Protein AF-0000000084672543 (afdb_homodimer)

Sequence (480 aa):
MSAPKLIVHHLQVGQGERIPWLLEELNIPYELKLYQRSPLTSPPELQAVYPIGASPIFEDLTDPSNPVKFAESAAISEYIIHKYGNGRLALAPQHKNYADYLYWFNFVNCTLQPAMLTKSMVRGMTGSDEDPTSKAYSARVSNGLNHMNSRLLSNTWLAGDEFTAADTMSAWAMTTMRKFVPIDLSDYQGILAWLDRIGKREAYRRAMGKSDPGLSIDEGLSAKGPPLHEAFAKAMGIKQMSAPKLIVHHLQVGQGERIPWLLEELNIPYELKLYQRSPLTSPPELQAVYPIGASPIFEDLTDPSNPVKFAESAAISEYIIHKYGNGRLALAPQHKNYADYLYWFNFVNCTLQPAMLTKSMVRGMTGSDEDPTSKAYSARVSNGLNHMNSRLLSNTWLAGDEFTAADTMSAWAMTTMRKFVPIDLSDYQGILAWLDRIGKREAYRRAMGKSDPGLSIDEGLSAKGPPLHEAFAKAMGIKQ

Structure (mmCIF, N/CA/C/O backbone):
data_AF-0000000084672543-model_v1
#
loop_
_entity.id
_entity.type
_entity.pdbx_description
1 polymer 'Glutathione S-transferase'
#
loop_
_atom_site.group_PDB
_atom_site.id
_atom_site.type_symbol
_atom_site.label_atom_id
_atom_site.label_alt_id
_atom_site.label_comp_id
_atom_site.label_asym_id
_atom_site.label_entity_id
_atom_site.label_seq_id
_atom_site.pdbx_PDB_ins_code
_atom_site.Cartn_x
_atom_site.Cartn_y
_atom_site.Cartn_z
_atom_site.occupancy
_atom_site.B_iso_or_equiv
_atom_site.auth_seq_id
_atom_site.auth_comp_id
_atom_site.auth_asym_id
_atom_site.auth_atom_id
_atom_site.pdbx_PDB_model_num
ATOM 1 N N . MET A 1 1 ? -30.016 -5.734 -15.914 1 51.5 1 MET A N 1
ATOM 2 C CA . MET A 1 1 ? -29.141 -4.574 -16.047 1 51.5 1 MET A CA 1
ATOM 3 C C . MET A 1 1 ? -27.984 -4.879 -17 1 51.5 1 MET A C 1
ATOM 5 O O . MET A 1 1 ? -27.594 -6.035 -17.141 1 51.5 1 MET A O 1
ATOM 9 N N . SER A 1 2 ? -27.734 -4.055 -18.094 1 68.19 2 SER A N 1
ATOM 10 C CA . SER A 1 2 ? -26.703 -4.305 -19.094 1 68.19 2 SER A CA 1
ATOM 11 C C . SER A 1 2 ? -25.375 -4.695 -18.438 1 68.19 2 SER A C 1
ATOM 13 O O . SER A 1 2 ? -25.094 -4.277 -17.312 1 68.19 2 SER A O 1
ATOM 15 N N . ALA A 1 3 ? -24.688 -5.715 -18.844 1 87.56 3 ALA A N 1
ATOM 16 C CA . ALA A 1 3 ? -23.406 -6.215 -18.375 1 87.56 3 ALA A CA 1
ATOM 17 C C . ALA A 1 3 ? -22.391 -5.082 -18.203 1 87.56 3 ALA A C 1
ATOM 19 O O . ALA A 1 3 ? -22.359 -4.148 -19.016 1 87.56 3 ALA A O 1
ATOM 20 N N . PRO A 1 4 ? -21.641 -5.141 -17.078 1 95.12 4 PRO A N 1
ATOM 21 C CA . PRO A 1 4 ? -20.625 -4.094 -16.906 1 95.12 4 PRO A CA 1
ATOM 22 C C . PRO A 1 4 ? -19.625 -4.039 -18.062 1 95.12 4 PRO A C 1
ATOM 24 O O . PRO A 1 4 ? -19.281 -5.078 -18.641 1 95.12 4 PRO A O 1
ATOM 27 N N . LYS A 1 5 ? -19.297 -2.863 -18.469 1 98.06 5 LYS A N 1
ATOM 28 C CA . LYS A 1 5 ? -18.234 -2.635 -19.453 1 98.06 5 LYS A CA 1
ATOM 29 C C . LYS A 1 5 ? -16.938 -2.244 -18.766 1 98.06 5 LYS A C 1
ATOM 31 O O . LYS A 1 5 ? -16.656 -1.059 -18.594 1 98.06 5 LYS A O 1
ATOM 36 N N . LEU A 1 6 ? -16.172 -3.285 -18.516 1 98.75 6 LEU A N 1
ATOM 37 C CA . LEU A 1 6 ? -14.93 -3.123 -17.75 1 98.75 6 LEU A CA 1
ATOM 38 C C . LEU A 1 6 ? -13.719 -3.486 -18.609 1 98.75 6 LEU A C 1
ATOM 40 O O . LEU A 1 6 ? -13.758 -4.465 -19.359 1 98.75 6 LEU A O 1
ATOM 44 N N . ILE A 1 7 ? -12.641 -2.674 -18.531 1 98.88 7 ILE A N 1
ATOM 45 C CA . ILE A 1 7 ? -11.391 -2.93 -19.234 1 98.88 7 ILE A CA 1
ATOM 46 C C . ILE A 1 7 ? -10.234 -2.965 -18.25 1 98.88 7 ILE A C 1
ATOM 48 O O . ILE A 1 7 ? -10.125 -2.09 -17.375 1 98.88 7 ILE A O 1
ATOM 52 N N . VAL A 1 8 ? -9.445 -3.977 -18.344 1 98.88 8 VAL A N 1
ATOM 53 C CA . VAL A 1 8 ? -8.234 -4.113 -17.531 1 98.88 8 VAL A CA 1
ATOM 54 C C . VAL A 1 8 ? -7.004 -4.039 -18.438 1 98.88 8 VAL A C 1
ATOM 56 O O . VAL A 1 8 ? -6.867 -4.828 -19.375 1 98.88 8 VAL A O 1
ATOM 59 N N . HIS A 1 9 ? -6.145 -3.059 -18.219 1 98.88 9 HIS A N 1
ATOM 60 C CA . HIS A 1 9 ? -4.832 -3.002 -18.844 1 98.88 9 HIS A CA 1
ATOM 61 C C . HIS A 1 9 ? -3.781 -3.705 -17.984 1 98.88 9 HIS A C 1
ATOM 63 O O . HIS A 1 9 ? -3.504 -3.281 -16.859 1 98.88 9 HIS A O 1
ATOM 69 N N . HIS A 1 10 ? -3.182 -4.762 -18.531 1 98.62 10 HIS A N 1
ATOM 70 C CA . HIS A 1 10 ? -2.252 -5.605 -17.781 1 98.62 10 HIS A CA 1
ATOM 71 C C . HIS A 1 10 ? -0.9 -5.688 -18.484 1 98.62 10 HIS A C 1
ATOM 73 O O . HIS A 1 10 ? -0.829 -6.039 -19.672 1 98.62 10 HIS A O 1
ATOM 79 N N . LEU A 1 11 ? 0.148 -5.242 -17.797 1 98.25 11 LEU A N 1
ATOM 80 C CA . LEU A 1 11 ? 1.516 -5.527 -18.219 1 98.25 11 LEU A CA 1
ATOM 81 C C . LEU A 1 11 ? 1.898 -6.965 -17.891 1 98.25 11 LEU A C 1
ATOM 83 O O . LEU A 1 11 ? 1.971 -7.34 -16.719 1 98.25 11 LEU A O 1
ATOM 87 N N . GLN A 1 12 ? 2.162 -7.758 -18.906 1 97.38 12 GLN A N 1
ATOM 88 C CA . GLN A 1 12 ? 2.482 -9.164 -18.672 1 97.38 12 GLN A CA 1
ATOM 89 C C . GLN A 1 12 ? 3.68 -9.305 -17.734 1 97.38 12 GLN A C 1
ATOM 91 O O . GLN A 1 12 ? 4.582 -8.469 -17.734 1 97.38 12 GLN A O 1
ATOM 96 N N . VAL A 1 13 ? 3.652 -10.406 -16.938 1 96.75 13 VAL A N 1
ATOM 97 C CA . VAL A 1 13 ? 4.605 -10.656 -15.867 1 96.75 13 VAL A CA 1
ATOM 98 C C . VAL A 1 13 ? 4.637 -9.461 -14.914 1 96.75 13 VAL A C 1
ATOM 100 O O . VAL A 1 13 ? 5.703 -8.898 -14.648 1 96.75 13 VAL A O 1
ATOM 103 N N . GLY A 1 14 ? 3.447 -9.078 -14.523 1 96.69 14 GLY A N 1
ATOM 104 C CA . GLY A 1 14 ? 3.291 -7.914 -13.664 1 96.69 14 GLY A CA 1
ATOM 105 C C . GLY A 1 14 ? 2.182 -8.07 -12.641 1 96.69 14 GLY A C 1
ATOM 106 O O . GLY A 1 14 ? 1.38 -9.008 -12.727 1 96.69 14 GLY A O 1
ATOM 107 N N . GLN A 1 15 ? 2.166 -7.168 -11.703 1 96.62 15 GLN A N 1
ATOM 108 C CA . GLN A 1 15 ? 1.272 -7.207 -10.547 1 96.62 15 GLN A CA 1
ATOM 109 C C . GLN A 1 15 ? -0.186 -7.09 -10.977 1 96.62 15 GLN A C 1
ATOM 111 O O . GLN A 1 15 ? -1.093 -7.445 -10.227 1 96.62 15 GLN A O 1
ATOM 116 N N . GLY A 1 16 ? -0.414 -6.625 -12.148 1 98 16 GLY A N 1
ATOM 117 C CA . GLY A 1 16 ? -1.764 -6.395 -12.641 1 98 16 GLY A CA 1
ATOM 118 C C . GLY A 1 16 ? -2.58 -7.664 -12.758 1 98 16 GLY A C 1
ATOM 119 O O . GLY A 1 16 ? -3.805 -7.613 -12.891 1 98 16 GLY A O 1
ATOM 120 N N . GLU A 1 17 ? -1.968 -8.82 -12.695 1 98.44 17 GLU A N 1
ATOM 121 C CA . GLU A 1 17 ? -2.68 -10.094 -12.797 1 98.44 17 GLU A CA 1
ATOM 122 C C . GLU A 1 17 ? -3.686 -10.25 -11.656 1 98.44 17 GLU A C 1
ATOM 124 O O . GLU A 1 17 ? -4.629 -11.039 -11.766 1 98.44 17 GLU A O 1
ATOM 129 N N . ARG A 1 18 ? -3.562 -9.438 -10.562 1 98.75 18 ARG A N 1
ATOM 130 C CA . ARG A 1 18 ? -4.477 -9.43 -9.43 1 98.75 18 ARG A CA 1
ATOM 131 C C . ARG A 1 18 ? -5.91 -9.18 -9.883 1 98.75 18 ARG A C 1
ATOM 133 O O . ARG A 1 18 ? -6.848 -9.773 -9.344 1 98.75 18 ARG A O 1
ATOM 140 N N . ILE A 1 19 ? -6.035 -8.297 -10.922 1 98.94 19 ILE A N 1
ATOM 141 C CA . ILE A 1 19 ? -7.352 -7.758 -11.242 1 98.94 19 ILE A CA 1
ATOM 142 C C . ILE A 1 19 ? -8.141 -8.773 -12.07 1 98.94 19 ILE A C 1
ATOM 144 O O . ILE A 1 19 ? -9.266 -9.125 -11.727 1 98.94 19 ILE A O 1
ATOM 148 N N . PRO A 1 20 ? -7.527 -9.367 -13.141 1 98.88 20 PRO A N 1
ATOM 149 C CA . PRO A 1 20 ? -8.25 -10.445 -13.82 1 98.88 20 PRO A CA 1
ATOM 150 C C . PRO A 1 20 ? -8.609 -11.594 -12.875 1 98.88 20 PRO A C 1
ATOM 152 O O . PRO A 1 20 ? -9.695 -12.164 -12.977 1 98.88 20 PRO A O 1
ATOM 155 N N . TRP A 1 21 ? -7.668 -11.945 -11.969 1 98.94 21 TRP A N 1
ATOM 156 C CA . TRP A 1 21 ? -7.957 -13.031 -11.031 1 98.94 21 TRP A CA 1
ATOM 157 C C . TRP A 1 21 ? -9.172 -12.695 -10.172 1 98.94 21 TRP A C 1
ATOM 159 O O . TRP A 1 21 ? -10.094 -13.508 -10.055 1 98.94 21 TRP A O 1
ATOM 169 N N . LEU A 1 22 ? -9.211 -11.492 -9.594 1 98.94 22 LEU A N 1
ATOM 170 C CA . LEU A 1 22 ? -10.344 -11.062 -8.781 1 98.94 22 LEU A CA 1
ATOM 171 C C . LEU A 1 22 ? -11.641 -11.109 -9.586 1 98.94 22 LEU A C 1
ATOM 173 O O . LEU A 1 22 ? -12.656 -11.594 -9.094 1 98.94 22 LEU A O 1
ATOM 177 N N . LEU A 1 23 ? -11.602 -10.609 -10.805 1 98.94 23 LEU A N 1
ATOM 178 C CA . LEU A 1 23 ? -12.781 -10.578 -11.656 1 98.94 23 LEU A CA 1
ATOM 179 C C . LEU A 1 23 ? -13.258 -11.984 -11.984 1 98.94 23 LEU A C 1
ATOM 181 O O . LEU A 1 23 ? -14.469 -12.25 -12.008 1 98.94 23 LEU A O 1
ATOM 185 N N . GLU A 1 24 ? -12.336 -12.898 -12.242 1 98.94 24 GLU A N 1
ATOM 186 C CA . GLU A 1 24 ? -12.695 -14.289 -12.5 1 98.94 24 GLU A CA 1
ATOM 187 C C . GLU A 1 24 ? -13.344 -14.93 -11.273 1 98.94 24 GLU A C 1
ATOM 189 O O . GLU A 1 24 ? -14.312 -15.68 -11.398 1 98.94 24 GLU A O 1
ATOM 194 N N . GLU A 1 25 ? -12.781 -14.664 -10.086 1 98.94 25 GLU A N 1
ATOM 195 C CA . GLU A 1 25 ? -13.359 -15.188 -8.852 1 98.94 25 GLU A CA 1
ATOM 196 C C . GLU A 1 25 ? -14.797 -14.695 -8.672 1 98.94 25 GLU A C 1
ATOM 198 O O . GLU A 1 25 ? -15.633 -15.414 -8.117 1 98.94 25 GLU A O 1
ATOM 203 N N . LEU A 1 26 ? -15.07 -13.484 -9.109 1 98.75 26 LEU A N 1
ATOM 204 C CA . LEU A 1 26 ? -16.375 -12.859 -8.906 1 98.75 26 LEU A CA 1
ATOM 205 C C . LEU A 1 26 ? -17.297 -13.133 -10.086 1 98.75 26 LEU A C 1
ATOM 207 O O . LEU A 1 26 ? -18.469 -12.758 -10.062 1 98.75 26 LEU A O 1
ATOM 211 N N . ASN A 1 27 ? -16.828 -13.773 -11.062 1 98.25 27 ASN A N 1
ATOM 212 C CA . ASN A 1 27 ? -17.594 -14.055 -12.281 1 98.25 27 ASN A CA 1
ATOM 213 C C . ASN A 1 27 ? -18.141 -12.773 -12.906 1 98.25 27 ASN A C 1
ATOM 215 O O . ASN A 1 27 ? -19.328 -12.695 -13.227 1 98.25 27 ASN A O 1
ATOM 219 N N . ILE A 1 28 ? -17.312 -11.805 -13.008 1 98.5 28 ILE A N 1
ATOM 220 C CA . ILE A 1 28 ? -17.641 -10.531 -13.633 1 98.5 28 ILE A CA 1
ATOM 221 C C . ILE A 1 28 ? -16.906 -10.406 -14.969 1 98.5 28 ILE A C 1
ATOM 223 O O . ILE A 1 28 ? -15.688 -10.523 -15.023 1 98.5 28 ILE A O 1
ATOM 227 N N . PRO A 1 29 ? -17.641 -10.164 -16.016 1 98.19 29 PRO A N 1
ATOM 228 C CA . PRO A 1 29 ? -17 -10.062 -17.328 1 98.19 29 PRO A CA 1
ATOM 229 C C . PRO A 1 29 ? -16.109 -8.828 -17.453 1 98.19 29 PRO A C 1
ATOM 231 O O . PRO A 1 29 ? -16.391 -7.793 -16.844 1 98.19 29 PRO A O 1
ATOM 234 N N . TYR A 1 30 ? -15.094 -8.969 -18.281 1 98.62 30 TYR A N 1
ATOM 235 C CA . TYR A 1 30 ? -14.156 -7.879 -18.5 1 98.62 30 TYR A CA 1
ATOM 236 C C . TYR A 1 30 ? -13.422 -8.047 -19.828 1 98.62 30 TYR A C 1
ATOM 238 O O . TYR A 1 30 ? -13.328 -9.164 -20.344 1 98.62 30 TYR A O 1
ATOM 246 N N . GLU A 1 31 ? -12.977 -6.969 -20.359 1 98.75 31 GLU A N 1
ATOM 247 C CA . GLU A 1 31 ? -12.023 -6.957 -21.469 1 98.75 31 GLU A CA 1
ATOM 248 C C . GLU A 1 31 ? -10.594 -6.82 -20.953 1 98.75 31 GLU A C 1
ATOM 250 O O . GLU A 1 31 ? -10.328 -6.039 -20.031 1 98.75 31 GLU A O 1
ATOM 255 N N . LEU A 1 32 ? -9.727 -7.645 -21.516 1 98.75 32 LEU A N 1
ATOM 256 C CA . LEU A 1 32 ? -8.328 -7.648 -21.094 1 98.75 32 LEU A CA 1
ATOM 257 C C . LEU A 1 32 ? -7.422 -7.152 -22.203 1 98.75 32 LEU A C 1
ATOM 259 O O . LEU A 1 32 ? -7.453 -7.684 -23.328 1 98.75 32 LEU A O 1
ATOM 263 N N . LYS A 1 33 ? -6.699 -6.078 -21.969 1 98.69 33 LYS A N 1
ATOM 264 C CA . LYS A 1 33 ? -5.656 -5.578 -22.859 1 98.69 33 LYS A CA 1
ATOM 265 C C . LYS A 1 33 ? -4.27 -5.918 -22.312 1 98.69 33 LYS A C 1
ATOM 267 O O . LYS A 1 33 ? -3.889 -5.469 -21.234 1 98.69 33 LYS A O 1
ATOM 272 N N . LEU A 1 34 ? -3.537 -6.652 -23.125 1 98.25 34 LEU A N 1
ATOM 273 C CA . LEU A 1 34 ? -2.232 -7.145 -22.688 1 98.25 34 LEU A CA 1
ATOM 274 C C . LEU A 1 34 ? -1.112 -6.281 -23.266 1 98.25 34 LEU A C 1
ATOM 276 O O . LEU A 1 34 ? -1.181 -5.855 -24.422 1 98.25 34 LEU A O 1
ATOM 280 N N . TYR A 1 35 ? -0.105 -6.008 -22.438 1 98.06 35 TYR A N 1
ATOM 281 C CA . TYR A 1 35 ? 1.104 -5.297 -22.828 1 98.06 35 TYR A CA 1
ATOM 282 C C . TYR A 1 35 ? 2.35 -6.098 -22.484 1 98.06 35 TYR A C 1
ATOM 284 O O . TYR A 1 35 ? 2.41 -6.727 -21.422 1 98.06 35 TYR A O 1
ATOM 292 N N . GLN A 1 36 ? 3.363 -6.035 -23.312 1 96.31 36 GLN A N 1
ATOM 293 C CA . GLN A 1 36 ? 4.648 -6.672 -23.047 1 96.31 36 GLN A CA 1
ATOM 294 C C . GLN A 1 36 ? 5.637 -5.684 -22.438 1 96.31 36 GLN A C 1
ATOM 296 O O . GLN A 1 36 ? 5.629 -4.5 -22.781 1 96.31 36 GLN A O 1
ATOM 301 N N . ARG A 1 37 ? 6.402 -6.207 -21.531 1 94.81 37 ARG A N 1
ATOM 302 C CA . ARG A 1 37 ? 7.469 -5.383 -20.984 1 94.81 37 ARG A CA 1
ATOM 303 C C . ARG A 1 37 ? 8.445 -4.949 -22.062 1 94.81 37 ARG A C 1
ATOM 305 O O . ARG A 1 37 ? 8.664 -5.672 -23.031 1 94.81 37 ARG A O 1
ATOM 312 N N . SER A 1 38 ? 9.266 -3.736 -21.781 1 92.31 38 SER A N 1
ATOM 313 C CA . SER A 1 38 ? 10.203 -3.184 -22.75 1 92.31 38 SER A CA 1
ATOM 314 C C . SER A 1 38 ? 11.531 -2.824 -22.094 1 92.31 38 SER A C 1
ATOM 316 O O . SER A 1 38 ? 11.82 -1.646 -21.891 1 92.31 38 SER A O 1
ATOM 318 N N . PRO A 1 39 ? 12.625 -3.518 -21.922 1 90.94 39 PRO A N 1
ATOM 319 C CA . PRO A 1 39 ? 12.312 -4.922 -21.641 1 90.94 39 PRO A CA 1
ATOM 320 C C . PRO A 1 39 ? 11.898 -5.156 -20.188 1 90.94 39 PRO A C 1
ATOM 322 O O . PRO A 1 39 ? 11.328 -6.203 -19.859 1 90.94 39 PRO A O 1
ATOM 325 N N . LEU A 1 40 ? 12.188 -4.219 -19.281 1 87.94 40 LEU A N 1
ATOM 326 C CA . LEU A 1 40 ? 11.898 -4.438 -17.875 1 87.94 40 LEU A CA 1
ATOM 327 C C . LEU A 1 40 ? 10.695 -3.602 -17.422 1 87.94 40 LEU A C 1
ATOM 329 O O . LEU A 1 40 ? 9.945 -4.004 -16.531 1 87.94 40 LEU A O 1
ATOM 333 N N . THR A 1 41 ? 10.5 -2.537 -18.109 1 90.38 41 THR A N 1
ATOM 334 C CA . THR A 1 41 ? 9.492 -1.565 -17.688 1 90.38 41 THR A CA 1
ATOM 335 C C . THR A 1 41 ? 8.32 -1.541 -18.656 1 90.38 41 THR A C 1
ATOM 337 O O . THR A 1 41 ? 8.281 -2.318 -19.609 1 90.38 41 THR A O 1
ATOM 340 N N . SER A 1 42 ? 7.293 -0.74 -18.344 1 95.38 42 SER A N 1
ATOM 341 C CA . SER A 1 42 ? 6.133 -0.555 -19.219 1 95.38 42 SER A CA 1
ATOM 342 C C . SER A 1 42 ? 6.543 -0.021 -20.578 1 95.38 42 SER A C 1
ATOM 344 O O . SER A 1 42 ? 7.41 0.848 -20.688 1 95.38 42 SER A O 1
ATOM 346 N N . PRO A 1 43 ? 5.883 -0.542 -21.672 1 97 43 PRO A N 1
ATOM 347 C CA . PRO A 1 43 ? 6.094 0.03 -23 1 97 43 PRO A CA 1
ATOM 348 C C . PRO A 1 43 ? 5.406 1.381 -23.172 1 97 43 PRO A C 1
ATOM 350 O O . PRO A 1 43 ? 4.516 1.731 -22.391 1 97 43 PRO A O 1
ATOM 353 N N . PRO A 1 44 ? 5.848 2.143 -24.172 1 96.62 44 PRO A N 1
ATOM 354 C CA . PRO A 1 44 ? 5.273 3.473 -24.375 1 96.62 44 PRO A CA 1
ATOM 355 C C . PRO A 1 44 ? 3.75 3.445 -24.516 1 96.62 44 PRO A C 1
ATOM 357 O O . PRO A 1 44 ? 3.07 4.359 -24.031 1 96.62 44 PRO A O 1
ATOM 360 N N . GLU A 1 45 ? 3.182 2.434 -25.141 1 97.44 45 GLU A N 1
ATOM 361 C CA . GLU A 1 45 ? 1.74 2.355 -25.359 1 97.44 45 GLU A CA 1
ATOM 362 C C . GLU A 1 45 ? 0.99 2.26 -24.031 1 97.44 45 GLU A C 1
ATOM 364 O O . GLU A 1 45 ? -0.12 2.781 -23.906 1 97.44 45 GLU A O 1
ATOM 369 N N . LEU A 1 46 ? 1.594 1.499 -23.109 1 97.56 46 LEU A N 1
ATOM 370 C CA . LEU A 1 46 ? 0.975 1.418 -21.797 1 97.56 46 LEU A CA 1
ATOM 371 C C . LEU A 1 46 ? 1.197 2.705 -21.016 1 97.56 46 LEU A C 1
ATOM 373 O O . LEU A 1 46 ? 0.3 3.17 -20.297 1 97.56 46 LEU A O 1
ATOM 377 N N . GLN A 1 47 ? 2.4 3.273 -21.094 1 96.19 47 GLN A N 1
ATOM 378 C CA . GLN A 1 47 ? 2.721 4.516 -20.391 1 96.19 47 GLN A CA 1
ATOM 379 C C . GLN A 1 47 ? 1.756 5.629 -20.797 1 96.19 47 GLN A C 1
ATOM 381 O O . GLN A 1 47 ? 1.485 6.531 -20 1 96.19 47 GLN A O 1
ATOM 386 N N . ALA A 1 48 ? 1.146 5.555 -21.922 1 96.75 48 ALA A N 1
ATOM 387 C CA . ALA A 1 48 ? 0.268 6.59 -22.453 1 96.75 48 ALA A CA 1
ATOM 388 C C . ALA A 1 48 ? -1.158 6.422 -21.938 1 96.75 48 ALA A C 1
ATOM 390 O O . ALA A 1 48 ? -1.985 7.328 -22.078 1 96.75 48 ALA A O 1
ATOM 391 N N . VAL A 1 49 ? -1.468 5.301 -21.359 1 97.75 49 VAL A N 1
ATOM 392 C CA . VAL A 1 49 ? -2.842 4.98 -20.984 1 97.75 49 VAL A CA 1
ATOM 393 C C . VAL A 1 49 ? -3.244 5.789 -19.75 1 97.75 49 VAL A C 1
ATOM 395 O O . VAL A 1 49 ? -4.383 6.258 -19.656 1 97.75 49 VAL A O 1
ATOM 398 N N . TYR A 1 50 ? -2.424 5.953 -18.812 1 96.81 50 TYR A N 1
ATOM 399 C CA . TYR A 1 50 ? -2.717 6.629 -17.547 1 96.81 50 TYR A CA 1
ATOM 400 C C . TYR A 1 50 ? -1.455 7.242 -16.953 1 96.81 50 TYR A C 1
ATOM 402 O O . TYR A 1 50 ? -0.356 6.711 -17.125 1 96.81 50 TYR A O 1
ATOM 410 N N . PRO A 1 51 ? -1.71 8.312 -16.172 1 92.19 51 PRO A N 1
ATOM 411 C CA . PRO A 1 51 ? -0.531 8.898 -15.531 1 92.19 51 PRO A CA 1
ATOM 412 C C . PRO A 1 51 ? 0.247 7.891 -14.688 1 92.19 51 PRO A C 1
ATOM 414 O O . PRO A 1 51 ? -0.341 6.953 -14.141 1 92.19 51 PRO A O 1
ATOM 417 N N . ILE A 1 52 ? 1.648 8.078 -14.594 1 93.75 52 ILE A N 1
ATOM 418 C CA . ILE A 1 52 ? 2.613 7.281 -13.852 1 93.75 52 ILE A CA 1
ATOM 419 C C . ILE A 1 52 ? 3.117 6.133 -14.727 1 93.75 52 ILE A C 1
ATOM 421 O O . ILE A 1 52 ? 4.219 5.621 -14.516 1 93.75 52 ILE A O 1
ATOM 425 N N . GLY A 1 53 ? 2.225 5.598 -15.664 1 93.44 53 GLY A N 1
ATOM 426 C CA . GLY A 1 53 ? 2.699 4.719 -16.719 1 93.44 53 GLY A CA 1
ATOM 427 C C . GLY A 1 53 ? 2.859 3.279 -16.281 1 93.44 53 GLY A C 1
ATOM 428 O O . GLY A 1 53 ? 3.576 2.502 -16.906 1 93.44 53 GLY A O 1
ATOM 429 N N . ALA A 1 54 ? 2.268 2.934 -15.156 1 91 54 ALA A N 1
ATOM 430 C CA . ALA A 1 54 ? 2.35 1.564 -14.648 1 91 54 ALA A CA 1
ATOM 431 C C . ALA A 1 54 ? 0.987 0.88 -14.695 1 91 54 ALA A C 1
ATOM 433 O O . ALA A 1 54 ? -0.037 1.534 -14.906 1 91 54 ALA A O 1
ATOM 434 N N . SER A 1 55 ? 0.958 -0.42 -14.727 1 95.25 55 SER A N 1
ATOM 435 C CA . SER A 1 55 ? -0.25 -1.236 -14.648 1 95.25 55 SER A CA 1
ATOM 436 C C . SER A 1 55 ? -0.422 -1.841 -13.258 1 95.25 55 SER A C 1
ATOM 438 O O . SER A 1 55 ? 0.539 -1.933 -12.492 1 95.25 55 SER A O 1
ATOM 440 N N . PRO A 1 56 ? -1.685 -2.223 -12.852 1 97.62 56 PRO A N 1
ATOM 441 C CA . PRO A 1 56 ? -2.902 -2.283 -13.664 1 97.62 56 PRO A CA 1
ATOM 442 C C . PRO A 1 56 ? -3.586 -0.925 -13.805 1 97.62 56 PRO A C 1
ATOM 444 O O . PRO A 1 56 ? -3.463 -0.074 -12.914 1 97.62 56 PRO A O 1
ATOM 447 N N . ILE A 1 57 ? -4.113 -0.746 -14.938 1 98.75 57 ILE A N 1
ATOM 448 C CA . ILE A 1 57 ? -5.074 0.329 -15.148 1 98.75 57 ILE A CA 1
ATOM 449 C C . ILE A 1 57 ? -6.461 -0.262 -15.398 1 98.75 57 ILE A C 1
ATOM 451 O O . ILE A 1 57 ? -6.594 -1.261 -16.109 1 98.75 57 ILE A O 1
ATOM 455 N N . PHE A 1 58 ? -7.492 0.329 -14.797 1 98.88 58 PHE A N 1
ATOM 456 C CA . PHE A 1 58 ? -8.867 -0.155 -14.867 1 98.88 58 PHE A CA 1
ATOM 457 C C . PHE A 1 58 ? -9.789 0.926 -15.414 1 98.88 58 PHE A C 1
ATOM 459 O O . PHE A 1 58 ? -9.695 2.092 -15.023 1 98.88 58 PHE A O 1
ATOM 466 N N . GLU A 1 59 ? -10.578 0.565 -16.375 1 98.75 59 GLU A N 1
ATOM 467 C CA . GLU A 1 59 ? -11.625 1.444 -16.891 1 98.75 59 GLU A CA 1
ATOM 468 C C . GLU A 1 59 ? -13.016 0.852 -16.641 1 98.75 59 GLU A C 1
ATOM 470 O O . GLU A 1 59 ? -13.227 -0.343 -16.859 1 98.75 59 GLU A O 1
ATOM 475 N N . ASP A 1 60 ? -13.883 1.623 -16.125 1 98.69 60 ASP A N 1
ATOM 476 C CA . ASP A 1 60 ? -15.312 1.315 -16.047 1 98.69 60 ASP A CA 1
ATOM 477 C C . ASP A 1 60 ? -16.125 2.248 -16.953 1 98.69 60 ASP A C 1
ATOM 479 O O . ASP A 1 60 ? -16.328 3.416 -16.609 1 98.69 60 ASP A O 1
ATOM 483 N N . LEU A 1 61 ? -16.594 1.712 -18.047 1 98.06 61 LEU A N 1
ATOM 484 C CA . LEU A 1 61 ? -17.312 2.48 -19.047 1 98.06 61 LEU A CA 1
ATOM 485 C C . LEU A 1 61 ? -18.812 2.17 -18.984 1 98.06 61 LEU A C 1
ATOM 487 O O . LEU A 1 61 ? -19.547 2.479 -19.922 1 98.06 61 LEU A O 1
ATOM 491 N N . THR A 1 62 ? -19.219 1.517 -17.906 1 97.38 62 THR A N 1
ATOM 492 C CA . THR A 1 62 ? -20.594 1.063 -17.766 1 97.38 62 THR A CA 1
ATOM 493 C C . THR A 1 62 ? -21.562 2.248 -17.781 1 97.38 62 THR A C 1
ATOM 495 O O . THR A 1 62 ? -22.594 2.203 -18.453 1 97.38 62 THR A O 1
ATOM 498 N N . ASP A 1 63 ? -21.312 3.26 -16.953 1 94.62 63 ASP A N 1
ATOM 499 C CA . ASP A 1 63 ? -22.078 4.508 -16.984 1 94.62 63 ASP A CA 1
ATOM 500 C C . ASP A 1 63 ? -21.422 5.523 -17.922 1 94.62 63 ASP A C 1
ATOM 502 O O . ASP A 1 63 ? -20.453 6.18 -17.547 1 94.62 63 ASP A O 1
ATOM 506 N N . PRO A 1 64 ? -21.969 5.719 -19.109 1 94 64 PRO A N 1
ATOM 507 C CA . PRO A 1 64 ? -21.344 6.613 -20.078 1 94 64 PRO A CA 1
ATOM 508 C C . PRO A 1 64 ? -21.281 8.062 -19.609 1 94 64 PRO A C 1
ATOM 510 O O . PRO A 1 64 ? -20.484 8.852 -20.125 1 94 64 PRO A O 1
ATOM 513 N N . SER A 1 65 ? -22.125 8.344 -18.656 1 95 65 SER A N 1
ATOM 514 C CA . SER A 1 65 ? -22.156 9.711 -18.156 1 95 65 SER A CA 1
ATOM 515 C C . SER A 1 65 ? -21.062 9.953 -17.109 1 95 65 SER A C 1
ATOM 517 O O . SER A 1 65 ? -20.75 11.094 -16.797 1 95 65 SER A O 1
ATOM 519 N N . ASN A 1 66 ? -20.469 8.859 -16.609 1 95 66 ASN A N 1
ATOM 520 C CA . ASN A 1 66 ? -19.406 8.977 -15.617 1 95 66 ASN A CA 1
ATOM 521 C C . ASN A 1 66 ? -18.359 7.867 -15.773 1 95 66 ASN A C 1
ATOM 523 O O . ASN A 1 66 ? -18.172 7.059 -14.867 1 95 66 ASN A O 1
ATOM 527 N N . PRO A 1 67 ? -17.734 7.809 -16.938 1 97.75 67 PRO A N 1
ATOM 528 C CA . PRO A 1 67 ? -16.672 6.82 -17.078 1 97.75 67 PRO A CA 1
ATOM 529 C C . PRO A 1 67 ? -15.508 7.062 -16.109 1 97.75 67 PRO A C 1
ATOM 531 O O . PRO A 1 67 ? -15.188 8.211 -15.797 1 97.75 67 PRO A O 1
ATOM 534 N N . VAL A 1 68 ? -14.938 5.984 -15.648 1 97.44 68 VAL A N 1
ATOM 535 C CA . VAL A 1 68 ? -13.781 6.16 -14.773 1 97.44 68 VAL A CA 1
ATOM 536 C C . VAL A 1 68 ? -12.594 5.371 -15.312 1 97.44 68 VAL A C 1
ATOM 538 O O . VAL A 1 68 ? -12.766 4.344 -15.977 1 97.44 68 VAL A O 1
ATOM 541 N N . LYS A 1 69 ? -11.422 5.883 -15.133 1 98.38 69 LYS A N 1
ATOM 542 C CA . LYS A 1 69 ? -10.117 5.305 -15.438 1 98.38 69 LYS A CA 1
ATOM 543 C C . LYS A 1 69 ? -9.109 5.59 -14.328 1 98.38 69 LYS A C 1
ATOM 545 O O . LYS A 1 69 ? -8.844 6.754 -14.016 1 98.38 69 LYS A O 1
ATOM 550 N N . PHE A 1 70 ? -8.633 4.504 -13.719 1 98.44 70 PHE A N 1
ATOM 551 C CA . PHE A 1 70 ? -7.703 4.742 -12.617 1 98.44 70 PHE A CA 1
ATOM 552 C C . PHE A 1 70 ? -6.82 3.523 -12.383 1 98.44 70 PHE A C 1
ATOM 554 O O . PHE A 1 70 ? -6.98 2.494 -13.039 1 98.44 70 PHE A O 1
ATOM 561 N N . ALA A 1 71 ? -5.824 3.674 -11.516 1 98.19 71 ALA A N 1
ATOM 562 C CA . ALA A 1 71 ? -4.824 2.646 -11.242 1 98.19 71 ALA A CA 1
ATOM 563 C C . ALA A 1 71 ? -4.863 2.213 -9.781 1 98.19 71 ALA A C 1
ATOM 565 O O . ALA A 1 71 ? -5.859 2.434 -9.086 1 98.19 71 ALA A O 1
ATOM 566 N N . GLU A 1 72 ? -3.775 1.519 -9.383 1 97.94 72 GLU A N 1
ATOM 567 C CA . GLU A 1 72 ? -3.604 0.965 -8.047 1 97.94 72 GLU A CA 1
ATOM 568 C C . GLU A 1 72 ? -4.453 -0.287 -7.852 1 97.94 72 GLU A C 1
ATOM 570 O O . GLU A 1 72 ? -5.676 -0.201 -7.734 1 97.94 72 GLU A O 1
ATOM 575 N N . SER A 1 73 ? -3.785 -1.426 -7.742 1 98.31 73 SER A N 1
ATOM 576 C CA . SER A 1 73 ? -4.492 -2.701 -7.695 1 98.31 73 SER A CA 1
ATOM 577 C C . SER A 1 73 ? -5.41 -2.779 -6.48 1 98.31 73 SER A C 1
ATOM 579 O O . SER A 1 73 ? -6.512 -3.328 -6.562 1 98.31 73 SER A O 1
ATOM 581 N N . ALA A 1 74 ? -4.984 -2.238 -5.309 1 98.5 74 ALA A N 1
ATOM 582 C CA . ALA A 1 74 ? -5.84 -2.256 -4.125 1 98.5 74 ALA A CA 1
ATOM 583 C C . ALA A 1 74 ? -7.098 -1.423 -4.344 1 98.5 74 ALA A C 1
ATOM 585 O O . ALA A 1 74 ? -8.203 -1.847 -3.988 1 98.5 74 ALA A O 1
ATOM 586 N N . ALA A 1 75 ? -6.953 -0.244 -4.926 1 98.75 75 ALA A N 1
ATOM 587 C CA . ALA A 1 75 ? -8.086 0.624 -5.234 1 98.75 75 ALA A CA 1
ATOM 588 C C . ALA A 1 75 ? -9.055 -0.059 -6.195 1 98.75 75 ALA A C 1
ATOM 590 O O . ALA A 1 75 ? -10.266 -0.057 -5.969 1 98.75 75 ALA A O 1
ATOM 591 N N . ILE A 1 76 ? -8.531 -0.647 -7.254 1 98.88 76 ILE A N 1
ATOM 592 C CA . ILE A 1 76 ? -9.336 -1.307 -8.281 1 98.88 76 ILE A CA 1
ATOM 593 C C . ILE A 1 76 ? -10.094 -2.482 -7.664 1 98.88 76 ILE A C 1
ATOM 595 O O . ILE A 1 76 ? -11.281 -2.676 -7.934 1 98.88 76 ILE A O 1
ATOM 599 N N . SER A 1 77 ? -9.391 -3.25 -6.82 1 98.88 77 SER A N 1
ATOM 600 C CA . SER A 1 77 ? -10.023 -4.391 -6.164 1 98.88 77 SER A CA 1
ATOM 601 C C . SER A 1 77 ? -11.211 -3.955 -5.316 1 98.88 77 SER A C 1
ATOM 603 O O . SER A 1 77 ? -12.297 -4.531 -5.414 1 98.88 77 SER A O 1
ATOM 605 N N . GLU A 1 78 ? -10.984 -2.926 -4.48 1 98.75 78 GLU A N 1
ATOM 606 C CA . GLU A 1 78 ? -12.062 -2.424 -3.639 1 98.75 78 GLU A CA 1
ATOM 607 C C . GLU A 1 78 ? -13.227 -1.908 -4.484 1 98.75 78 GLU A C 1
ATOM 609 O O . GLU A 1 78 ? -14.391 -2.15 -4.16 1 98.75 78 GLU A O 1
ATOM 614 N N . TYR A 1 79 ? -12.898 -1.229 -5.562 1 98.81 79 TYR A N 1
ATOM 615 C CA . TYR A 1 79 ? -13.914 -0.707 -6.469 1 98.81 79 TYR A CA 1
ATOM 616 C C . TYR A 1 79 ? -14.781 -1.831 -7.023 1 98.81 79 TYR A C 1
ATOM 618 O O . TYR A 1 79 ? -16.016 -1.777 -6.941 1 98.81 79 TYR A O 1
ATOM 626 N N . ILE A 1 80 ? -14.211 -2.859 -7.531 1 98.81 80 ILE A N 1
ATOM 627 C CA . ILE A 1 80 ? -14.906 -3.975 -8.164 1 98.81 80 ILE A CA 1
ATOM 628 C C . ILE A 1 80 ? -15.75 -4.715 -7.129 1 98.81 80 ILE A C 1
ATOM 630 O O . ILE A 1 80 ? -16.922 -5.023 -7.375 1 98.81 80 ILE A O 1
ATOM 634 N N . ILE A 1 81 ? -15.18 -4.957 -5.969 1 98.75 81 ILE A N 1
ATOM 635 C CA . ILE A 1 81 ? -15.82 -5.723 -4.906 1 98.75 81 ILE A CA 1
ATOM 636 C C . ILE A 1 81 ? -17.109 -5.027 -4.469 1 98.75 81 ILE A C 1
ATOM 638 O O . ILE A 1 81 ? -18.141 -5.672 -4.312 1 98.75 81 ILE A O 1
ATOM 642 N N . HIS A 1 82 ? -17.062 -3.693 -4.332 1 98.12 82 HIS A N 1
ATOM 643 C CA . HIS A 1 82 ? -18.172 -3.014 -3.689 1 98.12 82 HIS A CA 1
ATOM 644 C C . HIS A 1 82 ? -19.141 -2.439 -4.723 1 98.12 82 HIS A C 1
ATOM 646 O O . HIS A 1 82 ? -20.328 -2.289 -4.445 1 98.12 82 HIS A O 1
ATOM 652 N N . LYS A 1 83 ? -18.656 -2.215 -5.906 1 97.25 83 LYS A N 1
ATOM 653 C CA . LYS A 1 83 ? -19.547 -1.697 -6.938 1 97.25 83 LYS A CA 1
ATOM 654 C C . LYS A 1 83 ? -20.25 -2.834 -7.688 1 97.25 83 LYS A C 1
ATOM 656 O O . LYS A 1 83 ? -21.406 -2.711 -8.078 1 97.25 83 LYS A O 1
ATOM 661 N N . TYR A 1 84 ? -19.562 -3.914 -7.895 1 97.69 84 TYR A N 1
ATOM 662 C CA . TYR A 1 84 ? -20.094 -4.941 -8.781 1 97.69 84 TYR A CA 1
ATOM 663 C C . TYR A 1 84 ? -20.156 -6.293 -8.07 1 97.69 84 TYR A C 1
ATOM 665 O O . TYR A 1 84 ? -20.906 -7.18 -8.477 1 97.69 84 TYR A O 1
ATOM 673 N N . GLY A 1 85 ? -19.375 -6.492 -7.027 1 97.88 85 GLY A N 1
ATOM 674 C CA . GLY A 1 85 ? -19.25 -7.793 -6.391 1 97.88 85 GLY A CA 1
ATOM 675 C C . GLY A 1 85 ? -20.188 -7.965 -5.203 1 97.88 85 GLY A C 1
ATOM 676 O O . GLY A 1 85 ? -20.219 -9.031 -4.586 1 97.88 85 GLY A O 1
ATOM 677 N N . ASN A 1 86 ? -20.906 -6.902 -4.824 1 97.06 86 ASN A N 1
ATOM 678 C CA . ASN A 1 86 ? -21.812 -6.91 -3.688 1 97.06 86 ASN A CA 1
ATOM 679 C C . ASN A 1 86 ? -21.109 -7.32 -2.398 1 97.06 86 ASN A C 1
ATOM 681 O O . ASN A 1 86 ? -21.672 -8.047 -1.579 1 97.06 86 ASN A O 1
ATOM 685 N N . GLY A 1 87 ? -19.891 -7.008 -2.312 1 97.44 87 GLY A N 1
ATOM 686 C CA . GLY A 1 87 ? -19.125 -7.242 -1.099 1 97.44 87 GLY A CA 1
ATOM 687 C C . GLY A 1 87 ? -18.547 -8.641 -1.026 1 97.44 87 GLY A C 1
ATOM 688 O O . GLY A 1 87 ? -17.875 -8.984 -0.056 1 97.44 87 GLY A O 1
ATOM 689 N N . ARG A 1 88 ? -18.875 -9.508 -2.051 1 98.06 88 ARG A N 1
ATOM 690 C CA . ARG A 1 88 ? -18.234 -10.812 -2.08 1 98.06 88 ARG A CA 1
ATOM 691 C C . ARG A 1 88 ? -16.719 -10.664 -2.109 1 98.06 88 ARG A C 1
ATOM 693 O O . ARG A 1 88 ? -16.188 -9.703 -2.662 1 98.06 88 ARG A O 1
ATOM 700 N N . LEU A 1 89 ? -15.984 -11.617 -1.437 1 98.75 89 LEU A N 1
ATOM 701 C CA . LEU A 1 89 ? -14.539 -11.695 -1.306 1 98.75 89 LEU A CA 1
ATOM 702 C C . LEU A 1 89 ? -14.023 -10.656 -0.314 1 98.75 89 LEU A C 1
ATOM 704 O O . LEU A 1 89 ? -12.812 -10.484 -0.164 1 98.75 89 LEU A O 1
ATOM 708 N N . ALA A 1 90 ? -14.82 -9.836 0.29 1 98.62 90 ALA A N 1
ATOM 709 C CA . ALA A 1 90 ? -14.461 -8.984 1.422 1 98.62 90 ALA A CA 1
ATOM 710 C C . ALA A 1 90 ? -15.203 -9.406 2.684 1 98.62 90 ALA A C 1
ATOM 712 O O . ALA A 1 90 ? -16.172 -10.164 2.613 1 98.62 90 ALA A O 1
ATOM 713 N N . LEU A 1 91 ? -14.664 -9.039 3.799 1 98.44 91 LEU A N 1
ATOM 714 C CA . LEU A 1 91 ? -15.391 -9.195 5.055 1 98.44 91 LEU A CA 1
ATOM 715 C C . LEU A 1 91 ? -15.945 -7.859 5.531 1 98.44 91 LEU A C 1
ATOM 717 O O . LEU A 1 91 ? -15.273 -6.832 5.43 1 98.44 91 LEU A O 1
ATOM 721 N N . ALA A 1 92 ? -17.172 -7.875 6.012 1 97.38 92 ALA A N 1
ATOM 722 C CA . ALA A 1 92 ? -17.844 -6.672 6.5 1 97.38 92 ALA A CA 1
ATOM 723 C C . ALA A 1 92 ? -17.422 -6.348 7.93 1 97.38 92 ALA A C 1
ATOM 725 O O . ALA A 1 92 ? -16.875 -7.203 8.633 1 97.38 92 ALA A O 1
ATOM 726 N N . PRO A 1 93 ? -17.656 -5.105 8.406 1 96.69 93 PRO A N 1
ATOM 727 C CA . PRO A 1 93 ? -17.172 -4.645 9.703 1 96.69 93 PRO A CA 1
ATOM 728 C C . PRO A 1 93 ? -17.703 -5.484 10.867 1 96.69 93 PRO A C 1
ATOM 730 O O . PRO A 1 93 ? -17.078 -5.531 11.93 1 96.69 93 PRO A O 1
ATOM 733 N N . GLN A 1 94 ? -18.766 -6.16 10.711 1 96 94 GLN A N 1
ATOM 734 C CA . GLN A 1 94 ? -19.344 -6.941 11.797 1 96 94 GLN A CA 1
ATOM 735 C C . GLN A 1 94 ? -18.719 -8.328 11.875 1 96 94 GLN A C 1
ATOM 737 O O . GLN A 1 94 ? -18.891 -9.047 12.859 1 96 94 GLN A O 1
ATOM 742 N N . HIS A 1 95 ? -18.031 -8.703 10.852 1 97.31 95 HIS A N 1
ATOM 743 C CA . HIS A 1 95 ? -17.406 -10.016 10.852 1 97.31 95 HIS A CA 1
ATOM 744 C C . HIS A 1 95 ? -16.266 -10.086 11.867 1 97.31 95 HIS A C 1
ATOM 746 O O . HIS A 1 95 ? -15.5 -9.133 12.008 1 97.31 95 HIS A O 1
ATOM 752 N N . LYS A 1 96 ? -16.047 -11.18 12.555 1 96.81 96 LYS A N 1
ATOM 753 C CA . LYS A 1 96 ? -15.062 -11.328 13.625 1 96.81 96 LYS A CA 1
ATOM 754 C C . LYS A 1 96 ? -13.648 -11.188 13.078 1 96.81 96 LYS A C 1
ATOM 756 O O . LYS A 1 96 ? -12.742 -10.75 13.789 1 96.81 96 LYS A O 1
ATOM 761 N N . ASN A 1 97 ? -13.406 -11.539 11.75 1 98.19 97 ASN A N 1
ATOM 762 C CA . ASN A 1 97 ? -12.086 -11.5 11.133 1 98.19 97 ASN A CA 1
ATOM 763 C C . ASN A 1 97 ? -11.898 -10.242 10.289 1 98.19 97 ASN A C 1
ATOM 765 O O . ASN A 1 97 ? -11.039 -10.203 9.414 1 98.19 97 ASN A O 1
ATOM 769 N N . TYR A 1 98 ? -12.711 -9.227 10.578 1 98.44 98 TYR A N 1
ATOM 770 C CA . TYR A 1 98 ? -12.656 -8.008 9.773 1 98.44 98 TYR A CA 1
ATOM 771 C C . TYR A 1 98 ? -11.273 -7.367 9.844 1 98.44 98 TYR A C 1
ATOM 773 O O . TYR A 1 98 ? -10.688 -7.027 8.812 1 98.44 98 TYR A O 1
ATOM 781 N N . ALA A 1 99 ? -10.711 -7.238 11.031 1 98.5 99 ALA A N 1
ATOM 782 C CA . ALA A 1 99 ? -9.391 -6.652 11.211 1 98.5 99 ALA A CA 1
ATOM 783 C C . ALA A 1 99 ? -8.32 -7.477 10.492 1 98.5 99 ALA A C 1
ATOM 785 O O . ALA A 1 99 ? -7.434 -6.926 9.844 1 98.5 99 ALA A O 1
ATOM 786 N N . ASP A 1 100 ? -8.406 -8.805 10.602 1 98.44 100 ASP A N 1
ATOM 787 C CA . ASP A 1 100 ? -7.469 -9.68 9.906 1 98.44 100 ASP A CA 1
ATOM 788 C C . ASP A 1 100 ? -7.551 -9.484 8.391 1 98.44 100 ASP A C 1
ATOM 790 O O . ASP A 1 100 ? -6.523 -9.383 7.719 1 98.44 100 ASP A O 1
ATOM 794 N N . TYR A 1 101 ? -8.75 -9.445 7.906 1 98.81 101 TYR A N 1
ATOM 795 C CA . TYR A 1 101 ? -8.945 -9.227 6.477 1 98.81 101 TYR A CA 1
ATOM 796 C C . TYR A 1 101 ? -8.25 -7.949 6.016 1 98.81 101 TYR A C 1
ATOM 798 O O . TYR A 1 101 ? -7.457 -7.973 5.074 1 98.81 101 TYR A O 1
ATOM 806 N N . LEU A 1 102 ? -8.531 -6.879 6.734 1 98.81 102 LEU A N 1
ATOM 807 C CA . LEU A 1 102 ? -7.957 -5.59 6.352 1 98.81 102 LEU A CA 1
ATOM 808 C C . LEU A 1 102 ? -6.438 -5.617 6.461 1 98.81 102 LEU A C 1
ATOM 810 O O . LEU A 1 102 ? -5.738 -5.137 5.566 1 98.81 102 LEU A O 1
ATOM 814 N N . TYR A 1 103 ? -5.918 -6.191 7.535 1 98.62 103 TYR A N 1
ATOM 815 C CA . TYR A 1 103 ? -4.477 -6.25 7.746 1 98.62 103 TYR A CA 1
ATOM 816 C C . TYR A 1 103 ? -3.789 -7.004 6.617 1 98.62 103 TYR A C 1
ATOM 818 O O . TYR A 1 103 ? -2.855 -6.488 5.996 1 98.62 103 TYR A O 1
ATOM 826 N N . TRP A 1 104 ? -4.281 -8.148 6.273 1 98.75 104 TRP A N 1
ATOM 827 C CA . TRP A 1 104 ? -3.582 -9.016 5.328 1 98.75 104 TRP A CA 1
ATOM 828 C C . TRP A 1 104 ? -3.822 -8.555 3.893 1 98.75 104 TRP A C 1
ATOM 830 O O . TRP A 1 104 ? -2.996 -8.797 3.012 1 98.75 104 TRP A O 1
ATOM 840 N N . PHE A 1 105 ? -4.953 -7.871 3.643 1 98.69 105 PHE A N 1
ATOM 841 C CA . PHE A 1 105 ? -5.172 -7.215 2.357 1 98.69 105 PHE A CA 1
ATOM 842 C C . PHE A 1 105 ? -4.09 -6.176 2.086 1 98.69 105 PHE A C 1
ATOM 844 O O . PHE A 1 105 ? -3.729 -5.938 0.933 1 98.69 105 PHE A O 1
ATOM 851 N N . ASN A 1 106 ? -3.486 -5.652 3.131 1 98.38 106 ASN A N 1
ATOM 852 C CA . ASN A 1 106 ? -2.555 -4.543 2.988 1 98.38 106 ASN A CA 1
ATOM 853 C C . ASN A 1 106 ? -1.113 -4.984 3.227 1 98.38 106 ASN A C 1
ATOM 855 O O . ASN A 1 106 ? -0.191 -4.488 2.576 1 98.38 106 ASN A O 1
ATOM 859 N N . PHE A 1 107 ? -0.847 -5.953 4.098 1 98.25 107 PHE A N 1
ATOM 860 C CA . PHE A 1 107 ? 0.476 -6.238 4.641 1 98.25 107 PHE A CA 1
ATOM 861 C C . PHE A 1 107 ? 1.44 -6.641 3.531 1 98.25 107 PHE A C 1
ATOM 863 O O . PHE A 1 107 ? 2.514 -6.051 3.391 1 98.25 107 PHE A O 1
ATOM 870 N N . VAL A 1 108 ? 1.034 -7.637 2.771 1 97.38 108 VAL A N 1
ATOM 871 C CA . VAL A 1 108 ? 1.961 -8.117 1.752 1 97.38 108 VAL A CA 1
ATOM 872 C C . VAL A 1 108 ? 2.191 -7.023 0.709 1 97.38 108 VAL A C 1
ATOM 874 O O . VAL A 1 108 ? 3.334 -6.719 0.365 1 97.38 108 VAL A O 1
ATOM 877 N N . ASN A 1 109 ? 1.121 -6.379 0.335 1 95.5 109 ASN A N 1
ATOM 878 C CA . ASN A 1 109 ? 1.184 -5.363 -0.71 1 95.5 109 ASN A CA 1
ATOM 879 C C . ASN A 1 109 ? 2.008 -4.156 -0.271 1 95.5 109 ASN A C 1
ATOM 881 O O . ASN A 1 109 ? 2.789 -3.615 -1.055 1 95.5 109 ASN A O 1
ATOM 885 N N . CYS A 1 110 ? 1.863 -3.766 0.991 1 95.12 110 CYS A N 1
ATOM 886 C CA . CYS A 1 110 ? 2.398 -2.471 1.396 1 95.12 110 CYS A CA 1
ATOM 887 C C . CYS A 1 110 ? 3.684 -2.637 2.195 1 95.12 110 CYS A C 1
ATOM 889 O O . CYS A 1 110 ? 4.457 -1.688 2.342 1 95.12 110 CYS A O 1
ATOM 891 N N . THR A 1 111 ? 3.961 -3.805 2.744 1 95.94 111 THR A N 1
ATOM 892 C CA . THR A 1 111 ? 5.109 -3.973 3.627 1 95.94 111 THR A CA 1
ATOM 893 C C . THR A 1 111 ? 6.066 -5.027 3.074 1 95.94 111 THR A C 1
ATOM 895 O O . THR A 1 111 ? 7.195 -4.711 2.697 1 95.94 111 THR A O 1
ATOM 898 N N . LEU A 1 112 ? 5.613 -6.223 2.885 1 97.25 112 LEU A N 1
ATOM 899 C CA . LEU A 1 112 ? 6.5 -7.328 2.545 1 97.25 112 LEU A CA 1
ATOM 900 C C . LEU A 1 112 ? 7.008 -7.195 1.112 1 97.25 112 LEU A C 1
ATOM 902 O O . LEU A 1 112 ? 8.211 -7.289 0.864 1 97.25 112 LEU A O 1
ATOM 906 N N . GLN A 1 113 ? 6.07 -6.938 0.172 1 96.75 113 GLN A N 1
ATOM 907 C CA . GLN A 1 113 ? 6.43 -6.844 -1.239 1 96.75 113 GLN A CA 1
ATOM 908 C C . GLN A 1 113 ? 7.418 -5.707 -1.484 1 96.75 113 GLN A C 1
ATOM 910 O O . GLN A 1 113 ? 8.453 -5.902 -2.125 1 96.75 113 GLN A O 1
ATOM 915 N N . PRO A 1 114 ? 7.211 -4.504 -0.959 1 93.81 114 PRO A N 1
ATOM 916 C CA . PRO A 1 114 ? 8.227 -3.455 -1.109 1 93.81 114 PRO A CA 1
ATOM 917 C C . PRO A 1 114 ? 9.57 -3.846 -0.509 1 93.81 114 PRO A C 1
ATOM 919 O O . PRO A 1 114 ? 10.617 -3.533 -1.08 1 93.81 114 PRO A O 1
ATOM 922 N N . ALA A 1 115 ? 9.578 -4.52 0.645 1 94.06 115 ALA A N 1
ATOM 923 C CA . ALA A 1 115 ? 10.836 -4.98 1.23 1 94.06 115 ALA A CA 1
ATOM 924 C C . ALA A 1 115 ? 11.555 -5.949 0.294 1 94.06 115 ALA A C 1
ATOM 926 O O . ALA A 1 115 ? 12.773 -5.895 0.155 1 94.06 115 ALA A O 1
ATOM 927 N N . MET A 1 116 ? 10.828 -6.816 -0.336 1 95.19 116 MET A N 1
ATOM 928 C CA . MET A 1 116 ? 11.383 -7.781 -1.281 1 95.19 116 MET A CA 1
ATOM 929 C C . MET A 1 116 ? 12.016 -7.074 -2.475 1 95.19 116 MET A C 1
ATOM 931 O O . MET A 1 116 ? 13.141 -7.383 -2.859 1 95.19 116 MET A O 1
ATOM 935 N N . LEU A 1 117 ? 11.312 -6.121 -3.02 1 91.38 117 LEU A N 1
ATOM 936 C CA . LEU A 1 117 ? 11.828 -5.379 -4.168 1 91.38 117 LEU A CA 1
ATOM 937 C C . LEU A 1 117 ? 13.07 -4.586 -3.791 1 91.38 117 LEU A C 1
ATOM 939 O O . LEU A 1 117 ? 14.039 -4.547 -4.551 1 91.38 117 LEU A O 1
ATOM 943 N N . THR A 1 118 ? 13.047 -3.955 -2.615 1 90.44 118 THR A N 1
ATOM 944 C CA . THR A 1 118 ? 14.188 -3.172 -2.154 1 90.44 118 THR A CA 1
ATOM 945 C C . THR A 1 118 ? 15.398 -4.066 -1.938 1 90.44 118 THR A C 1
ATOM 947 O O . THR A 1 118 ? 16.531 -3.684 -2.273 1 90.44 118 THR A O 1
ATOM 950 N N . LYS A 1 119 ? 15.172 -5.191 -1.369 1 90.62 119 LYS A N 1
ATOM 951 C CA . LYS A 1 119 ? 16.266 -6.141 -1.187 1 90.62 119 LYS A CA 1
ATOM 952 C C . LYS A 1 119 ? 16.953 -6.445 -2.514 1 90.62 119 LYS A C 1
ATOM 954 O O . LYS A 1 119 ? 18.188 -6.461 -2.59 1 90.62 119 LYS A O 1
ATOM 959 N N . SER A 1 120 ? 16.156 -6.711 -3.488 1 89.62 120 SER A N 1
ATOM 960 C CA . SER A 1 120 ? 16.703 -7.02 -4.805 1 89.62 120 SER A CA 1
ATOM 961 C C . SER A 1 120 ? 17.484 -5.84 -5.375 1 89.62 120 SER A C 1
ATOM 963 O O . SER A 1 120 ? 18.578 -6.012 -5.922 1 89.62 120 SER A O 1
ATOM 965 N N . MET A 1 121 ? 16.938 -4.684 -5.242 1 87 121 MET A N 1
ATOM 966 C CA . MET A 1 121 ? 17.594 -3.477 -5.738 1 87 121 MET A CA 1
ATOM 967 C C . MET A 1 121 ? 18.922 -3.244 -5.02 1 87 121 MET A C 1
ATOM 969 O O . MET A 1 121 ? 19.938 -2.967 -5.66 1 87 121 MET A O 1
ATOM 973 N N . VAL A 1 122 ? 18.906 -3.381 -3.703 1 88.5 122 VAL A N 1
ATOM 974 C CA . VAL A 1 122 ? 20.109 -3.176 -2.895 1 88.5 122 VAL A CA 1
ATOM 975 C C . VAL A 1 122 ? 21.172 -4.199 -3.279 1 88.5 122 VAL A C 1
ATOM 977 O O . VAL A 1 122 ? 22.344 -3.854 -3.455 1 88.5 122 VAL A O 1
ATOM 980 N N . ARG A 1 123 ? 20.766 -5.371 -3.447 1 87.44 123 ARG A N 1
ATOM 981 C CA . ARG A 1 123 ? 21.703 -6.418 -3.844 1 87.44 123 ARG A CA 1
ATOM 982 C C . ARG A 1 123 ? 22.312 -6.121 -5.207 1 87.44 123 ARG A C 1
ATOM 984 O O . ARG A 1 123 ? 23.5 -6.363 -5.426 1 87.44 123 ARG A O 1
ATOM 991 N N . GLY A 1 124 ? 21.5 -5.688 -6.094 1 85.44 124 GLY A N 1
ATOM 992 C CA . GLY A 1 124 ? 22 -5.312 -7.41 1 85.44 124 GLY A CA 1
ATOM 993 C C . GLY A 1 124 ? 22.984 -4.172 -7.367 1 85.44 124 GLY A C 1
ATOM 994 O O . GLY A 1 124 ? 23.953 -4.156 -8.133 1 85.44 124 GLY A O 1
ATOM 995 N N . MET A 1 125 ? 22.797 -3.297 -6.473 1 85.12 125 MET A N 1
ATOM 996 C CA . MET A 1 125 ? 23.656 -2.113 -6.375 1 85.12 125 MET A CA 1
ATOM 997 C C . MET A 1 125 ? 24.938 -2.43 -5.629 1 85.12 125 MET A C 1
ATOM 999 O O . MET A 1 125 ? 26 -1.92 -5.977 1 85.12 125 MET A O 1
ATOM 1003 N N . THR A 1 126 ? 24.812 -3.301 -4.617 1 85.75 126 THR A N 1
ATOM 1004 C CA . THR A 1 126 ? 25.969 -3.578 -3.785 1 85.75 126 THR A CA 1
ATOM 1005 C C . THR A 1 126 ? 26.781 -4.746 -4.352 1 85.75 126 THR A C 1
ATOM 1007 O O . THR A 1 126 ? 27.984 -4.863 -4.094 1 85.75 126 THR A O 1
ATOM 1010 N N . GLY A 1 127 ? 26.125 -5.621 -5.035 1 84.5 127 GLY A N 1
ATOM 1011 C CA . GLY A 1 127 ? 26.766 -6.773 -5.645 1 84.5 127 GLY A CA 1
ATOM 1012 C C . GLY A 1 127 ? 27.109 -7.863 -4.645 1 84.5 127 GLY A C 1
ATOM 1013 O O . GLY A 1 127 ? 27.812 -8.82 -4.977 1 84.5 127 GLY A O 1
ATOM 1014 N N . SER A 1 128 ? 26.719 -7.66 -3.414 1 87.25 128 SER A N 1
ATOM 1015 C CA . SER A 1 128 ? 27.109 -8.609 -2.377 1 87.25 128 SER A CA 1
ATOM 1016 C C . SER A 1 128 ? 25.984 -8.805 -1.355 1 87.25 128 SER A C 1
ATOM 1018 O O . SER A 1 128 ? 25.391 -7.828 -0.887 1 87.25 128 SER A O 1
ATOM 1020 N N . ASP A 1 129 ? 25.734 -10.008 -1.006 1 86.69 129 ASP A N 1
ATOM 1021 C CA . ASP A 1 129 ? 24.797 -10.328 0.064 1 86.69 129 ASP A CA 1
ATOM 1022 C C . ASP A 1 129 ? 25.406 -10.023 1.434 1 86.69 129 ASP A C 1
ATOM 1024 O O . ASP A 1 129 ? 24.688 -9.992 2.439 1 86.69 129 ASP A O 1
ATOM 1028 N N . GLU A 1 130 ? 26.719 -9.734 1.406 1 90.56 130 GLU A N 1
ATOM 1029 C CA . GLU A 1 130 ? 27.422 -9.508 2.666 1 90.56 130 GLU A CA 1
ATOM 1030 C C . GLU A 1 130 ? 27.422 -8.023 3.039 1 90.56 130 GLU A C 1
ATOM 1032 O O . GLU A 1 130 ? 27.781 -7.66 4.164 1 90.56 130 GLU A O 1
ATOM 1037 N N . ASP A 1 131 ? 26.969 -7.262 2.057 1 90.56 131 ASP A N 1
ATOM 1038 C CA . ASP A 1 131 ? 26.828 -5.844 2.369 1 90.56 131 ASP A CA 1
ATOM 1039 C C . ASP A 1 131 ? 25.844 -5.633 3.518 1 90.56 131 ASP A C 1
ATOM 1041 O O . ASP A 1 131 ? 24.797 -6.285 3.574 1 90.56 131 ASP A O 1
ATOM 1045 N N . PRO A 1 132 ? 26.188 -4.73 4.477 1 89 132 PRO A N 1
ATOM 1046 C CA . PRO A 1 132 ? 25.328 -4.547 5.656 1 89 132 PRO A CA 1
ATOM 1047 C C . PRO A 1 132 ? 23.906 -4.168 5.297 1 89 132 PRO A C 1
ATOM 1049 O O . PRO A 1 132 ? 22.953 -4.625 5.945 1 89 132 PRO A O 1
ATOM 1052 N N . THR A 1 133 ? 23.766 -3.361 4.297 1 88 133 THR A N 1
ATOM 1053 C CA . THR A 1 133 ? 22.422 -2.969 3.881 1 88 133 THR A CA 1
ATOM 1054 C C . THR A 1 133 ? 21.672 -4.156 3.279 1 88 133 THR A C 1
ATOM 1056 O O . THR A 1 133 ? 20.484 -4.34 3.539 1 88 133 THR A O 1
ATOM 1059 N N . SER A 1 134 ? 22.375 -4.945 2.498 1 90.56 134 SER A N 1
ATOM 1060 C CA . SER A 1 134 ? 21.781 -6.156 1.94 1 90.56 134 SER A CA 1
ATOM 1061 C C . SER A 1 134 ? 21.328 -7.105 3.043 1 90.56 134 SER A C 1
ATOM 1063 O O . SER A 1 134 ? 20.234 -7.66 2.975 1 90.56 134 SER A O 1
ATOM 1065 N N . LYS A 1 135 ? 22.094 -7.195 4.039 1 93.56 135 LYS A N 1
ATOM 1066 C CA . LYS A 1 135 ? 21.75 -8.07 5.156 1 93.56 135 LYS A CA 1
ATOM 1067 C C . LYS A 1 135 ? 20.531 -7.559 5.898 1 93.56 135 LYS A C 1
ATOM 1069 O O . LYS A 1 135 ? 19.672 -8.344 6.312 1 93.56 135 LYS A O 1
ATOM 1074 N N . ALA A 1 136 ? 20.516 -6.293 6.066 1 91.38 136 ALA A N 1
ATOM 1075 C CA . ALA A 1 136 ? 19.391 -5.691 6.785 1 91.38 136 ALA A CA 1
ATOM 1076 C C . ALA A 1 136 ? 18.078 -5.949 6.059 1 91.38 136 ALA A C 1
ATOM 1078 O O . ALA A 1 136 ? 17.078 -6.312 6.684 1 91.38 136 ALA A O 1
ATOM 1079 N N . TYR A 1 137 ? 18.094 -5.785 4.777 1 92.62 137 TYR A N 1
ATOM 1080 C CA . TYR A 1 137 ? 16.859 -5.984 4.031 1 92.62 137 TYR A CA 1
ATOM 1081 C C . TYR A 1 137 ? 16.547 -7.469 3.889 1 92.62 137 TYR A C 1
ATOM 1083 O O . TYR A 1 137 ? 15.383 -7.859 3.83 1 92.62 137 TYR A O 1
ATOM 1091 N N . SER A 1 138 ? 17.578 -8.32 3.805 1 94.69 138 SER A N 1
ATOM 1092 C CA . SER A 1 138 ? 17.328 -9.758 3.85 1 94.69 138 SER A CA 1
ATOM 1093 C C . SER A 1 138 ? 1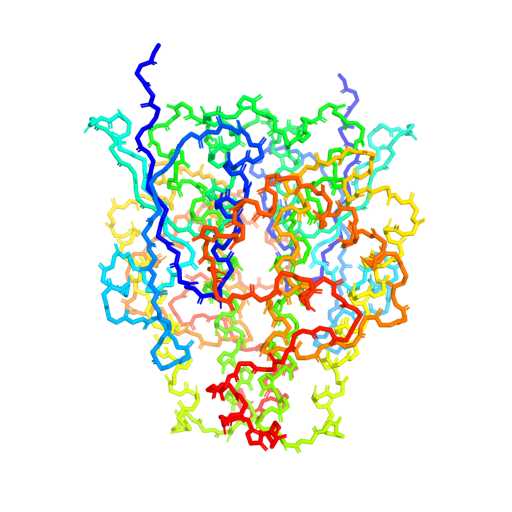6.625 -10.156 5.141 1 94.69 138 SER A C 1
ATOM 1095 O O . SER A 1 138 ? 15.695 -10.961 5.121 1 94.69 138 SER A O 1
ATOM 1097 N N . ALA A 1 139 ? 17.047 -9.57 6.203 1 95.06 139 ALA A N 1
ATOM 1098 C CA . ALA A 1 139 ? 16.422 -9.852 7.496 1 95.06 139 ALA A CA 1
ATOM 1099 C C . ALA A 1 139 ? 14.969 -9.367 7.523 1 95.06 139 ALA A C 1
ATOM 1101 O O . ALA A 1 139 ? 14.094 -10.039 8.078 1 95.06 139 ALA A O 1
ATOM 1102 N N . ARG A 1 140 ? 14.742 -8.219 6.969 1 94.56 140 ARG A N 1
ATOM 1103 C CA . ARG A 1 140 ? 13.391 -7.676 6.906 1 94.56 140 ARG A CA 1
ATOM 1104 C C . ARG A 1 140 ? 12.469 -8.594 6.113 1 94.56 140 ARG A C 1
ATOM 1106 O O . ARG A 1 140 ? 11.336 -8.852 6.527 1 94.56 140 ARG A O 1
ATOM 1113 N N . VAL A 1 141 ? 12.938 -9.055 4.977 1 96.88 141 VAL A N 1
ATOM 1114 C CA . VAL A 1 141 ? 12.156 -9.945 4.129 1 96.88 141 VAL A CA 1
ATOM 1115 C C . VAL A 1 141 ? 11.891 -11.258 4.859 1 96.88 141 VAL A C 1
ATOM 1117 O O . VAL A 1 141 ? 10.766 -11.75 4.883 1 96.88 141 VAL A O 1
ATOM 1120 N N . SER A 1 142 ? 12.93 -11.789 5.5 1 97.44 142 SER A N 1
ATOM 1121 C CA . SER A 1 142 ? 12.773 -13.031 6.25 1 97.44 142 SER A CA 1
ATOM 1122 C C . SER A 1 142 ? 11.758 -12.875 7.375 1 97.44 142 SER A C 1
ATOM 1124 O O . SER A 1 142 ? 10.938 -13.766 7.609 1 97.44 142 SER A O 1
ATOM 1126 N N . ASN A 1 143 ? 11.82 -11.789 8.062 1 97.38 143 ASN A N 1
ATOM 1127 C CA . ASN A 1 143 ? 10.859 -11.516 9.125 1 97.38 143 ASN A CA 1
ATOM 1128 C C . ASN A 1 143 ? 9.43 -11.484 8.594 1 97.38 143 ASN A C 1
ATOM 1130 O O . ASN A 1 143 ? 8.523 -12.062 9.203 1 97.38 143 ASN A O 1
ATOM 1134 N N . GLY A 1 144 ? 9.234 -10.805 7.5 1 98.19 144 GLY A N 1
ATOM 1135 C CA . GLY A 1 144 ? 7.922 -10.75 6.875 1 98.19 144 GLY A CA 1
ATOM 1136 C C . GLY A 1 144 ? 7.422 -12.102 6.414 1 98.19 144 GLY A C 1
ATOM 1137 O O . GLY A 1 144 ? 6.25 -12.438 6.609 1 98.19 144 GLY A O 1
ATOM 1138 N N . LEU A 1 145 ? 8.273 -12.898 5.785 1 98.62 145 LEU A N 1
ATOM 1139 C CA . LEU A 1 145 ? 7.914 -14.234 5.336 1 98.62 145 LEU A CA 1
ATOM 1140 C C . LEU A 1 145 ? 7.551 -15.133 6.516 1 98.62 145 LEU A C 1
ATOM 1142 O O . LEU A 1 145 ? 6.586 -15.891 6.445 1 98.62 145 LEU A O 1
ATOM 1146 N N . ASN A 1 146 ? 8.297 -15.008 7.566 1 98.62 146 ASN A N 1
ATOM 1147 C CA . ASN A 1 146 ? 7.992 -15.781 8.766 1 98.62 146 ASN A CA 1
ATOM 1148 C C . ASN A 1 146 ? 6.633 -15.406 9.352 1 98.62 146 ASN A C 1
ATOM 1150 O O . ASN A 1 146 ? 5.875 -16.281 9.781 1 98.62 146 ASN A O 1
ATOM 1154 N N . HIS A 1 147 ? 6.406 -14.148 9.391 1 98.56 147 HIS A N 1
ATOM 1155 C CA . HIS A 1 147 ? 5.121 -13.648 9.883 1 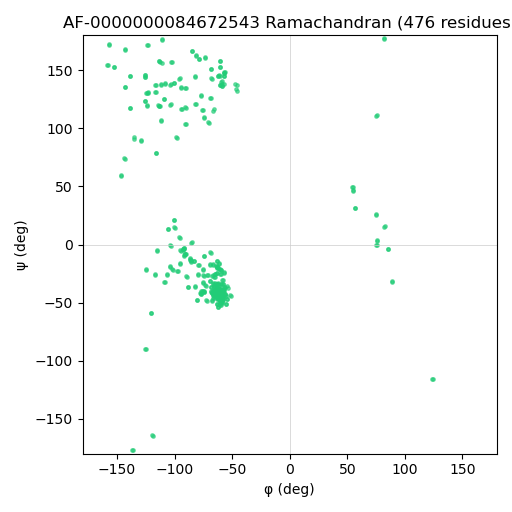98.56 147 HIS A CA 1
ATOM 1156 C C . HIS A 1 147 ? 3.967 -14.203 9.055 1 98.56 147 HIS A C 1
ATOM 1158 O O . HIS A 1 147 ? 2.992 -14.719 9.609 1 98.56 147 HIS A O 1
ATOM 1164 N N . MET A 1 148 ? 4.078 -14.133 7.742 1 98.75 148 MET A N 1
ATOM 1165 C CA . MET A 1 148 ? 3.053 -14.648 6.84 1 98.75 148 MET A CA 1
ATOM 1166 C C . MET A 1 148 ? 2.928 -16.156 6.965 1 98.75 148 MET A C 1
ATOM 1168 O O . MET A 1 148 ? 1.817 -16.703 6.988 1 98.75 148 MET A O 1
ATOM 1172 N N . ASN A 1 149 ? 4.035 -16.812 7.004 1 98.88 149 ASN A N 1
ATOM 1173 C CA . ASN A 1 149 ? 4.043 -18.266 7.148 1 98.88 149 ASN A CA 1
ATOM 1174 C C . ASN A 1 149 ? 3.326 -18.703 8.422 1 98.88 149 ASN A C 1
ATOM 1176 O O . ASN A 1 149 ? 2.514 -19.625 8.398 1 98.88 149 ASN A O 1
ATOM 1180 N N . SER A 1 150 ? 3.623 -18.062 9.531 1 98.69 150 SER A N 1
ATOM 1181 C CA . SER A 1 150 ? 2.977 -18.375 10.805 1 98.69 150 SER A CA 1
ATOM 1182 C C . SER A 1 150 ? 1.463 -18.203 10.703 1 98.69 150 SER A C 1
ATOM 1184 O O . SER A 1 150 ? 0.711 -19.047 11.203 1 98.69 150 SER A O 1
ATOM 1186 N N . ARG A 1 151 ? 0.991 -17.141 10.078 1 98.69 151 ARG A N 1
ATOM 1187 C CA . ARG A 1 151 ? -0.433 -16.906 9.859 1 98.69 151 ARG A CA 1
ATOM 1188 C C . ARG A 1 151 ? -1.064 -18.078 9.117 1 98.69 151 ARG A C 1
ATOM 1190 O O . ARG A 1 151 ? -2.143 -18.547 9.492 1 98.69 151 ARG A O 1
ATOM 1197 N N . LEU A 1 152 ? -0.404 -18.594 8.125 1 98.81 152 LEU A N 1
ATOM 1198 C CA . LEU A 1 152 ? -0.976 -19.578 7.219 1 98.81 152 LEU A CA 1
ATOM 1199 C C . LEU A 1 152 ? -0.796 -21 7.766 1 98.81 152 LEU A C 1
ATOM 1201 O O . LEU A 1 152 ? -1.374 -21.953 7.238 1 98.81 152 LEU A O 1
ATOM 1205 N N . LEU A 1 153 ? 0.04 -21.109 8.805 1 98.56 153 LEU A N 1
ATOM 1206 C CA . LEU A 1 153 ? 0.099 -22.391 9.516 1 98.56 153 LEU A CA 1
ATOM 1207 C C . LEU A 1 153 ? -1.125 -22.578 10.406 1 98.56 153 LEU A C 1
ATOM 1209 O O . LEU A 1 153 ? -1.53 -23.703 10.688 1 98.56 153 LEU A O 1
ATOM 1213 N N . SER A 1 154 ? -1.77 -21.469 10.758 1 97.88 154 SER A N 1
ATOM 1214 C CA . SER A 1 154 ? -2.854 -21.547 11.734 1 97.88 154 SER A CA 1
ATOM 1215 C C . SER A 1 154 ? -4.191 -21.172 11.102 1 97.88 154 SER A C 1
ATOM 1217 O O . SER A 1 154 ? -5.23 -21.234 11.758 1 97.88 154 SER A O 1
ATOM 1219 N N . ASN A 1 155 ? -4.203 -20.75 9.875 1 98.62 155 ASN A N 1
ATOM 1220 C CA . ASN A 1 155 ? -5.406 -20.344 9.148 1 98.62 155 ASN A CA 1
ATOM 1221 C C . ASN A 1 155 ? -5.387 -20.859 7.715 1 98.62 155 ASN A C 1
ATOM 1223 O O . ASN A 1 155 ? -4.34 -20.875 7.066 1 98.62 155 ASN A O 1
ATOM 1227 N N . THR A 1 156 ? -6.566 -21.219 7.203 1 98.69 156 THR A N 1
ATOM 1228 C CA . THR A 1 156 ? -6.68 -21.734 5.84 1 98.69 156 THR A CA 1
ATOM 1229 C C . THR A 1 156 ? -6.332 -20.641 4.828 1 98.69 156 THR A C 1
ATOM 1231 O O . THR A 1 156 ? -5.672 -20.922 3.822 1 98.69 156 THR A O 1
ATOM 1234 N N . TRP A 1 157 ? -6.855 -19.5 5.035 1 98.88 157 TRP A N 1
ATOM 1235 C CA . TRP A 1 157 ? -6.613 -18.344 4.191 1 98.88 157 TRP A CA 1
ATOM 1236 C C . TRP A 1 157 ? -6.07 -17.172 5.02 1 98.88 157 TRP A C 1
ATOM 1238 O O . TRP A 1 157 ? -6 -17.266 6.246 1 98.88 157 TRP A O 1
ATOM 1248 N N . LEU A 1 158 ? -5.648 -16.141 4.406 1 98.88 158 LEU A N 1
ATOM 1249 C CA . LEU A 1 158 ? -5.012 -15.031 5.102 1 98.88 158 LEU A CA 1
ATOM 1250 C C . LEU A 1 158 ? -5.988 -14.359 6.062 1 98.88 158 LEU A C 1
ATOM 1252 O O . LEU A 1 158 ? -5.621 -14.008 7.188 1 98.88 158 LEU A O 1
ATOM 1256 N N . ALA A 1 159 ? -7.223 -14.227 5.676 1 98.69 159 ALA A N 1
ATOM 1257 C CA . ALA A 1 159 ? -8.211 -13.57 6.527 1 98.69 159 ALA A CA 1
ATOM 1258 C C . ALA A 1 159 ? -8.82 -14.555 7.523 1 98.69 159 ALA A C 1
ATOM 1260 O O . ALA A 1 159 ? -9.703 -14.195 8.305 1 98.69 159 ALA A O 1
ATOM 1261 N N . GLY A 1 160 ? -8.398 -15.781 7.543 1 98.12 160 GLY A N 1
ATOM 1262 C CA . GLY A 1 160 ? -8.953 -16.797 8.414 1 98.12 160 GLY A CA 1
ATOM 1263 C C . GLY A 1 160 ? -9.461 -18.016 7.6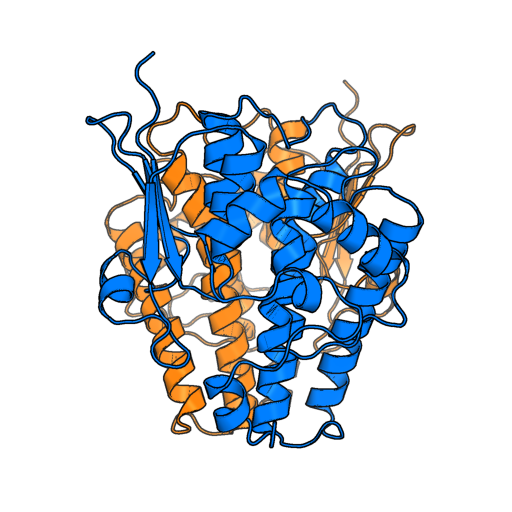64 1 98.12 160 GLY A C 1
ATOM 1264 O O . GLY A 1 160 ? -8.695 -18.688 6.961 1 98.12 160 GLY A O 1
ATOM 1265 N N . ASP A 1 161 ? -10.727 -18.234 7.738 1 96.5 161 ASP A N 1
ATOM 1266 C CA . ASP A 1 161 ? -11.281 -19.469 7.18 1 96.5 161 ASP A CA 1
ATOM 1267 C C . ASP A 1 161 ? -11.797 -19.234 5.762 1 96.5 161 ASP A C 1
ATOM 1269 O O . ASP A 1 161 ? -11.984 -20.188 5.004 1 96.5 161 ASP A O 1
ATOM 1273 N N . GLU A 1 162 ? -11.961 -18.047 5.434 1 97.38 162 GLU A N 1
ATOM 1274 C CA . GLU A 1 162 ? -12.562 -17.719 4.148 1 97.38 162 GLU A CA 1
ATOM 1275 C C . GLU A 1 162 ? -11.539 -17.141 3.178 1 97.38 162 GLU A C 1
ATOM 1277 O O . GLU A 1 162 ? -10.672 -16.359 3.576 1 97.38 162 GLU A O 1
ATOM 1282 N N . PHE A 1 163 ? -11.688 -17.609 1.901 1 98.81 163 PHE A N 1
ATOM 1283 C CA . PHE A 1 163 ? -10.938 -16.984 0.818 1 98.81 163 PHE A CA 1
ATOM 1284 C C . PHE A 1 163 ? -11.461 -15.578 0.553 1 98.81 163 PHE A C 1
ATOM 1286 O O . PHE A 1 163 ? -12.664 -15.367 0.406 1 98.81 163 PHE A O 1
ATOM 1293 N N . THR A 1 164 ? -10.641 -14.602 0.569 1 98.94 164 THR A N 1
ATOM 1294 C CA . THR A 1 164 ? -11.023 -13.211 0.362 1 98.94 164 THR A CA 1
ATOM 1295 C C . THR A 1 164 ? -10.039 -12.508 -0.564 1 98.94 164 THR A C 1
ATOM 1297 O O . THR A 1 164 ? -9.086 -13.125 -1.042 1 98.94 164 THR A O 1
ATOM 1300 N N . ALA A 1 165 ? -10.227 -11.219 -0.792 1 98.88 165 ALA A N 1
ATOM 1301 C CA . ALA A 1 165 ? -9.344 -10.391 -1.603 1 98.88 165 ALA A CA 1
ATOM 1302 C C . ALA A 1 165 ? -7.98 -10.227 -0.936 1 98.88 165 ALA A C 1
ATOM 1304 O O . ALA A 1 165 ? -7.012 -9.82 -1.58 1 98.88 165 ALA A O 1
ATOM 1305 N N . ALA A 1 166 ? -7.844 -10.516 0.39 1 98.94 166 ALA A N 1
ATOM 1306 C CA . ALA A 1 166 ? -6.52 -10.562 1.009 1 98.94 166 ALA A CA 1
ATOM 1307 C C . ALA A 1 166 ? -5.625 -11.578 0.311 1 98.94 166 ALA A C 1
ATOM 1309 O O . ALA A 1 166 ? -4.418 -11.359 0.172 1 98.94 166 ALA A O 1
ATOM 1310 N N . ASP A 1 167 ? -6.199 -12.648 -0.155 1 98.94 167 ASP A N 1
ATOM 1311 C CA . ASP A 1 167 ? -5.438 -13.695 -0.83 1 98.94 167 ASP A CA 1
ATOM 1312 C C . ASP A 1 167 ? -5.094 -13.289 -2.262 1 98.94 167 ASP A C 1
ATOM 1314 O O . ASP A 1 167 ? -3.953 -13.445 -2.701 1 98.94 167 ASP A O 1
ATOM 1318 N N . THR A 1 168 ? -6.035 -12.688 -3.004 1 98.81 168 THR A N 1
ATOM 1319 C CA . THR A 1 168 ? -5.773 -12.305 -4.387 1 98.81 168 THR A CA 1
ATOM 1320 C C . THR A 1 168 ? -4.727 -11.195 -4.449 1 98.81 168 THR A C 1
ATOM 1322 O O . THR A 1 168 ? -3.916 -11.148 -5.379 1 98.81 168 THR A O 1
ATOM 1325 N N . MET A 1 169 ? -4.73 -10.336 -3.455 1 98.62 169 MET A N 1
ATOM 1326 C CA . MET A 1 169 ? -3.795 -9.219 -3.398 1 98.62 169 MET A CA 1
ATOM 1327 C C . MET A 1 169 ? -2.381 -9.711 -3.098 1 98.62 169 MET A C 1
ATOM 1329 O O . MET A 1 169 ? -1.404 -9.117 -3.564 1 98.62 169 MET A O 1
ATOM 1333 N N . SER A 1 170 ? -2.268 -10.844 -2.445 1 98.75 170 SER A N 1
ATOM 1334 C CA . SER A 1 170 ? -0.992 -11.211 -1.837 1 98.75 170 SER A CA 1
ATOM 1335 C C . SER A 1 170 ? -0.254 -12.242 -2.68 1 98.75 170 SER A C 1
ATOM 1337 O O . SER A 1 170 ? 0.967 -12.375 -2.58 1 98.75 170 SER A O 1
ATOM 1339 N N . ALA A 1 171 ? -0.922 -12.961 -3.512 1 98.62 171 ALA A N 1
ATOM 1340 C CA . ALA A 1 171 ? -0.365 -14.141 -4.172 1 98.62 171 ALA A CA 1
ATOM 1341 C C . ALA A 1 171 ? 0.771 -13.758 -5.113 1 98.62 171 ALA A C 1
ATOM 1343 O O . ALA A 1 171 ? 1.753 -14.492 -5.242 1 98.62 171 ALA A O 1
ATOM 1344 N N . TRP A 1 172 ? 0.619 -12.609 -5.758 1 97.81 172 TRP A N 1
ATOM 1345 C CA . TRP A 1 172 ? 1.612 -12.148 -6.719 1 97.81 172 TRP A CA 1
ATOM 1346 C C . TRP A 1 172 ? 3.012 -12.172 -6.113 1 97.81 172 TRP A C 1
ATOM 1348 O O . TRP A 1 172 ? 3.959 -12.641 -6.75 1 97.81 172 TRP A O 1
ATOM 1358 N N . ALA A 1 173 ? 3.152 -11.727 -4.883 1 98.25 173 ALA A N 1
ATOM 1359 C CA . ALA A 1 173 ? 4.449 -11.578 -4.223 1 98.25 173 ALA A CA 1
ATOM 1360 C C . ALA A 1 173 ? 5.117 -12.93 -4.02 1 98.25 173 ALA A C 1
ATOM 1362 O O . ALA A 1 173 ? 6.348 -13.023 -3.965 1 98.25 173 ALA A O 1
ATOM 1363 N N . MET A 1 174 ? 4.32 -13.992 -3.953 1 98.69 174 MET A N 1
ATOM 1364 C CA . MET A 1 174 ? 4.852 -15.32 -3.664 1 98.69 174 MET A CA 1
ATOM 1365 C C . MET A 1 174 ? 4.918 -16.172 -4.934 1 98.69 174 MET A C 1
ATOM 1367 O O . MET A 1 174 ? 5.32 -17.328 -4.887 1 98.69 174 MET A O 1
ATOM 1371 N N . THR A 1 175 ? 4.504 -15.625 -6.078 1 98.38 175 THR A N 1
ATOM 1372 C CA . THR A 1 175 ? 4.484 -16.375 -7.324 1 98.38 175 THR A CA 1
ATOM 1373 C C . THR A 1 175 ? 5.266 -15.641 -8.414 1 98.38 175 THR A C 1
ATOM 1375 O O . THR A 1 175 ? 6.496 -15.688 -8.438 1 98.38 175 THR A O 1
ATOM 1378 N N . THR A 1 176 ? 4.582 -14.766 -9.195 1 97.81 176 THR A N 1
ATOM 1379 C CA . THR A 1 176 ? 5.156 -14.172 -10.398 1 97.81 176 THR A CA 1
ATOM 1380 C C . THR A 1 176 ? 6.266 -13.188 -10.039 1 97.81 176 THR A C 1
ATOM 1382 O O . THR A 1 176 ? 7.25 -13.062 -10.766 1 97.81 176 THR A O 1
ATOM 1385 N N . MET A 1 177 ? 6.145 -12.531 -8.891 1 97.31 177 MET A N 1
ATOM 1386 C CA . MET A 1 177 ? 7.152 -11.547 -8.508 1 97.31 177 MET A CA 1
ATOM 1387 C C . MET A 1 177 ? 8.516 -12.203 -8.32 1 97.31 177 MET A C 1
ATOM 1389 O O . MET A 1 177 ? 9.547 -11.539 -8.406 1 97.31 177 MET A O 1
ATOM 1393 N N . ARG A 1 178 ? 8.562 -13.469 -8.031 1 97.06 178 ARG A N 1
ATOM 1394 C CA . ARG A 1 178 ? 9.805 -14.188 -7.785 1 97.06 178 ARG A CA 1
ATOM 1395 C C . ARG A 1 178 ? 10.625 -14.32 -9.062 1 97.06 178 ARG A C 1
ATOM 1397 O O . ARG A 1 178 ? 11.789 -14.734 -9.023 1 97.06 178 ARG A O 1
ATOM 1404 N N . LYS A 1 179 ? 10.07 -13.914 -10.195 1 95.94 179 LYS A N 1
ATOM 1405 C CA . LYS A 1 179 ? 10.859 -13.773 -11.422 1 95.94 179 LYS A CA 1
ATOM 1406 C C . LYS A 1 179 ? 11.836 -12.602 -11.312 1 95.94 179 LYS A C 1
ATOM 1408 O O . LYS A 1 179 ? 12.781 -12.508 -12.102 1 95.94 179 LYS A O 1
ATOM 1413 N N . PHE A 1 180 ? 11.602 -11.711 -10.359 1 93.75 180 PHE A N 1
ATOM 1414 C CA . PHE A 1 180 ? 12.43 -10.523 -10.195 1 93.75 180 PHE A CA 1
ATOM 1415 C C . PHE A 1 180 ? 13.133 -10.539 -8.836 1 93.75 180 PHE A C 1
ATOM 1417 O O . PHE A 1 180 ? 14.117 -9.828 -8.641 1 93.75 180 PHE A O 1
ATOM 1424 N N . VAL A 1 181 ? 12.594 -11.203 -7.875 1 93.56 181 VAL A N 1
ATOM 1425 C CA . VAL A 1 181 ? 13.133 -11.375 -6.531 1 93.56 181 VAL A CA 1
ATOM 1426 C C . VAL A 1 181 ? 13.148 -12.852 -6.16 1 93.56 181 VAL A C 1
ATOM 1428 O O . VAL A 1 181 ? 12.219 -13.344 -5.516 1 93.56 181 VAL A O 1
ATOM 1431 N N . PRO A 1 182 ? 14.219 -13.492 -6.477 1 92 182 PRO A N 1
ATOM 1432 C CA . PRO A 1 182 ? 14.242 -14.93 -6.207 1 92 182 PRO A CA 1
ATOM 1433 C C . PRO A 1 182 ? 14.211 -15.25 -4.711 1 92 182 PRO A C 1
ATOM 1435 O O . PRO A 1 182 ? 15.117 -14.867 -3.975 1 92 182 PRO A O 1
ATOM 1438 N N . ILE A 1 183 ? 13.203 -15.852 -4.289 1 95.25 183 ILE A N 1
ATOM 1439 C CA . ILE A 1 183 ? 13.008 -16.312 -2.916 1 95.25 183 ILE A CA 1
ATOM 1440 C C . ILE A 1 183 ? 12.695 -17.797 -2.904 1 95.25 183 ILE A C 1
ATOM 1442 O O . ILE A 1 183 ? 11.781 -18.25 -3.598 1 95.25 183 ILE A O 1
ATOM 1446 N N . ASP A 1 184 ? 13.477 -18.562 -2.184 1 97 184 ASP A N 1
ATOM 1447 C CA . ASP A 1 184 ? 13.211 -19.969 -1.947 1 97 184 ASP A CA 1
ATOM 1448 C C . ASP A 1 184 ? 12.211 -20.156 -0.81 1 97 184 ASP A C 1
ATOM 1450 O O . ASP A 1 184 ? 12.461 -19.75 0.322 1 97 184 ASP A O 1
ATOM 1454 N N . LEU A 1 185 ? 11.039 -20.828 -1.085 1 98.56 185 LEU A N 1
ATOM 1455 C CA . LEU A 1 185 ? 9.969 -20.953 -0.097 1 98.56 185 LEU A CA 1
ATOM 1456 C C . LEU A 1 185 ? 10.008 -22.328 0.57 1 98.56 185 LEU A C 1
ATOM 1458 O O . LEU A 1 185 ? 9.078 -22.688 1.288 1 98.56 185 LEU A O 1
ATOM 1462 N N . SER A 1 186 ? 11.07 -23.078 0.446 1 98.62 186 SER A N 1
ATOM 1463 C CA . SER A 1 186 ? 11.156 -24.453 0.928 1 98.62 186 SER A CA 1
ATOM 1464 C C . SER A 1 186 ? 10.906 -24.531 2.43 1 98.62 186 SER A C 1
ATOM 1466 O O . SER A 1 186 ? 10.352 -25.516 2.922 1 98.62 186 SER A O 1
ATOM 1468 N N . ASP A 1 187 ? 11.258 -23.516 3.145 1 98.31 187 ASP A N 1
ATOM 1469 C CA . ASP A 1 187 ? 11.164 -23.547 4.602 1 98.31 187 ASP A CA 1
ATOM 1470 C C . ASP A 1 187 ? 9.852 -22.922 5.078 1 98.31 187 ASP A C 1
ATOM 1472 O O . ASP A 1 187 ? 9.641 -22.75 6.277 1 98.31 187 ASP A O 1
ATOM 1476 N N . TYR A 1 188 ? 8.992 -22.578 4.215 1 98.81 188 TYR A N 1
ATOM 1477 C CA . TYR A 1 188 ? 7.754 -21.891 4.559 1 98.81 188 TYR A CA 1
ATOM 1478 C C . TYR A 1 188 ? 6.539 -22.75 4.223 1 98.81 188 TYR A C 1
ATOM 1480 O O . TYR A 1 188 ? 5.762 -22.406 3.326 1 98.81 188 TYR A O 1
ATOM 1488 N N . GLN A 1 189 ? 6.242 -23.703 5.062 1 98.81 189 GLN A N 1
ATOM 1489 C CA . GLN A 1 189 ? 5.242 -24.734 4.789 1 98.81 189 GLN A CA 1
ATOM 1490 C C . GLN A 1 189 ? 3.838 -24.141 4.758 1 98.81 189 GLN A C 1
ATOM 1492 O O . GLN A 1 189 ? 2.982 -24.594 3.996 1 98.81 189 GLN A O 1
ATOM 1497 N N . GLY A 1 190 ? 3.592 -23.172 5.613 1 98.88 190 GLY A N 1
ATOM 1498 C CA . GLY A 1 190 ? 2.303 -22.5 5.578 1 98.88 190 GLY A CA 1
ATOM 1499 C C . GLY A 1 190 ? 2.033 -21.797 4.258 1 98.88 190 GLY A C 1
ATOM 1500 O O . GLY A 1 190 ? 0.942 -21.906 3.699 1 98.88 190 GLY A O 1
ATOM 1501 N N . ILE A 1 191 ? 3.01 -21.125 3.775 1 98.94 191 ILE A N 1
ATOM 1502 C CA . ILE A 1 191 ? 2.877 -20.422 2.506 1 98.94 191 ILE A CA 1
ATOM 1503 C C . ILE A 1 191 ? 2.719 -21.422 1.368 1 98.94 191 ILE A C 1
ATOM 1505 O O . ILE A 1 191 ? 1.893 -21.234 0.473 1 98.94 191 ILE A O 1
ATOM 1509 N N . LEU A 1 192 ? 3.527 -22.484 1.413 1 98.88 192 LEU A N 1
ATOM 1510 C CA . LEU A 1 192 ? 3.467 -23.484 0.345 1 98.88 192 LEU A CA 1
ATOM 1511 C C . LEU A 1 192 ? 2.1 -24.156 0.308 1 98.88 192 LEU A C 1
ATOM 1513 O O . LEU A 1 192 ? 1.549 -24.391 -0.77 1 98.88 192 LEU A O 1
ATOM 1517 N N . ALA A 1 193 ? 1.537 -24.469 1.438 1 98.88 193 ALA A N 1
ATOM 1518 C CA . ALA A 1 193 ? 0.199 -25.062 1.484 1 98.88 193 ALA A CA 1
ATOM 1519 C C . ALA A 1 193 ? -0.842 -24.078 0.939 1 98.88 193 ALA A C 1
ATOM 1521 O O . ALA A 1 193 ? -1.769 -24.484 0.232 1 98.88 193 ALA A O 1
ATOM 1522 N N . TRP A 1 194 ? -0.728 -22.859 1.316 1 98.94 194 TRP A N 1
ATOM 1523 C CA . TRP A 1 194 ? -1.594 -21.797 0.829 1 98.94 194 TRP A CA 1
ATOM 1524 C C . TRP A 1 194 ? -1.494 -21.656 -0.687 1 98.94 194 TRP A C 1
ATOM 1526 O O . TRP A 1 194 ? -2.512 -21.562 -1.375 1 98.94 194 TRP A O 1
ATOM 1536 N N . LEU A 1 195 ? -0.288 -21.703 -1.273 1 98.88 195 LEU A N 1
ATOM 1537 C CA . LEU A 1 195 ? -0.087 -21.641 -2.717 1 98.88 195 LEU A CA 1
ATOM 1538 C C . LEU A 1 195 ? -0.699 -22.859 -3.406 1 98.88 195 LEU A C 1
ATOM 1540 O O . LEU A 1 195 ? -1.236 -22.734 -4.512 1 98.88 195 LEU A O 1
ATOM 1544 N N . ASP A 1 196 ? -0.553 -23.953 -2.771 1 98.81 196 ASP A N 1
ATOM 1545 C CA . ASP A 1 196 ? -1.183 -25.141 -3.316 1 98.81 196 ASP A CA 1
ATOM 1546 C C . ASP A 1 196 ? -2.693 -24.969 -3.436 1 98.81 196 ASP A C 1
ATOM 1548 O O . ASP A 1 196 ? -3.287 -25.312 -4.457 1 98.81 196 ASP A O 1
ATOM 1552 N N . ARG A 1 197 ? -3.359 -24.484 -2.418 1 98.88 197 ARG A N 1
ATOM 1553 C CA . ARG A 1 197 ? -4.797 -24.219 -2.441 1 98.88 197 ARG A CA 1
ATOM 1554 C C . ARG A 1 197 ? -5.152 -23.203 -3.523 1 98.88 197 ARG A C 1
ATOM 1556 O O . ARG A 1 197 ? -6.156 -23.359 -4.223 1 98.88 197 ARG A O 1
ATOM 1563 N N . ILE A 1 198 ? -4.34 -22.172 -3.66 1 98.81 198 ILE A N 1
ATOM 1564 C CA . ILE A 1 198 ? -4.559 -21.172 -4.688 1 98.81 198 ILE A CA 1
ATOM 1565 C C . ILE A 1 198 ? -4.473 -21.812 -6.07 1 98.81 198 ILE A C 1
ATOM 1567 O O . ILE A 1 198 ? -5.324 -21.562 -6.93 1 98.81 198 ILE A O 1
ATOM 1571 N N . GLY A 1 199 ? -3.438 -22.656 -6.27 1 98.62 199 GLY A N 1
ATOM 1572 C CA . GLY A 1 199 ? -3.229 -23.297 -7.559 1 98.62 199 GLY A CA 1
ATOM 1573 C C . GLY A 1 199 ? -4.383 -24.188 -7.977 1 98.62 199 GLY A C 1
ATOM 1574 O O . GLY A 1 199 ? -4.562 -24.453 -9.164 1 98.62 199 GLY A O 1
ATOM 1575 N N . LYS A 1 200 ? -5.156 -24.594 -7.055 1 98.56 200 LYS A N 1
ATOM 1576 C CA . LYS A 1 200 ? -6.27 -25.5 -7.328 1 98.56 200 LYS A CA 1
ATOM 1577 C C . LYS A 1 200 ? -7.547 -24.719 -7.641 1 98.56 200 LYS A C 1
ATOM 1579 O O . LYS A 1 200 ? -8.562 -25.312 -8.016 1 98.56 200 LYS A O 1
ATOM 1584 N N . ARG A 1 201 ? -7.562 -23.469 -7.477 1 98.75 201 ARG A N 1
ATOM 1585 C CA . ARG A 1 201 ? -8.727 -22.656 -7.812 1 98.75 201 ARG A CA 1
ATOM 1586 C C . ARG A 1 201 ? -8.828 -22.438 -9.32 1 98.75 201 ARG A C 1
ATOM 1588 O O . ARG A 1 201 ? -7.914 -21.875 -9.93 1 98.75 201 ARG A O 1
ATOM 1595 N N . GLU A 1 202 ? -9.938 -22.719 -9.891 1 98.69 202 GLU A N 1
ATOM 1596 C CA . GLU A 1 202 ? -10.141 -22.609 -11.328 1 98.69 202 GLU A CA 1
ATOM 1597 C C . GLU A 1 202 ? -10.047 -21.172 -11.805 1 98.69 202 GLU A C 1
ATOM 1599 O O . GLU A 1 202 ? -9.508 -20.891 -12.875 1 98.69 202 GLU A O 1
ATOM 1604 N N . ALA A 1 203 ? -10.609 -20.297 -11.039 1 98.88 203 ALA A N 1
ATOM 1605 C CA . ALA A 1 203 ? -10.586 -18.875 -11.391 1 98.88 203 ALA A CA 1
ATOM 1606 C C . ALA A 1 203 ? -9.156 -18.359 -11.5 1 98.88 203 ALA A C 1
ATOM 1608 O O . ALA A 1 203 ? -8.836 -17.562 -12.383 1 98.88 203 ALA A O 1
ATOM 1609 N N . TYR A 1 204 ? -8.273 -18.844 -10.594 1 98.81 204 TYR A N 1
ATOM 1610 C CA . TYR A 1 204 ? -6.867 -18.469 -10.641 1 98.81 204 TYR A CA 1
ATOM 1611 C C . TYR A 1 204 ? -6.215 -18.938 -11.93 1 98.81 204 TYR A C 1
ATOM 1613 O O . TYR A 1 204 ? -5.566 -18.172 -12.633 1 98.81 204 TYR A O 1
ATOM 1621 N N . ARG A 1 205 ? -6.379 -20.141 -12.211 1 98.56 205 ARG A N 1
ATOM 1622 C CA . ARG A 1 205 ? -5.758 -20.719 -13.398 1 98.56 205 ARG A CA 1
ATOM 1623 C C . ARG A 1 205 ? -6.281 -20.047 -14.664 1 98.56 205 ARG A C 1
ATOM 1625 O O . ARG A 1 205 ? -5.516 -19.766 -15.586 1 98.56 205 ARG A O 1
ATOM 1632 N N . ARG A 1 206 ? -7.609 -19.812 -14.727 1 98.62 206 ARG A N 1
ATOM 1633 C CA . ARG A 1 206 ? -8.188 -19.125 -15.875 1 98.62 206 ARG A CA 1
ATOM 1634 C C . ARG A 1 206 ? -7.59 -17.734 -16.031 1 98.62 206 ARG A C 1
ATOM 1636 O O . ARG A 1 206 ? -7.215 -17.328 -17.141 1 98.62 206 ARG A O 1
ATOM 1643 N N . ALA A 1 207 ? -7.516 -17 -14.953 1 98.81 207 ALA A N 1
ATOM 1644 C CA . ALA A 1 207 ? -6.992 -15.633 -14.977 1 98.81 207 ALA A CA 1
ATOM 1645 C C . ALA A 1 207 ? -5.539 -15.609 -15.438 1 98.81 207 ALA A C 1
ATOM 1647 O O . ALA A 1 207 ? -5.156 -14.781 -16.266 1 98.81 207 ALA A O 1
ATOM 1648 N N . MET A 1 208 ? -4.719 -16.516 -14.852 1 98.38 208 MET A N 1
ATOM 1649 C CA . MET A 1 208 ? -3.309 -16.562 -15.227 1 98.38 208 MET A CA 1
ATOM 1650 C C . MET A 1 208 ? -3.145 -16.953 -16.688 1 98.38 208 MET A C 1
ATOM 1652 O O . MET A 1 208 ? -2.273 -16.422 -17.391 1 98.38 208 MET A O 1
ATOM 1656 N N . GLY A 1 209 ? -3.973 -17.828 -17.141 1 98.19 209 GLY A N 1
ATOM 1657 C CA . GLY A 1 209 ? -3.949 -18.219 -18.547 1 98.19 209 GLY A CA 1
ATOM 1658 C C . GLY A 1 209 ? -4.254 -17.062 -19.484 1 98.19 209 GLY A C 1
ATOM 1659 O O . GLY A 1 209 ? -3.691 -16.969 -20.578 1 98.19 209 GLY A O 1
ATOM 1660 N N . LYS A 1 210 ? -5.141 -16.219 -19.062 1 98.44 210 LYS A N 1
ATOM 1661 C CA . LYS A 1 210 ? -5.508 -15.062 -19.859 1 98.44 210 LYS A CA 1
ATOM 1662 C C . LYS A 1 210 ? -4.449 -13.969 -19.766 1 98.44 210 LYS A C 1
ATOM 1664 O O . LYS A 1 210 ? -4.094 -13.344 -20.766 1 98.44 210 LYS A O 1
ATOM 1669 N N . SER A 1 211 ? -3.924 -13.719 -18.594 1 98.44 211 SER A N 1
ATOM 1670 C CA . SER A 1 211 ? -3.039 -12.594 -18.297 1 98.44 211 SER A CA 1
ATOM 1671 C C . SER A 1 211 ? -1.63 -12.852 -18.828 1 98.44 211 SER A C 1
ATOM 1673 O O . SER A 1 211 ? -0.96 -11.93 -19.297 1 98.44 211 SER A O 1
ATOM 1675 N N . ASP A 1 212 ? -1.21 -14.078 -18.672 1 97.69 212 ASP A N 1
ATOM 1676 C CA . ASP A 1 212 ? 0.157 -14.461 -19.016 1 97.69 212 ASP A CA 1
ATOM 1677 C C . ASP A 1 212 ? 0.203 -15.867 -19.594 1 97.69 212 ASP A C 1
ATOM 1679 O O . ASP A 1 212 ? 0.749 -16.781 -18.984 1 97.69 212 ASP A O 1
ATOM 1683 N N . PRO A 1 213 ? -0.236 -16.016 -20.828 1 95.44 213 PRO A N 1
ATOM 1684 C CA . PRO A 1 213 ? -0.329 -17.344 -21.422 1 95.44 213 PRO A CA 1
ATOM 1685 C C . PRO A 1 213 ? 1.03 -18.031 -21.547 1 95.44 213 PRO A C 1
ATOM 1687 O O . PRO A 1 213 ? 1.104 -19.25 -21.609 1 95.44 213 PRO A O 1
ATOM 1690 N N . GLY A 1 214 ? 2.121 -17.375 -21.516 1 92.06 214 GLY A N 1
ATOM 1691 C CA . GLY A 1 214 ? 3.443 -17.953 -21.672 1 92.06 214 GLY A CA 1
ATOM 1692 C C . GLY A 1 214 ? 4.09 -18.328 -20.359 1 92.06 214 GLY A C 1
ATOM 1693 O O . GLY A 1 214 ? 5.152 -18.953 -20.328 1 92.06 214 GLY A O 1
ATOM 1694 N N . LEU A 1 215 ? 3.439 -18.016 -19.266 1 94.12 215 LEU A N 1
ATOM 1695 C CA . LEU A 1 215 ? 4.004 -18.266 -17.953 1 94.12 215 LEU A CA 1
ATOM 1696 C C . LEU A 1 215 ? 3.607 -19.641 -17.438 1 94.12 215 LEU A C 1
ATOM 1698 O O . LEU A 1 215 ? 2.463 -20.062 -17.609 1 94.12 215 LEU A O 1
ATOM 1702 N N . SER A 1 216 ? 4.566 -20.359 -16.906 1 95.69 216 SER A N 1
ATOM 1703 C CA . SER A 1 216 ? 4.254 -21.594 -16.203 1 95.69 216 SER A CA 1
ATOM 1704 C C . SER A 1 216 ? 3.637 -21.328 -14.836 1 95.69 216 SER A C 1
ATOM 1706 O O . SER A 1 216 ? 4.34 -20.953 -13.898 1 95.69 216 SER A O 1
ATOM 1708 N N . ILE A 1 217 ? 2.379 -21.609 -14.711 1 96.75 217 ILE A N 1
ATOM 1709 C CA . ILE A 1 217 ? 1.654 -21.375 -13.469 1 96.75 217 ILE A CA 1
ATOM 1710 C C . ILE A 1 217 ? 2.258 -22.219 -12.352 1 96.75 217 ILE A C 1
ATOM 1712 O O . ILE A 1 217 ? 2.525 -21.719 -11.258 1 96.75 217 ILE A O 1
ATOM 1716 N N . ASP A 1 218 ? 2.625 -23.438 -12.656 1 97.81 218 ASP A N 1
ATOM 1717 C CA . ASP A 1 218 ? 3.066 -24.391 -11.633 1 97.81 218 ASP A CA 1
ATOM 1718 C C . ASP A 1 218 ? 4.461 -24.031 -11.125 1 97.81 218 ASP A C 1
ATOM 1720 O O . ASP A 1 218 ? 4.773 -24.234 -9.953 1 97.81 218 ASP A O 1
ATOM 1724 N N . GLU A 1 219 ? 5.316 -23.516 -11.977 1 97.44 219 GLU A N 1
ATOM 1725 C CA . GLU A 1 219 ? 6.621 -23.062 -11.516 1 97.44 219 GLU A CA 1
ATOM 1726 C C . GLU A 1 219 ? 6.48 -21.906 -10.523 1 97.44 219 GLU A C 1
ATOM 1728 O O . GLU A 1 219 ? 7.223 -21.828 -9.547 1 97.44 219 GLU A O 1
ATOM 1733 N N . GLY A 1 220 ? 5.535 -21.062 -10.773 1 97.44 220 GLY A N 1
ATOM 1734 C CA . GLY A 1 220 ? 5.285 -19.953 -9.867 1 97.44 220 GLY A CA 1
ATOM 1735 C C . GLY A 1 220 ? 4.762 -20.391 -8.516 1 97.44 220 GLY A C 1
ATOM 1736 O O . GLY A 1 220 ? 4.996 -19.719 -7.504 1 97.44 220 GLY A O 1
ATOM 1737 N N . LEU A 1 221 ? 4.109 -21.516 -8.477 1 98.38 221 LEU A N 1
ATOM 1738 C CA . LEU A 1 221 ? 3.475 -22.016 -7.266 1 98.38 221 LEU A CA 1
ATOM 1739 C C . LEU A 1 221 ? 4.418 -22.938 -6.496 1 98.38 221 LEU A C 1
ATOM 1741 O O . LEU A 1 221 ? 4.113 -23.344 -5.375 1 98.38 221 LEU A O 1
ATOM 1745 N N . SER A 1 222 ? 5.594 -23.219 -7.043 1 98.31 222 SER A N 1
ATOM 1746 C CA . SER A 1 222 ? 6.512 -24.188 -6.465 1 98.31 222 SER A CA 1
ATOM 1747 C C . SER A 1 222 ? 7.387 -23.547 -5.391 1 98.31 222 SER A C 1
ATOM 1749 O O . SER A 1 222 ? 7.473 -22.312 -5.301 1 98.31 222 SER A O 1
ATOM 1751 N N . ALA A 1 223 ? 8.062 -24.328 -4.598 1 98.5 223 ALA A N 1
ATOM 1752 C CA . ALA A 1 223 ? 8.984 -23.875 -3.562 1 98.5 223 ALA A CA 1
ATOM 1753 C C . ALA A 1 223 ? 10.164 -23.125 -4.172 1 98.5 223 ALA A C 1
ATOM 1755 O O . ALA A 1 223 ? 10.555 -22.062 -3.678 1 98.5 223 ALA A O 1
ATOM 1756 N N . LYS A 1 224 ? 10.734 -23.562 -5.242 1 97 224 LYS A N 1
ATOM 1757 C CA . LYS A 1 224 ? 11.906 -22.969 -5.883 1 97 224 LYS A CA 1
ATOM 1758 C C . LYS A 1 224 ? 11.531 -21.688 -6.633 1 97 224 LYS A C 1
ATOM 1760 O O . LYS A 1 224 ? 12.359 -20.781 -6.781 1 97 224 LYS A O 1
ATOM 1765 N N . GLY A 1 225 ? 10.32 -21.562 -7.055 1 96.38 225 GLY A N 1
ATOM 1766 C CA . GLY A 1 225 ? 9.867 -20.422 -7.828 1 96.38 225 GLY A CA 1
ATOM 1767 C C . GLY A 1 225 ? 10.211 -20.531 -9.305 1 96.38 225 GLY A C 1
ATOM 1768 O O . GLY A 1 225 ? 10.812 -21.516 -9.734 1 96.38 225 GLY A O 1
ATOM 1769 N N . PRO A 1 226 ? 9.797 -19.578 -10.078 1 96.38 226 PRO A N 1
ATOM 1770 C CA . PRO A 1 226 ? 10.078 -19.531 -11.516 1 96.38 226 PRO A CA 1
ATOM 1771 C C . PRO A 1 226 ? 11.492 -19.047 -11.828 1 96.38 226 PRO A C 1
ATOM 1773 O O . PRO A 1 226 ? 12.148 -18.453 -10.969 1 96.38 226 PRO A O 1
ATOM 1776 N N . PRO A 1 227 ? 11.969 -19.406 -13.102 1 94.56 227 PRO A N 1
ATOM 1777 C CA . PRO A 1 227 ? 13.234 -18.797 -13.508 1 94.56 227 PRO A CA 1
ATOM 1778 C C . PRO A 1 227 ? 13.148 -17.266 -13.562 1 94.56 227 PRO A C 1
ATOM 1780 O O . PRO A 1 227 ? 12.078 -16.719 -13.828 1 94.56 227 PRO A O 1
ATOM 1783 N N . LEU A 1 228 ? 14.266 -16.656 -13.359 1 94.06 228 LEU A N 1
ATOM 1784 C CA . LEU A 1 228 ? 14.328 -15.203 -13.406 1 94.06 228 LEU A CA 1
ATOM 1785 C C . LEU A 1 228 ? 13.914 -14.688 -14.781 1 94.06 228 LEU A C 1
ATOM 1787 O O . LEU A 1 228 ? 14.18 -15.328 -15.797 1 94.06 228 LEU A O 1
ATOM 1791 N N . HIS A 1 229 ? 13.258 -13.539 -14.688 1 93.62 229 HIS A N 1
ATOM 1792 C CA . HIS A 1 229 ? 13 -12.859 -15.953 1 93.62 229 HIS A CA 1
ATOM 1793 C C . HIS A 1 229 ? 14.305 -12.555 -16.688 1 93.62 229 HIS A C 1
ATOM 1795 O O . HIS A 1 229 ? 15.25 -12.031 -16.094 1 93.62 229 HIS A O 1
ATOM 1801 N N . GLU A 1 230 ? 14.297 -12.797 -17.938 1 91.38 230 GLU A N 1
ATOM 1802 C CA . GLU A 1 230 ? 15.539 -12.758 -18.703 1 91.38 230 GLU A CA 1
ATOM 1803 C C . GLU A 1 230 ? 16.188 -11.375 -18.641 1 91.38 230 GLU A C 1
ATOM 1805 O O . GLU A 1 230 ? 17.375 -11.266 -18.359 1 91.38 230 GLU A O 1
ATOM 1810 N N . ALA A 1 231 ? 15.414 -10.391 -18.922 1 90.12 231 ALA A N 1
ATOM 1811 C CA . ALA A 1 231 ? 15.961 -9.031 -18.922 1 90.12 231 ALA A CA 1
ATOM 1812 C C . ALA A 1 231 ? 16.438 -8.648 -17.516 1 90.12 231 ALA A C 1
ATOM 1814 O O . ALA A 1 231 ? 17.422 -7.922 -17.375 1 90.12 231 ALA A O 1
ATOM 1815 N N . PHE A 1 232 ? 15.766 -9.117 -16.547 1 89.38 232 PHE A N 1
ATOM 1816 C CA . PHE A 1 232 ? 16.156 -8.852 -15.164 1 89.38 232 PHE A CA 1
ATOM 1817 C C . PHE A 1 232 ? 17.484 -9.555 -14.836 1 89.38 232 PHE A C 1
ATOM 1819 O O . PHE A 1 232 ? 18.391 -8.945 -14.273 1 89.38 232 PHE A O 1
ATOM 1826 N N . ALA A 1 233 ? 17.578 -10.805 -15.172 1 88.56 233 ALA A N 1
ATOM 1827 C CA . ALA A 1 233 ? 18.797 -11.562 -14.945 1 88.56 233 ALA A CA 1
ATOM 1828 C C . ALA A 1 233 ? 20 -10.875 -15.586 1 88.56 233 ALA A C 1
ATOM 1830 O O . ALA A 1 233 ? 21.062 -10.773 -14.977 1 88.56 233 ALA A O 1
ATOM 1831 N N . LYS A 1 234 ? 19.797 -10.438 -16.766 1 86 234 LYS A N 1
ATOM 1832 C CA . LYS A 1 234 ? 20.859 -9.734 -17.484 1 86 234 LYS A CA 1
ATOM 1833 C C . LYS A 1 234 ? 21.266 -8.453 -16.766 1 86 234 LYS A C 1
ATOM 1835 O O . LYS A 1 234 ? 22.453 -8.18 -16.594 1 86 234 LYS A O 1
ATOM 1840 N N . ALA A 1 235 ? 20.281 -7.746 -16.328 1 81.19 235 ALA A N 1
ATOM 1841 C CA . ALA A 1 235 ? 20.531 -6.48 -15.648 1 81.19 235 ALA A CA 1
ATOM 1842 C C . ALA A 1 235 ? 21.281 -6.699 -14.336 1 81.19 235 ALA A C 1
ATOM 1844 O O . ALA A 1 235 ? 22.109 -5.879 -13.945 1 81.19 235 ALA A O 1
ATOM 1845 N N . MET A 1 236 ? 21.016 -7.816 -13.664 1 80.12 236 MET A N 1
ATOM 1846 C CA . MET A 1 236 ? 21.609 -8.109 -12.367 1 80.12 236 MET A CA 1
ATOM 1847 C C . MET A 1 236 ? 22.922 -8.859 -12.523 1 80.12 236 MET A C 1
ATOM 1849 O O . MET A 1 236 ? 23.625 -9.094 -11.539 1 80.12 236 MET A O 1
ATOM 1853 N N . GLY A 1 237 ? 23.141 -9.195 -13.656 1 77.5 237 GLY A N 1
ATOM 1854 C CA . GLY A 1 237 ? 24.375 -9.93 -13.914 1 77.5 237 GLY A CA 1
ATOM 1855 C C . GLY A 1 237 ? 24.312 -11.367 -13.438 1 77.5 237 GLY A C 1
ATOM 1856 O O . GLY A 1 237 ? 25.328 -11.922 -13.008 1 77.5 237 GLY A O 1
ATOM 1857 N N . ILE A 1 238 ? 23.172 -11.82 -13.398 1 75.75 238 ILE A N 1
ATOM 1858 C CA . ILE A 1 238 ? 23 -13.203 -12.953 1 75.75 238 ILE A CA 1
ATOM 1859 C C . ILE A 1 238 ? 22.969 -14.133 -14.164 1 75.75 238 ILE A C 1
ATOM 1861 O O . ILE A 1 238 ? 22.234 -13.898 -15.117 1 75.75 238 ILE A O 1
ATOM 1865 N N . LYS A 1 239 ? 24.062 -15.062 -14.195 1 70.31 239 LYS A N 1
ATOM 1866 C CA . LYS A 1 239 ? 24.125 -16.047 -15.266 1 70.31 239 LYS A CA 1
ATOM 1867 C C . LYS A 1 239 ? 23.031 -17.109 -15.102 1 70.31 239 LYS A C 1
ATOM 1869 O O . LYS A 1 239 ? 22.891 -17.703 -14.031 1 70.31 239 LYS A O 1
ATOM 1874 N N . GLN A 1 240 ? 21.812 -17.188 -15.883 1 58.59 240 GLN A N 1
ATOM 1875 C CA . GLN A 1 240 ? 20.719 -18.141 -15.805 1 58.59 240 GLN A CA 1
ATOM 1876 C C . GLN A 1 240 ? 21.125 -19.484 -16.406 1 58.59 240 GLN A C 1
ATOM 1878 O O . GLN A 1 240 ? 22.016 -19.562 -17.266 1 58.59 240 GLN A O 1
ATOM 1883 N N . MET B 1 1 ? -24.094 3.441 24.219 1 51.66 1 MET B N 1
ATOM 1884 C CA . MET B 1 1 ? -23.109 2.377 24.062 1 51.66 1 MET B CA 1
ATOM 1885 C C . MET B 1 1 ? -21.766 2.801 24.625 1 51.66 1 MET B C 1
ATOM 1887 O O . MET B 1 1 ? -21.453 3.992 24.672 1 51.66 1 MET B O 1
ATOM 1891 N N . SER B 1 2 ? -21.109 2.025 25.562 1 68.06 2 SER B N 1
ATOM 1892 C CA . SER B 1 2 ? -19.844 2.379 26.219 1 68.06 2 SER B CA 1
ATOM 1893 C C . SER B 1 2 ? -18.828 2.869 25.188 1 68.06 2 SER B C 1
ATOM 1895 O O . SER B 1 2 ? -18.859 2.463 24.031 1 68.06 2 SER B O 1
ATOM 1897 N N . ALA B 1 3 ? -18.141 3.949 25.422 1 87.75 3 ALA B N 1
ATOM 1898 C CA . ALA B 1 3 ? -17.125 4.551 24.578 1 87.75 3 ALA B CA 1
ATOM 1899 C C . ALA B 1 3 ? -16.125 3.5 24.094 1 87.75 3 ALA B C 1
ATOM 1901 O O . ALA B 1 3 ? -15.766 2.584 24.844 1 87.75 3 ALA B O 1
ATOM 1902 N N . PRO B 1 4 ? -15.734 3.596 22.781 1 95.12 4 PRO B N 1
ATOM 1903 C CA . PRO B 1 4 ? -14.742 2.633 22.297 1 95.12 4 PRO B CA 1
ATOM 1904 C C . PRO B 1 4 ? -13.438 2.688 23.078 1 95.12 4 PRO B C 1
ATOM 1906 O O . PRO B 1 4 ? -13.031 3.758 23.547 1 95.12 4 PRO B O 1
ATOM 1909 N N . LYS B 1 5 ? -12.898 1.537 23.359 1 98.06 5 LYS B N 1
ATOM 1910 C CA . LYS B 1 5 ? -11.578 1.418 23.953 1 98.06 5 LYS B CA 1
ATOM 1911 C C . LYS B 1 5 ? -10.516 1.137 22.906 1 98.06 5 LYS B C 1
ATOM 1913 O O . LYS B 1 5 ? -10.203 -0.022 22.625 1 98.06 5 LYS B O 1
ATOM 1918 N N . LEU B 1 6 ? -9.961 2.236 22.438 1 98.75 6 LEU B N 1
ATOM 1919 C CA . LEU B 1 6 ? -9 2.178 21.328 1 98.75 6 LEU B CA 1
ATOM 1920 C C . LEU B 1 6 ? -7.625 2.658 21.781 1 98.75 6 LEU B C 1
ATOM 1922 O O . LEU B 1 6 ? -7.516 3.637 22.531 1 98.75 6 LEU B O 1
ATOM 1926 N N . ILE B 1 7 ? -6.543 1.955 21.359 1 98.88 7 ILE B N 1
ATOM 1927 C CA . ILE B 1 7 ? -5.164 2.332 21.641 1 98.88 7 ILE B CA 1
ATOM 1928 C C . ILE B 1 7 ? -4.379 2.459 20.344 1 98.88 7 ILE B C 1
ATOM 1930 O O . ILE B 1 7 ? -4.465 1.588 19.469 1 98.88 7 ILE B O 1
ATOM 1934 N N . VAL B 1 8 ? -3.697 3.533 20.203 1 98.88 8 VAL B N 1
ATOM 1935 C CA . VAL B 1 8 ? -2.809 3.768 19.078 1 98.88 8 VAL B CA 1
ATOM 1936 C C . VAL B 1 8 ? -1.359 3.812 19.562 1 98.88 8 VAL B C 1
ATOM 1938 O O . VAL B 1 8 ? -1.009 4.625 20.422 1 98.88 8 VAL B O 1
ATOM 1941 N N . HIS B 1 9 ? -0.533 2.912 19.062 1 98.88 9 HIS B N 1
ATOM 1942 C CA . HIS B 1 9 ? 0.911 2.982 19.25 1 98.88 9 HIS B CA 1
ATOM 1943 C C . HIS B 1 9 ? 1.581 3.764 18.125 1 98.88 9 HIS B C 1
ATOM 1945 O O . HIS B 1 9 ? 1.535 3.352 16.969 1 98.88 9 HIS B O 1
ATOM 1951 N N . HIS B 1 10 ? 2.225 4.863 18.484 1 98.62 10 HIS B N 1
ATOM 1952 C CA . HIS B 1 10 ? 2.801 5.777 17.5 1 98.62 10 HIS B CA 1
ATOM 1953 C C . HIS B 1 10 ? 4.289 5.988 17.75 1 98.62 10 HIS B C 1
ATOM 1955 O O . HIS B 1 10 ? 4.691 6.371 18.859 1 98.62 10 HIS B O 1
ATOM 1961 N N . LEU B 1 11 ? 5.105 5.629 16.766 1 98.25 11 LEU B N 1
ATOM 1962 C CA . LEU B 1 11 ? 6.504 6.039 16.734 1 98.25 11 LEU B CA 1
ATOM 1963 C C . LEU B 1 11 ? 6.637 7.5 16.328 1 98.25 11 LEU B C 1
ATOM 1965 O O . LEU B 1 11 ? 6.309 7.863 15.195 1 98.25 11 LEU B O 1
ATOM 1969 N N . GLN B 1 12 ? 7.133 8.336 17.234 1 97.38 12 GLN B N 1
ATOM 1970 C CA . GLN B 1 12 ? 7.23 9.758 16.938 1 97.38 12 GLN B CA 1
ATOM 1971 C C . GLN B 1 12 ? 8.062 10 15.68 1 97.38 12 GLN B C 1
ATOM 1973 O O . GLN B 1 12 ? 8.992 9.25 15.391 1 97.38 12 GLN B O 1
ATOM 1978 N N . VAL B 1 13 ? 7.691 11.078 14.945 1 96.69 13 VAL B N 1
ATOM 1979 C CA . VAL B 1 13 ? 8.242 11.406 13.633 1 96.69 13 VAL B CA 1
ATOM 1980 C C . VAL B 1 13 ? 8.086 10.203 12.695 1 96.69 13 VAL B C 1
ATOM 1982 O O . VAL B 1 13 ? 9.062 9.742 12.102 1 96.69 13 VAL B O 1
ATOM 1985 N N . GLY B 1 14 ? 6.867 9.711 12.688 1 96.69 14 GLY B N 1
ATOM 1986 C CA . GLY B 1 14 ? 6.559 8.523 11.898 1 96.69 14 GLY B CA 1
ATOM 1987 C C . GLY B 1 14 ? 5.18 8.57 11.273 1 96.69 14 GLY B C 1
ATOM 1988 O O . GLY B 1 14 ? 4.363 9.422 11.617 1 96.69 14 GLY B O 1
ATOM 1989 N N . GLN B 1 15 ? 4.961 7.668 10.367 1 96.69 15 GLN B N 1
ATOM 1990 C CA . GLN B 1 15 ? 3.756 7.609 9.539 1 96.69 15 GLN B CA 1
ATOM 1991 C C . GLN B 1 15 ? 2.516 7.371 10.398 1 96.69 15 GLN B C 1
ATOM 1993 O O . GLN B 1 15 ? 1.393 7.629 9.961 1 96.69 15 GLN B O 1
ATOM 1998 N N . GLY B 1 16 ? 2.703 6.902 11.57 1 98.06 16 GLY B N 1
ATOM 1999 C CA . GLY B 1 16 ? 1.596 6.562 12.453 1 98.06 16 GLY B CA 1
ATOM 2000 C C . GLY B 1 16 ? 0.747 7.762 12.828 1 98.06 16 GLY B C 1
ATOM 2001 O O . GLY B 1 16 ? -0.368 7.602 13.336 1 98.06 16 GLY B O 1
ATOM 2002 N N . GLU B 1 17 ? 1.205 8.969 12.594 1 98.44 17 GLU B N 1
ATOM 2003 C CA . GLU B 1 17 ? 0.449 10.172 12.922 1 98.44 17 GLU B CA 1
ATOM 2004 C C . GLU B 1 17 ? -0.868 10.227 12.156 1 98.44 17 GLU B C 1
ATOM 2006 O O . GLU B 1 17 ? -1.799 10.93 12.555 1 98.44 17 GLU B O 1
ATOM 2011 N N . ARG B 1 18 ? -1.014 9.391 11.07 1 98.75 18 ARG B N 1
ATOM 2012 C CA . ARG B 1 18 ? -2.23 9.289 10.273 1 98.75 18 ARG B CA 1
ATOM 2013 C C . ARG B 1 18 ? -3.426 8.922 11.141 1 98.75 18 ARG B C 1
ATOM 2015 O O . ARG B 1 18 ? -4.531 9.422 10.93 1 98.75 18 ARG B O 1
ATOM 2022 N N . ILE B 1 19 ? -3.15 8.055 12.156 1 98.94 19 ILE B N 1
ATOM 2023 C CA . ILE B 1 19 ? -4.25 7.398 12.859 1 98.94 19 ILE B CA 1
ATOM 2024 C C . ILE B 1 19 ? -4.832 8.352 13.906 1 98.94 19 ILE B C 1
ATOM 2026 O O . ILE B 1 19 ? -6.039 8.594 13.93 1 98.94 19 ILE B O 1
ATOM 2030 N N . PRO B 1 20 ? -3.971 9.008 14.75 1 98.88 20 PRO B N 1
ATOM 2031 C CA . PRO B 1 20 ? -4.547 10.031 15.633 1 98.88 20 PRO B CA 1
ATOM 2032 C C . PRO B 1 20 ? -5.277 11.133 14.859 1 98.88 20 PRO B C 1
ATOM 2034 O O . PRO B 1 20 ? -6.328 11.602 15.305 1 98.88 20 PRO B O 1
ATOM 2037 N N . TRP B 1 21 ? -4.699 11.555 13.711 1 98.94 21 TRP B N 1
ATOM 2038 C CA . TRP B 1 21 ? -5.352 12.594 12.922 1 98.94 21 TRP B CA 1
ATOM 2039 C C . TRP B 1 21 ? -6.738 12.141 12.477 1 98.94 21 TRP B C 1
ATOM 2041 O O . TRP B 1 21 ? -7.723 12.867 12.656 1 98.94 21 TRP B O 1
ATOM 2051 N N . LEU B 1 22 ? -6.848 10.922 11.914 1 98.94 22 LEU B N 1
ATOM 2052 C CA . LEU B 1 22 ? -8.133 10.383 11.484 1 98.94 22 LEU B CA 1
ATOM 2053 C C . LEU B 1 22 ? -9.117 10.328 12.648 1 98.94 22 LEU B C 1
ATOM 2055 O O . LEU B 1 22 ? -10.281 10.711 12.5 1 98.94 22 LEU B O 1
ATOM 2059 N N . LEU B 1 23 ? -8.664 9.859 13.789 1 98.94 23 LEU B N 1
ATOM 2060 C CA . LEU B 1 23 ? -9.516 9.727 14.961 1 98.94 23 LEU B CA 1
ATOM 2061 C C . LEU B 1 23 ? -10 11.094 15.438 1 98.94 23 LEU B C 1
ATOM 2063 O O . LEU B 1 23 ? -11.156 11.242 15.836 1 98.94 23 LEU B O 1
ATOM 2067 N N . GLU B 1 24 ? -9.125 12.086 15.414 1 98.94 24 GLU B N 1
ATOM 2068 C CA . GLU B 1 24 ? -9.508 13.438 15.789 1 98.94 24 GLU B CA 1
ATOM 2069 C C . GLU B 1 24 ? -10.555 14 14.836 1 98.94 24 GLU B C 1
ATOM 2071 O O . GLU B 1 24 ? -11.508 14.664 15.258 1 98.94 24 GLU B O 1
ATOM 2076 N N . GLU B 1 25 ? -10.359 13.766 13.523 1 98.94 25 GLU B N 1
ATOM 2077 C CA . GLU B 1 25 ? -11.336 14.219 12.539 1 98.94 25 GLU B CA 1
ATOM 2078 C C . GLU B 1 25 ? -12.711 13.602 12.797 1 98.94 25 GLU B C 1
ATOM 2080 O O . GLU B 1 25 ? -13.742 14.227 12.531 1 98.94 25 GLU B O 1
ATOM 2085 N N . LEU B 1 26 ? -12.727 12.375 13.289 1 98.75 26 LEU B N 1
ATOM 2086 C CA . LEU B 1 26 ? -13.969 11.633 13.492 1 98.75 26 LEU B CA 1
ATOM 2087 C C . LEU B 1 26 ? -14.5 11.844 14.898 1 98.75 26 LEU B C 1
ATOM 2089 O O . LEU B 1 26 ? -15.586 11.359 15.234 1 98.75 26 LEU B O 1
ATOM 2093 N N . ASN B 1 27 ? -13.82 12.539 15.695 1 98.25 27 ASN B N 1
ATOM 2094 C CA . ASN B 1 27 ? -14.188 12.766 17.094 1 98.25 27 ASN B CA 1
ATOM 2095 C C . ASN B 1 27 ? -14.398 11.453 17.828 1 98.25 27 ASN B C 1
ATOM 2097 O O . ASN B 1 27 ? -15.414 11.266 18.5 1 98.25 27 ASN B O 1
ATOM 2101 N N . ILE B 1 28 ? -13.5 10.562 17.672 1 98.5 28 ILE B N 1
ATOM 2102 C CA . ILE B 1 28 ? -13.508 9.273 18.344 1 98.5 28 ILE B CA 1
ATOM 2103 C C . ILE B 1 28 ? -12.391 9.227 19.391 1 98.5 28 ILE B C 1
ATOM 2105 O O . ILE B 1 28 ? -11.227 9.461 19.062 1 98.5 28 ILE B O 1
ATOM 2109 N N . PRO B 1 29 ? -12.734 8.93 20.609 1 98.25 29 PRO B N 1
ATOM 2110 C CA . PRO B 1 29 ? -11.711 8.906 21.656 1 98.25 29 PRO B CA 1
ATOM 2111 C C . PRO B 1 29 ? -10.719 7.758 21.484 1 98.25 29 PRO B C 1
ATOM 2113 O O . PRO B 1 29 ? -11.086 6.691 20.969 1 98.25 29 PRO B O 1
ATOM 2116 N N . TYR B 1 30 ? -9.516 8 21.953 1 98.69 30 TYR B N 1
ATOM 2117 C CA . TYR B 1 30 ? -8.461 7.004 21.859 1 98.69 30 TYR B CA 1
ATOM 2118 C C . TYR B 1 30 ? -7.375 7.258 22.906 1 98.69 30 TYR B C 1
ATOM 2120 O O . TYR B 1 30 ? -7.219 8.383 23.375 1 98.69 30 TYR B O 1
ATOM 2128 N N . GLU B 1 31 ? -6.695 6.227 23.266 1 98.75 31 GLU B N 1
ATOM 2129 C CA . GLU B 1 31 ? -5.449 6.316 24.016 1 98.75 31 GLU B CA 1
ATOM 2130 C C . GLU B 1 31 ? -4.238 6.301 23.078 1 98.75 31 GLU B C 1
ATOM 2132 O O . GLU B 1 31 ? -4.199 5.527 22.125 1 98.75 31 GLU B O 1
ATOM 2137 N N . LEU B 1 32 ? -3.316 7.199 23.375 1 98.75 32 LEU B N 1
ATOM 2138 C CA . LEU B 1 32 ? -2.125 7.324 22.531 1 98.75 32 LEU B CA 1
ATOM 2139 C C . LEU B 1 32 ? -0.875 6.926 23.312 1 98.75 32 LEU B C 1
ATOM 2141 O O . LEU B 1 32 ? -0.612 7.465 24.391 1 98.75 32 LEU B O 1
ATOM 2145 N N . LYS B 1 33 ? -0.169 5.93 22.844 1 98.69 33 LYS B N 1
ATOM 2146 C CA . LYS B 1 33 ? 1.138 5.539 23.359 1 98.69 33 LYS B CA 1
ATOM 2147 C C . LYS B 1 33 ? 2.26 5.992 22.438 1 98.69 33 LYS B C 1
ATOM 2149 O O . LYS B 1 33 ? 2.33 5.562 21.281 1 98.69 33 LYS B O 1
ATOM 2154 N N . LEU B 1 34 ? 3.133 6.797 22.984 1 98.25 34 LEU B N 1
ATOM 2155 C CA . LEU B 1 34 ? 4.191 7.395 22.188 1 98.25 34 LEU B CA 1
ATOM 2156 C C . LEU B 1 34 ? 5.508 6.645 22.375 1 98.25 34 LEU B C 1
ATOM 2158 O O . LEU B 1 34 ? 5.836 6.227 23.484 1 98.25 34 LEU B O 1
ATOM 2162 N N . TYR B 1 35 ? 6.227 6.449 21.266 1 98.06 35 TYR B N 1
ATOM 2163 C CA . TYR B 1 35 ? 7.559 5.852 21.266 1 98.06 35 TYR B CA 1
ATOM 2164 C C . TYR B 1 35 ? 8.555 6.758 20.547 1 98.06 35 TYR B C 1
ATOM 2166 O O . TYR B 1 35 ? 8.234 7.375 19.531 1 98.06 35 TYR B O 1
ATOM 2174 N N . GLN B 1 36 ? 9.789 6.797 21.047 1 96.31 36 GLN B N 1
ATOM 2175 C CA . GLN B 1 36 ? 10.867 7.539 20.391 1 96.31 36 GLN B CA 1
ATOM 2176 C C . GLN B 1 36 ? 11.695 6.633 19.5 1 96.31 36 GLN B C 1
ATOM 2178 O O . GLN B 1 36 ? 11.906 5.461 19.812 1 96.31 36 GLN B O 1
ATOM 2183 N N . ARG B 1 37 ? 12.094 7.215 18.391 1 94.81 37 ARG B N 1
ATOM 2184 C CA . ARG B 1 37 ? 13 6.48 17.531 1 94.81 37 ARG B CA 1
ATOM 2185 C C . ARG B 1 37 ? 14.305 6.152 18.25 1 94.81 37 ARG B C 1
ATOM 2187 O O . ARG B 1 37 ? 14.75 6.91 19.109 1 94.81 37 ARG B O 1
ATOM 2194 N N . SER B 1 38 ? 15.094 5.016 17.719 1 92.12 38 SER B N 1
ATOM 2195 C CA . SER B 1 38 ? 16.328 4.562 18.344 1 92.12 38 SER B CA 1
ATOM 2196 C C . SER B 1 38 ? 17.406 4.305 17.297 1 92.12 38 SER B C 1
ATOM 2198 O O . SER B 1 38 ? 17.703 3.15 16.969 1 92.12 38 SER B O 1
ATOM 2200 N N . PRO B 1 39 ? 18.344 5.078 16.812 1 90.81 39 PRO B N 1
ATOM 2201 C CA . PRO B 1 39 ? 17.844 6.445 16.656 1 90.81 39 PRO B CA 1
ATOM 2202 C C . PRO B 1 39 ? 16.984 6.617 15.414 1 90.81 39 PRO B C 1
ATOM 2204 O O . PRO B 1 39 ? 16.25 7.605 15.297 1 90.81 39 PRO B O 1
ATOM 2207 N N . LEU B 1 40 ? 17.062 5.691 14.438 1 87.88 40 LEU B N 1
ATOM 2208 C CA . LEU B 1 40 ? 16.328 5.855 13.195 1 87.88 40 LEU B CA 1
ATOM 2209 C C . LEU B 1 40 ? 15.133 4.906 13.133 1 87.88 40 LEU B C 1
ATOM 2211 O O . LEU B 1 40 ? 14.117 5.219 12.508 1 87.88 40 LEU B O 1
ATOM 2215 N N . THR B 1 41 ? 15.242 3.844 13.836 1 90.44 41 THR B N 1
ATOM 2216 C CA . THR B 1 41 ? 14.258 2.775 13.734 1 90.44 41 THR B CA 1
ATOM 2217 C C . THR B 1 41 ? 13.438 2.674 15.023 1 90.44 41 THR B C 1
ATOM 2219 O O . THR B 1 41 ? 13.625 3.465 15.945 1 90.44 41 THR B O 1
ATOM 2222 N N . SER B 1 42 ? 12.445 1.777 15.031 1 95.38 42 SER B N 1
ATOM 2223 C CA . SER B 1 42 ? 11.625 1.51 16.203 1 95.38 42 SER B CA 1
ATOM 2224 C C . SER B 1 42 ? 12.484 1.034 17.375 1 95.38 42 SER B C 1
ATOM 2226 O O . SER B 1 42 ? 13.406 0.244 17.188 1 95.38 42 SER B O 1
ATOM 2228 N N . PRO B 1 43 ? 12.148 1.521 18.609 1 96.94 43 PRO B N 1
ATOM 2229 C CA . PRO B 1 43 ? 12.812 0.991 19.812 1 96.94 43 PRO B CA 1
ATOM 2230 C C . PRO B 1 43 ? 12.328 -0.414 20.172 1 96.94 43 PRO B C 1
ATOM 2232 O O . PRO B 1 43 ? 11.281 -0.852 19.703 1 96.94 43 PRO B O 1
ATOM 2235 N N . PRO B 1 44 ? 13.133 -1.118 20.969 1 96.56 44 PRO B N 1
ATOM 2236 C CA . PRO B 1 44 ? 12.773 -2.492 21.328 1 96.56 44 PRO B CA 1
ATOM 2237 C C . PRO B 1 44 ? 11.367 -2.598 21.922 1 96.56 44 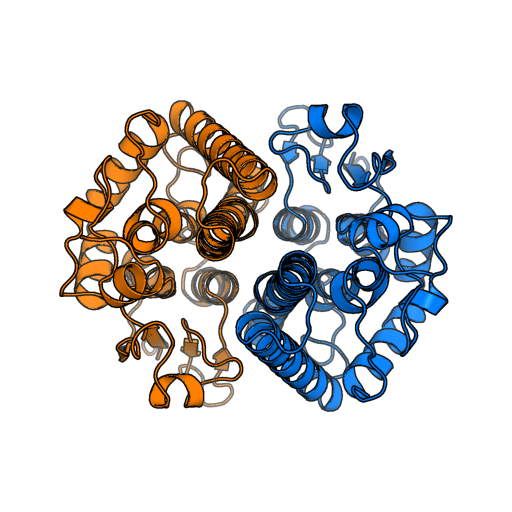PRO B C 1
ATOM 2239 O O . PRO B 1 44 ? 10.656 -3.574 21.672 1 96.56 44 PRO B O 1
ATOM 2242 N N . GLU B 1 45 ? 10.938 -1.635 22.719 1 97.38 45 GLU B N 1
ATOM 2243 C CA . GLU B 1 45 ? 9.633 -1.683 23.359 1 97.38 45 GLU B CA 1
ATOM 2244 C C . GLU B 1 45 ? 8.508 -1.675 22.344 1 97.38 45 GLU B C 1
ATOM 2246 O O . GLU B 1 45 ? 7.457 -2.289 22.562 1 97.38 45 GLU B O 1
ATOM 2251 N N . LEU B 1 46 ? 8.719 -0.88 21.281 1 97.5 46 LEU B N 1
ATOM 2252 C CA . LEU B 1 46 ? 7.719 -0.874 20.234 1 97.5 46 LEU B CA 1
ATOM 2253 C C . LEU B 1 46 ? 7.801 -2.148 19.391 1 97.5 46 LEU B C 1
ATOM 2255 O O . LEU B 1 46 ? 6.773 -2.699 19 1 97.5 46 LEU B O 1
ATOM 2259 N N . GLN B 1 47 ? 9.016 -2.607 19.094 1 96.12 47 GLN B N 1
ATOM 2260 C CA . GLN B 1 47 ? 9.219 -3.826 18.312 1 96.12 47 GLN B CA 1
ATOM 2261 C C . GLN B 1 47 ? 8.523 -5.016 18.969 1 96.12 47 GLN B C 1
ATOM 2263 O O . GLN B 1 47 ? 8.109 -5.953 18.297 1 96.12 47 GLN B O 1
ATOM 2268 N N . ALA B 1 48 ? 8.297 -4.969 20.25 1 96.69 48 ALA B N 1
ATOM 2269 C CA . ALA B 1 48 ? 7.719 -6.066 21.016 1 96.69 48 ALA B CA 1
ATOM 2270 C C . ALA B 1 48 ? 6.195 -6.035 20.969 1 96.69 48 ALA B C 1
ATOM 2272 O O . ALA B 1 48 ? 5.535 -7.004 21.328 1 96.69 48 ALA B O 1
ATOM 2273 N N . VAL B 1 49 ? 5.625 -4.965 20.516 1 97.69 49 VAL B N 1
ATOM 2274 C CA . VAL B 1 49 ? 4.18 -4.77 20.578 1 97.69 49 VAL B CA 1
ATOM 2275 C C . VAL B 1 49 ? 3.494 -5.625 19.516 1 97.69 49 VAL B C 1
ATOM 2277 O O . VAL B 1 49 ? 2.428 -6.191 19.766 1 97.69 49 VAL B O 1
ATOM 2280 N N . TYR B 1 50 ? 4 -5.734 18.375 1 96.75 50 TYR B N 1
ATOM 2281 C CA . TYR B 1 50 ? 3.396 -6.445 17.25 1 96.75 50 TYR B CA 1
ATOM 2282 C C . TYR B 1 50 ? 4.465 -6.957 16.281 1 96.75 50 TYR B C 1
ATOM 2284 O O . TYR B 1 50 ? 5.508 -6.324 16.109 1 96.75 50 TYR B O 1
ATOM 2292 N N . PRO B 1 51 ? 4.07 -8.055 15.602 1 92.12 51 PRO B N 1
ATOM 2293 C CA . PRO B 1 51 ? 5.043 -8.539 14.617 1 92.12 51 PRO B CA 1
ATOM 2294 C C . PRO B 1 51 ? 5.422 -7.484 13.586 1 92.12 51 PRO B C 1
ATOM 2296 O O . PRO B 1 51 ? 4.609 -6.617 13.258 1 92.12 51 PRO B O 1
ATOM 2299 N N . ILE B 1 52 ? 6.746 -7.551 13.07 1 93.81 52 ILE B N 1
ATOM 2300 C CA . ILE B 1 52 ? 7.355 -6.684 12.07 1 93.81 52 ILE B CA 1
ATOM 2301 C C . ILE B 1 52 ? 7.996 -5.477 12.75 1 93.81 52 ILE B C 1
ATOM 2303 O O . ILE B 1 52 ? 8.914 -4.863 12.203 1 93.81 52 ILE B O 1
ATOM 2307 N N . GLY B 1 53 ? 7.414 -5.008 13.922 1 93 53 GLY B N 1
ATOM 2308 C CA . GLY B 1 53 ? 8.109 -4.059 14.773 1 93 53 GLY B CA 1
ATOM 2309 C C . GLY B 1 53 ? 7.977 -2.623 14.305 1 93 53 GLY B C 1
ATOM 2310 O O . GLY B 1 53 ? 8.766 -1.761 14.703 1 93 53 GLY B O 1
ATOM 2311 N N . ALA B 1 54 ? 7.043 -2.373 13.414 1 90.75 54 ALA B N 1
ATOM 2312 C CA . ALA B 1 54 ? 6.828 -1.018 12.922 1 90.75 54 ALA B CA 1
ATOM 2313 C C . ALA B 1 54 ? 5.496 -0.456 13.414 1 90.75 54 ALA B C 1
ATOM 2315 O O . ALA B 1 54 ? 4.664 -1.193 13.945 1 90.75 54 ALA B O 1
ATOM 2316 N N . SER B 1 55 ? 5.359 0.845 13.477 1 94.94 55 SER B N 1
ATOM 2317 C CA . SER B 1 55 ? 4.129 1.553 13.805 1 94.94 55 SER B CA 1
ATOM 2318 C C . SER B 1 55 ? 3.477 2.141 12.555 1 94.94 55 SER B C 1
ATOM 2320 O O . SER B 1 55 ? 4.137 2.318 11.531 1 94.94 55 SER B O 1
ATOM 2322 N N . PRO B 1 56 ? 2.121 2.41 12.57 1 97.62 56 PRO B N 1
ATOM 2323 C CA . PRO B 1 56 ? 1.223 2.371 13.727 1 97.62 56 PRO B CA 1
ATOM 2324 C C . PRO B 1 56 ? 0.733 0.96 14.047 1 97.62 56 PRO B C 1
ATOM 2326 O O . PRO B 1 56 ? 0.649 0.114 13.148 1 97.62 56 PRO B O 1
ATOM 2329 N N . ILE B 1 57 ? 0.596 0.755 15.289 1 98.75 57 ILE B N 1
ATOM 2330 C CA . ILE B 1 57 ? -0.156 -0.399 15.766 1 98.75 57 ILE B CA 1
ATOM 2331 C C . ILE B 1 57 ? -1.441 0.069 16.438 1 98.75 57 ILE B C 1
ATOM 2333 O O . ILE B 1 57 ? -1.441 1.065 17.172 1 98.75 57 ILE B O 1
ATOM 2337 N N . PHE B 1 58 ? -2.547 -0.624 16.172 1 98.88 58 PHE B N 1
ATOM 2338 C CA . PHE B 1 58 ? -3.869 -0.263 16.672 1 98.88 58 PHE B CA 1
ATOM 2339 C C . PHE B 1 58 ? -4.484 -1.414 17.469 1 98.88 58 PHE B C 1
ATOM 2341 O O . PHE B 1 58 ? -4.402 -2.572 17.047 1 98.88 58 PHE B O 1
ATOM 2348 N N . GLU B 1 59 ? -4.969 -1.116 18.609 1 98.75 59 GLU B N 1
ATOM 2349 C CA . GLU B 1 59 ? -5.723 -2.08 19.406 1 98.75 59 GLU B CA 1
ATOM 2350 C C . GLU B 1 59 ? -7.164 -1.618 19.609 1 98.75 59 GLU B C 1
ATOM 2352 O O . GLU B 1 59 ? -7.41 -0.445 19.891 1 98.75 59 GLU B O 1
ATOM 2357 N N . ASP B 1 60 ? -8.078 -2.469 19.375 1 98.69 60 ASP B N 1
ATOM 2358 C CA . ASP B 1 60 ? -9.477 -2.291 19.75 1 98.69 60 ASP B CA 1
ATOM 2359 C C . ASP B 1 60 ? -9.883 -3.281 20.844 1 98.69 60 ASP B C 1
ATOM 2361 O O . ASP B 1 60 ? -10.086 -4.465 20.562 1 98.69 60 ASP B O 1
ATOM 2365 N N . LEU B 1 61 ? -10.047 -2.779 22.031 1 98.06 61 LEU B N 1
ATOM 2366 C CA . LEU B 1 61 ? -10.359 -3.598 23.203 1 98.06 61 LEU B CA 1
ATOM 2367 C C . LEU B 1 61 ? -11.82 -3.426 23.609 1 98.06 61 LEU B C 1
ATOM 2369 O O . LEU B 1 61 ? -12.203 -3.791 24.734 1 98.06 61 LEU B O 1
ATOM 2373 N N . THR B 1 62 ? -12.586 -2.822 22.719 1 97.44 62 THR B N 1
ATOM 2374 C CA . THR B 1 62 ? -13.977 -2.498 23.016 1 97.44 62 THR B CA 1
ATOM 2375 C C . THR B 1 62 ? -14.773 -3.764 23.312 1 97.44 62 THR B C 1
ATOM 2377 O O . THR B 1 62 ? -15.555 -3.803 24.266 1 97.44 62 THR B O 1
ATOM 2380 N N . ASP B 1 63 ? -14.719 -4.762 22.422 1 94.62 63 ASP B N 1
ATOM 2381 C CA . ASP B 1 63 ? -15.312 -6.07 22.672 1 94.62 63 ASP B CA 1
ATOM 2382 C C . ASP B 1 63 ? -14.32 -7.016 23.344 1 94.62 63 ASP B C 1
ATOM 2384 O O . ASP B 1 63 ? -13.453 -7.586 22.672 1 94.62 63 ASP B O 1
ATOM 2388 N N . PRO B 1 64 ? -14.453 -7.246 24.641 1 94 64 PRO B N 1
ATOM 2389 C CA . PRO B 1 64 ? -13.477 -8.07 25.359 1 94 64 PRO B CA 1
ATOM 2390 C C . PRO B 1 64 ? -13.438 -9.516 24.859 1 94 64 PRO B C 1
ATOM 2392 O O . PRO B 1 64 ? -12.453 -10.227 25.078 1 94 64 PRO B O 1
ATOM 2395 N N . SER B 1 65 ? -14.5 -9.883 24.203 1 95.06 65 SER B N 1
ATOM 2396 C CA . SER B 1 65 ? -14.57 -11.258 23.719 1 95.06 65 SER B CA 1
ATOM 2397 C C . SER B 1 65 ? -13.836 -11.406 22.391 1 95.06 65 SER B C 1
ATOM 2399 O O . SER B 1 65 ? -13.539 -12.516 21.953 1 95.06 65 SER B O 1
ATOM 2401 N N . ASN B 1 66 ? -13.531 -10.273 21.75 1 95.06 66 ASN B N 1
ATOM 2402 C CA . ASN B 1 66 ? -12.82 -10.297 20.469 1 95.06 66 ASN B CA 1
ATOM 2403 C C . ASN B 1 66 ? -11.891 -9.102 20.312 1 95.06 66 ASN B C 1
ATOM 2405 O O . ASN B 1 66 ? -12.055 -8.289 19.406 1 95.06 66 ASN B O 1
ATOM 2409 N N . PRO B 1 67 ? -10.938 -8.969 21.234 1 97.75 67 PRO B N 1
ATOM 2410 C CA . PRO B 1 67 ? -9.969 -7.883 21.047 1 97.75 67 PRO B CA 1
ATOM 2411 C C . PRO B 1 67 ? -9.148 -8.031 19.781 1 97.75 67 PRO B C 1
ATOM 2413 O O . PRO B 1 67 ? -8.836 -9.148 19.359 1 97.75 67 PRO B O 1
ATOM 2416 N N . VAL B 1 68 ? -8.836 -6.918 19.172 1 97.44 68 VAL B N 1
ATOM 2417 C CA . VAL B 1 68 ? -7.996 -7 17.984 1 97.44 68 VAL B CA 1
ATOM 2418 C C . VAL B 1 68 ? -6.773 -6.105 18.156 1 97.44 68 VAL B C 1
ATOM 2420 O O . VAL B 1 68 ? -6.828 -5.094 18.859 1 97.44 68 VAL B O 1
ATOM 2423 N N . LYS B 1 69 ? -5.676 -6.512 17.625 1 98.38 69 LYS B N 1
ATOM 2424 C CA . LYS B 1 69 ? -4.395 -5.812 17.531 1 98.38 69 LYS B CA 1
ATOM 2425 C C . LYS B 1 69 ? -3.756 -6.023 16.156 1 98.38 69 LYS B C 1
ATOM 2427 O O . LYS B 1 69 ? -3.488 -7.16 15.758 1 98.38 69 LYS B O 1
ATOM 2432 N N . PHE B 1 70 ? -3.594 -4.898 15.438 1 98.44 70 PHE B N 1
ATOM 2433 C CA . PHE B 1 70 ? -3.033 -5.066 14.102 1 98.44 70 PHE B CA 1
ATOM 2434 C C . PHE B 1 70 ? -2.375 -3.777 13.625 1 98.44 70 PHE B C 1
ATOM 2436 O O . PHE B 1 70 ? -2.412 -2.762 14.32 1 98.44 70 PHE B O 1
ATOM 2443 N N . ALA B 1 71 ? -1.689 -3.85 12.484 1 98.19 71 ALA B N 1
ATOM 2444 C CA . ALA B 1 71 ? -0.915 -2.74 11.938 1 98.19 71 ALA B CA 1
ATOM 2445 C C . ALA B 1 71 ? -1.44 -2.332 10.562 1 98.19 71 ALA B C 1
ATOM 2447 O O . ALA B 1 71 ? -2.58 -2.643 10.211 1 98.19 71 ALA B O 1
ATOM 2448 N N . GLU B 1 72 ? -0.588 -1.562 9.859 1 97.94 72 GLU B N 1
ATOM 2449 C CA . GLU B 1 72 ? -0.888 -1.012 8.539 1 97.94 72 GLU B CA 1
ATOM 2450 C C . GLU B 1 72 ? -1.863 0.158 8.633 1 97.94 72 GLU B C 1
ATOM 2452 O O . GLU B 1 72 ? -3.049 -0.037 8.914 1 97.94 72 GLU B O 1
ATOM 2457 N N . SER B 1 73 ? -1.366 1.348 8.344 1 98.31 73 SER B N 1
ATOM 2458 C CA . SER B 1 73 ? -2.162 2.555 8.539 1 98.31 73 SER B CA 1
ATOM 2459 C C . SER B 1 73 ? -3.414 2.539 7.664 1 98.31 73 SER B C 1
ATOM 2461 O O . SER B 1 73 ? -4.48 2.99 8.094 1 98.31 73 SER B O 1
ATOM 2463 N N . ALA B 1 74 ? -3.322 2.023 6.418 1 98.5 74 ALA B N 1
ATOM 2464 C CA . ALA B 1 74 ? -4.496 1.953 5.551 1 98.5 74 ALA B CA 1
ATOM 2465 C C . ALA B 1 74 ? -5.551 1.014 6.133 1 98.5 74 ALA B C 1
ATOM 2467 O O . ALA B 1 74 ? -6.742 1.334 6.145 1 98.5 74 ALA B O 1
ATOM 2468 N N . ALA B 1 75 ? -5.129 -0.142 6.621 1 98.75 75 ALA B N 1
ATOM 2469 C CA . ALA B 1 75 ? -6.031 -1.104 7.246 1 98.75 75 ALA B CA 1
ATOM 2470 C C . ALA B 1 75 ? -6.711 -0.501 8.469 1 98.75 75 ALA B C 1
ATOM 2472 O O . ALA B 1 75 ? -7.93 -0.614 8.633 1 98.75 75 ALA B O 1
ATOM 2473 N N . ILE B 1 76 ? -5.941 0.146 9.328 1 98.88 76 ILE B N 1
ATOM 2474 C CA . ILE B 1 76 ? -6.445 0.745 10.555 1 98.88 76 ILE B CA 1
ATOM 2475 C C . ILE B 1 76 ? -7.457 1.84 10.219 1 98.88 76 ILE B C 1
ATOM 2477 O O . ILE B 1 76 ? -8.516 1.93 10.852 1 98.88 76 ILE B O 1
ATOM 2481 N N . SER B 1 77 ? -7.121 2.65 9.219 1 98.88 77 SER B N 1
ATOM 2482 C CA . SER B 1 77 ? -8.016 3.725 8.805 1 98.88 77 SER B CA 1
ATOM 2483 C C . SER B 1 77 ? -9.367 3.172 8.359 1 98.88 77 SER B C 1
ATOM 2485 O O . SER B 1 77 ? -10.414 3.652 8.789 1 98.88 77 SER B O 1
ATOM 2487 N N . GLU B 1 78 ? -9.32 2.164 7.48 1 98.75 78 GLU B N 1
ATOM 2488 C CA . GLU B 1 78 ? -10.562 1.558 7.004 1 98.75 78 GLU B CA 1
ATOM 2489 C C . GLU B 1 78 ? -11.359 0.951 8.156 1 98.75 78 GLU B C 1
ATOM 2491 O O . GLU B 1 78 ? -12.586 1.085 8.211 1 98.75 78 GLU B O 1
ATOM 2496 N N . TYR B 1 79 ? -10.656 0.314 9.07 1 98.81 79 TYR B N 1
ATOM 2497 C CA . TYR B 1 79 ? -11.297 -0.285 10.234 1 98.81 79 TYR B CA 1
ATOM 2498 C C . TYR B 1 79 ? -12.039 0.766 11.047 1 98.81 79 TYR B C 1
ATOM 2500 O O . TYR B 1 79 ? -13.227 0.601 11.344 1 98.81 79 TYR B O 1
ATOM 2508 N N . ILE B 1 80 ? -11.438 1.852 11.367 1 98.81 80 ILE B N 1
ATOM 2509 C CA . ILE B 1 80 ? -12 2.908 12.203 1 98.81 80 ILE B CA 1
ATOM 2510 C C . ILE B 1 80 ? -13.188 3.555 11.484 1 98.81 80 ILE B C 1
ATOM 2512 O O . ILE B 1 80 ? -14.242 3.762 12.086 1 98.81 80 ILE B O 1
ATOM 2516 N N . ILE B 1 81 ? -13.023 3.834 10.211 1 98.75 81 ILE B N 1
ATOM 2517 C CA . ILE B 1 81 ? -14.023 4.523 9.414 1 98.75 81 ILE B CA 1
ATOM 2518 C C . ILE B 1 81 ? -15.32 3.709 9.383 1 98.75 81 ILE B C 1
ATOM 2520 O O . ILE B 1 81 ? -16.406 4.254 9.562 1 98.75 81 ILE B O 1
ATOM 2524 N N . HIS B 1 82 ? -15.195 2.383 9.211 1 98.19 82 HIS B N 1
ATOM 2525 C CA . HIS B 1 82 ? -16.391 1.594 8.938 1 98.19 82 HIS B CA 1
ATOM 2526 C C . HIS B 1 82 ? -16.938 0.951 10.203 1 98.19 82 HIS B C 1
ATOM 2528 O O . HIS B 1 82 ? -18.141 0.687 10.305 1 98.19 82 HIS B O 1
ATOM 2534 N N . LYS B 1 83 ? -16.094 0.792 11.188 1 97.25 83 LYS B N 1
ATOM 2535 C CA . LYS B 1 83 ? -16.578 0.21 12.438 1 97.25 83 LYS B CA 1
ATOM 2536 C C . LYS B 1 83 ? -17.109 1.289 13.375 1 97.25 83 LYS B C 1
ATOM 2538 O O . LYS B 1 83 ? -18.078 1.066 14.102 1 97.25 83 LYS B O 1
ATOM 2543 N N . TYR B 1 84 ? -16.484 2.428 13.375 1 97.69 84 TYR B N 1
ATOM 2544 C CA . TYR B 1 84 ? -16.812 3.416 14.398 1 97.69 84 TYR B CA 1
ATOM 2545 C C . TYR B 1 84 ? -17.203 4.746 13.758 1 97.69 84 TYR B C 1
ATOM 2547 O O . TYR B 1 84 ? -17.891 5.566 14.391 1 97.69 84 TYR B O 1
ATOM 2555 N N . GLY B 1 85 ? -16.812 5 12.531 1 97.88 85 GLY B N 1
ATOM 2556 C CA . GLY B 1 85 ? -17.016 6.301 11.906 1 97.88 85 GLY B CA 1
ATOM 2557 C C . GLY B 1 85 ? -18.281 6.367 11.062 1 97.88 85 GLY B C 1
ATOM 2558 O O . GLY B 1 85 ? -18.594 7.414 10.5 1 97.88 85 GLY B O 1
ATOM 2559 N N . ASN B 1 86 ? -18.984 5.246 10.906 1 97.12 86 ASN B N 1
ATOM 2560 C CA . ASN B 1 86 ? -20.203 5.152 10.102 1 97.12 86 ASN B CA 1
ATOM 2561 C C . ASN B 1 86 ? -19.953 5.605 8.664 1 97.12 86 ASN B C 1
ATOM 2563 O O . ASN B 1 86 ? -20.797 6.266 8.062 1 97.12 86 ASN B O 1
ATOM 2567 N N . GLY B 1 87 ? -18.797 5.387 8.203 1 97.5 87 GLY B N 1
ATOM 2568 C CA . GLY B 1 87 ? -18.469 5.676 6.82 1 97.5 87 GLY B CA 1
ATOM 2569 C C . GLY B 1 87 ? -18.062 7.121 6.594 1 97.5 87 GLY B C 1
ATOM 2570 O O . GLY B 1 87 ? -17.766 7.516 5.465 1 97.5 87 GLY B O 1
ATOM 2571 N N . ARG B 1 88 ? -18.141 7.965 7.691 1 98.12 88 ARG B N 1
ATOM 2572 C CA . ARG B 1 88 ? -17.641 9.328 7.539 1 98.12 88 ARG B CA 1
ATOM 2573 C C . ARG B 1 88 ? -16.172 9.32 7.098 1 98.12 88 ARG B C 1
ATOM 2575 O O . ARG B 1 88 ? -15.422 8.414 7.449 1 98.12 88 ARG B O 1
ATOM 2582 N N . LEU B 1 89 ? -15.781 10.32 6.246 1 98.75 89 LEU B N 1
ATOM 2583 C CA . LEU B 1 89 ? -14.453 10.531 5.676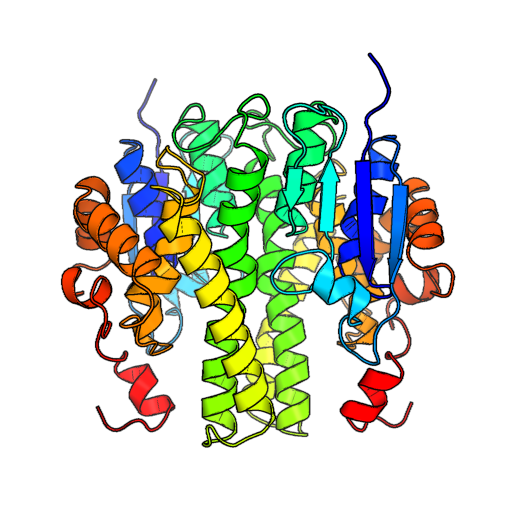 1 98.75 89 LEU B CA 1
ATOM 2584 C C . LEU B 1 89 ? -14.18 9.531 4.559 1 98.75 89 LEU B C 1
ATOM 2586 O O . LEU B 1 89 ? -13.062 9.469 4.035 1 98.75 89 LEU B O 1
ATOM 2590 N N . ALA B 1 90 ? -15.047 8.641 4.211 1 98.62 90 ALA B N 1
ATOM 2591 C CA . ALA B 1 90 ? -14.984 7.809 3.012 1 98.62 90 ALA B CA 1
ATOM 2592 C C . ALA B 1 90 ? -16.109 8.156 2.043 1 98.62 90 ALA B C 1
ATOM 2594 O O . ALA B 1 90 ? -17.078 8.828 2.416 1 98.62 90 ALA B O 1
ATOM 2595 N N . LEU B 1 91 ? -15.898 7.816 0.808 1 98.44 91 LEU B N 1
ATOM 2596 C CA . LEU B 1 91 ? -16.984 7.887 -0.161 1 98.44 91 LEU B CA 1
ATOM 2597 C C . LEU B 1 91 ? -17.531 6.5 -0.464 1 98.44 91 LEU B C 1
ATOM 2599 O O . LEU B 1 91 ? -16.781 5.535 -0.587 1 98.44 91 LEU B O 1
ATOM 2603 N N . ALA B 1 92 ? -18.844 6.395 -0.538 1 97.38 92 ALA B N 1
ATOM 2604 C CA . ALA B 1 92 ? -19.516 5.125 -0.807 1 97.38 92 ALA B CA 1
ATOM 2605 C C . ALA B 1 92 ? -19.531 4.82 -2.303 1 97.38 92 ALA B C 1
ATOM 2607 O O . ALA B 1 92 ? -19.312 5.711 -3.127 1 97.38 92 ALA B O 1
ATOM 2608 N N . PRO B 1 93 ? -19.797 3.557 -2.697 1 96.75 93 PRO B N 1
ATOM 2609 C CA . PRO B 1 93 ? -19.703 3.119 -4.09 1 96.75 93 PRO B CA 1
ATOM 2610 C C . PRO B 1 93 ? -20.641 3.887 -5.02 1 96.75 93 PRO B C 1
ATOM 2612 O O . PRO B 1 93 ? -20.375 3.975 -6.227 1 96.75 93 PRO B O 1
ATOM 2615 N N . GLN B 1 94 ? -21.656 4.465 -4.527 1 96 94 GLN B N 1
ATOM 2616 C CA . GLN B 1 94 ? -22.609 5.18 -5.371 1 96 94 GLN B CA 1
ATOM 2617 C C . GLN B 1 94 ? -22.156 6.613 -5.625 1 96 94 GLN B C 1
ATOM 2619 O O . GLN B 1 94 ? -22.703 7.293 -6.5 1 96 94 GLN B O 1
ATOM 2624 N N . HIS B 1 95 ? -21.234 7.062 -4.859 1 97.25 95 HIS B N 1
ATOM 2625 C CA . HIS B 1 95 ? -20.75 8.422 -5.035 1 97.25 95 HIS B CA 1
ATOM 2626 C C . HIS B 1 95 ? -20 8.578 -6.352 1 97.25 95 HIS B C 1
ATOM 2628 O O . HIS B 1 95 ? -19.234 7.695 -6.738 1 97.25 95 HIS B O 1
ATOM 2634 N N . LYS B 1 96 ? -20.109 9.672 -7.055 1 96.69 96 LYS B N 1
ATOM 2635 C CA . LYS B 1 96 ? -19.516 9.891 -8.367 1 96.69 96 LYS B CA 1
ATOM 2636 C C . LYS B 1 96 ? -17.984 9.891 -8.289 1 96.69 96 LYS B C 1
ATOM 2638 O O . LYS B 1 96 ? -17.312 9.523 -9.25 1 96.69 96 LYS B O 1
ATOM 2643 N N . ASN B 1 97 ? -17.391 10.273 -7.102 1 98.19 97 ASN B N 1
ATOM 2644 C CA . ASN B 1 97 ? -15.945 10.367 -6.922 1 98.19 97 ASN B CA 1
ATOM 2645 C C . ASN B 1 97 ? -15.398 9.141 -6.195 1 98.19 97 ASN B C 1
ATOM 2647 O O . ASN B 1 97 ? -14.305 9.188 -5.633 1 98.19 97 ASN B O 1
ATOM 2651 N N . TYR B 1 98 ? -16.156 8.047 -6.227 1 98.38 98 TYR B N 1
ATOM 2652 C CA . TYR B 1 98 ? -15.75 6.859 -5.488 1 98.38 98 TYR B CA 1
ATOM 2653 C C . TYR B 1 98 ? -14.406 6.34 -5.992 1 98.38 98 TYR B C 1
ATOM 2655 O O . TYR B 1 98 ? -13.5 6.07 -5.199 1 98.38 98 TYR B O 1
ATOM 2663 N N . ALA B 1 99 ? -14.227 6.254 -7.301 1 98.5 99 ALA B N 1
ATOM 2664 C CA . ALA B 1 99 ? -12.969 5.785 -7.883 1 98.5 99 ALA B CA 1
ATOM 2665 C C . ALA B 1 99 ? -11.812 6.715 -7.516 1 98.5 99 ALA B C 1
ATOM 2667 O O . ALA B 1 99 ? -10.727 6.254 -7.18 1 98.5 99 ALA B O 1
ATOM 2668 N N . ASP B 1 100 ? -12.047 8.023 -7.578 1 98.5 100 ASP B N 1
ATOM 2669 C CA . ASP B 1 100 ? -11.023 8.992 -7.191 1 98.5 100 ASP B CA 1
ATOM 2670 C C . ASP B 1 100 ? -10.617 8.812 -5.73 1 98.5 100 ASP B C 1
ATOM 2672 O O . ASP B 1 100 ? -9.43 8.812 -5.406 1 98.5 100 ASP B O 1
ATOM 2676 N N . TYR B 1 101 ? -11.602 8.672 -4.898 1 98.81 101 TYR B N 1
ATOM 2677 C CA . TYR B 1 101 ? -11.328 8.461 -3.482 1 98.81 101 TYR B CA 1
ATOM 2678 C C . TYR B 1 101 ? -10.414 7.262 -3.277 1 98.81 101 TYR B C 1
ATOM 2680 O O . TYR B 1 101 ? -9.375 7.367 -2.625 1 98.81 101 TYR B O 1
ATOM 2688 N N . LEU B 1 102 ? -10.805 6.156 -3.887 1 98.81 102 LEU B N 1
ATOM 2689 C CA . LEU B 1 102 ? -10.031 4.934 -3.719 1 98.81 102 LEU B CA 1
ATOM 2690 C C . LEU B 1 102 ? -8.625 5.094 -4.289 1 98.81 102 LEU B C 1
ATOM 2692 O O . LEU B 1 102 ? -7.648 4.684 -3.662 1 98.81 102 LEU B O 1
ATOM 2696 N N . TYR B 1 103 ? -8.523 5.699 -5.461 1 98.62 103 TYR B N 1
ATOM 2697 C CA . TYR B 1 103 ? -7.227 5.883 -6.105 1 98.62 103 TYR B CA 1
ATOM 2698 C C . TYR B 1 103 ? -6.293 6.711 -5.23 1 98.62 103 TYR B C 1
ATOM 2700 O O . TYR B 1 103 ? -5.176 6.289 -4.934 1 98.62 103 TYR B O 1
ATOM 2708 N N . TRP B 1 104 ? -6.754 7.809 -4.738 1 98.75 104 TRP B N 1
ATOM 2709 C CA . TRP B 1 104 ? -5.879 8.742 -4.039 1 98.75 104 TRP B CA 1
ATOM 2710 C C . TRP B 1 104 ? -5.625 8.289 -2.605 1 98.75 104 TRP B C 1
ATOM 2712 O O . TRP B 1 104 ? -4.598 8.617 -2.016 1 98.75 104 TRP B O 1
ATOM 2722 N N . PHE B 1 105 ? -6.551 7.504 -2.031 1 98.69 105 PHE B N 1
ATOM 2723 C CA . PHE B 1 105 ? -6.309 6.848 -0.752 1 98.69 105 PHE B CA 1
ATOM 2724 C C . PHE B 1 105 ? -5.109 5.914 -0.843 1 98.69 105 PHE B C 1
ATOM 2726 O O . PHE B 1 105 ? -4.391 5.715 0.14 1 98.69 105 PHE B O 1
ATOM 2733 N N . ASN B 1 106 ? -4.805 5.434 -2.031 1 98.38 106 ASN B N 1
ATOM 2734 C CA . ASN B 1 106 ? -3.779 4.414 -2.197 1 98.38 106 ASN B CA 1
ATOM 2735 C C . ASN B 1 106 ? -2.527 4.977 -2.863 1 98.38 106 ASN B C 1
ATOM 2737 O O . ASN B 1 106 ? -1.409 4.578 -2.533 1 98.38 106 ASN B O 1
ATOM 2741 N N . PHE B 1 107 ? -2.633 5.961 -3.766 1 98.25 107 PHE B N 1
ATOM 2742 C CA . PHE B 1 107 ? -1.571 6.355 -4.684 1 98.25 107 PHE B CA 1
ATOM 2743 C C . PHE B 1 107 ? -0.354 6.859 -3.916 1 98.25 107 PHE B C 1
ATOM 2745 O O . PHE B 1 107 ? 0.76 6.371 -4.121 1 98.25 107 PHE B O 1
ATOM 2752 N N . VAL B 1 108 ? -0.601 7.82 -3.047 1 97.44 108 VAL B N 1
ATOM 2753 C CA . VAL B 1 108 ? 0.545 8.391 -2.35 1 97.44 108 VAL B CA 1
ATOM 2754 C C . VAL B 1 108 ? 1.179 7.34 -1.444 1 97.44 108 VAL B C 1
ATOM 2756 O O . VAL B 1 108 ? 2.396 7.141 -1.468 1 97.44 108 VAL B O 1
ATOM 2759 N N . ASN B 1 109 ? 0.338 6.602 -0.778 1 95.62 109 ASN B N 1
ATOM 2760 C CA . ASN B 1 109 ? 0.808 5.609 0.183 1 95.62 109 ASN B CA 1
ATOM 2761 C C . ASN B 1 109 ? 1.565 4.48 -0.505 1 95.62 109 ASN B C 1
ATOM 2763 O O . ASN B 1 109 ? 2.598 4.027 -0.009 1 95.62 109 ASN B O 1
ATOM 2767 N N . CYS B 1 110 ? 1.075 4.055 -1.665 1 95.12 110 CYS B N 1
ATOM 2768 C CA . CYS B 1 110 ? 1.58 2.811 -2.234 1 95.12 110 CYS B CA 1
ATOM 2769 C C . CYS B 1 110 ? 2.543 3.088 -3.383 1 95.12 110 CYS B C 1
ATOM 2771 O O . CYS B 1 110 ? 3.322 2.215 -3.77 1 95.12 110 CYS B O 1
ATOM 2773 N N . THR B 1 111 ? 2.521 4.266 -3.975 1 95.94 111 THR B N 1
ATOM 2774 C CA . THR B 1 111 ? 3.322 4.523 -5.164 1 95.94 111 THR B CA 1
ATOM 2775 C C . THR B 1 111 ? 4.305 5.664 -4.918 1 95.94 111 THR B C 1
ATOM 2777 O O . THR B 1 111 ? 5.52 5.457 -4.914 1 95.94 111 THR B O 1
ATOM 2780 N N . LEU B 1 112 ? 3.826 6.82 -4.574 1 97.25 112 LEU B N 1
ATOM 2781 C CA . LEU B 1 112 ? 4.676 8.008 -4.512 1 97.25 112 LEU B CA 1
ATOM 2782 C C . LEU B 1 112 ? 5.609 7.941 -3.305 1 97.25 112 LEU B C 1
ATOM 2784 O O . LEU B 1 112 ? 6.816 8.148 -3.438 1 97.25 112 LEU B O 1
ATOM 2788 N N . GLN B 1 113 ? 5.039 7.605 -2.129 1 96.81 113 GLN B N 1
ATOM 2789 C CA . GLN B 1 113 ? 5.82 7.566 -0.897 1 96.81 113 GLN B CA 1
ATOM 2790 C C . GLN B 1 113 ? 6.934 6.527 -0.986 1 96.81 113 GLN B C 1
ATOM 2792 O O . GLN B 1 113 ? 8.094 6.828 -0.699 1 96.81 113 GLN B O 1
ATOM 2797 N N . PRO B 1 114 ? 6.691 5.305 -1.431 1 93.88 114 PRO B N 1
ATOM 2798 C CA . PRO B 1 114 ? 7.789 4.355 -1.613 1 93.88 114 PRO B CA 1
ATOM 2799 C C . PRO B 1 114 ? 8.844 4.852 -2.6 1 93.88 114 PRO B C 1
ATOM 2801 O O . PRO B 1 114 ? 10.039 4.645 -2.385 1 93.88 114 PRO B O 1
ATOM 2804 N N . ALA B 1 115 ? 8.43 5.508 -3.689 1 94.12 115 ALA B N 1
ATOM 2805 C CA . ALA B 1 115 ? 9.391 6.07 -4.629 1 94.12 115 ALA B CA 1
ATOM 2806 C C . ALA B 1 115 ? 10.281 7.113 -3.949 1 94.12 115 ALA B C 1
ATOM 2808 O O . ALA B 1 115 ? 11.484 7.168 -4.195 1 94.12 115 ALA B O 1
ATOM 2809 N N . MET B 1 116 ? 9.711 7.926 -3.113 1 95.19 116 MET B N 1
ATOM 2810 C CA . MET B 1 116 ? 10.445 8.953 -2.373 1 95.19 116 MET B CA 1
ATOM 2811 C C . MET B 1 116 ? 11.477 8.32 -1.449 1 95.19 116 MET B C 1
ATOM 2813 O O . MET B 1 116 ? 12.641 8.734 -1.434 1 95.19 116 MET B O 1
ATOM 2817 N N . LEU B 1 117 ? 11.078 7.312 -0.728 1 91.5 117 LEU B N 1
ATOM 2818 C CA . LEU B 1 117 ? 11.984 6.633 0.194 1 91.5 117 LEU B CA 1
ATOM 2819 C C . LEU B 1 117 ? 13.117 5.945 -0.562 1 91.5 117 LEU B C 1
ATOM 2821 O O . LEU B 1 117 ? 14.273 6 -0.142 1 91.5 117 LEU B O 1
ATOM 2825 N N . THR B 1 118 ? 12.781 5.305 -1.678 1 90.5 118 THR B N 1
ATOM 2826 C CA . THR B 1 118 ? 13.781 4.617 -2.482 1 90.5 118 THR B CA 1
ATOM 2827 C C . THR B 1 118 ? 14.789 5.609 -3.055 1 90.5 118 THR B C 1
ATOM 2829 O O . THR B 1 118 ? 15.992 5.332 -3.092 1 90.5 118 THR B O 1
ATOM 2832 N N . LYS B 1 119 ? 14.297 6.703 -3.51 1 90.62 119 LYS B N 1
ATOM 2833 C CA . LYS B 1 119 ? 15.188 7.742 -4.008 1 90.62 119 LYS B CA 1
ATOM 2834 C C . LYS B 1 119 ? 16.234 8.125 -2.957 1 90.62 119 LYS B C 1
ATOM 2836 O O . LYS B 1 119 ? 17.422 8.25 -3.268 1 90.62 119 LYS B O 1
ATOM 2841 N N . SER B 1 120 ? 15.758 8.328 -1.782 1 89.5 120 SER B N 1
ATOM 2842 C CA . SER B 1 120 ? 16.656 8.695 -0.698 1 89.5 120 SER B CA 1
ATOM 2843 C C . SER B 1 120 ? 17.672 7.598 -0.422 1 89.5 120 SER B C 1
ATOM 2845 O O . SER B 1 120 ? 18.859 7.871 -0.241 1 89.5 120 SER B O 1
ATOM 2847 N N . MET B 1 121 ? 17.219 6.398 -0.392 1 87.12 121 MET B N 1
ATOM 2848 C CA . MET B 1 121 ? 18.094 5.258 -0.145 1 87.12 121 MET B CA 1
ATOM 2849 C C . MET B 1 121 ? 19.156 5.133 -1.244 1 87.12 121 MET B C 1
ATOM 2851 O O . MET B 1 121 ? 20.328 4.953 -0.958 1 87.12 121 MET B O 1
ATOM 2855 N N . VAL B 1 122 ? 18.719 5.25 -2.488 1 88.5 122 VAL B N 1
ATOM 2856 C CA . VAL B 1 122 ? 19.625 5.141 -3.633 1 88.5 122 VAL B CA 1
ATOM 2857 C C . VAL B 1 122 ? 20.656 6.262 -3.584 1 88.5 122 VAL B C 1
ATOM 2859 O O . VAL B 1 122 ? 21.844 6.02 -3.787 1 88.5 122 VAL B O 1
ATOM 2862 N N . ARG B 1 123 ? 20.234 7.395 -3.279 1 87.38 123 ARG B N 1
ATOM 2863 C CA . ARG B 1 123 ? 21.141 8.523 -3.18 1 87.38 123 ARG B CA 1
ATOM 2864 C C . ARG B 1 123 ? 22.172 8.305 -2.078 1 87.38 123 ARG B C 1
ATOM 2866 O O . ARG B 1 123 ? 23.344 8.648 -2.238 1 87.38 123 ARG B O 1
ATOM 2873 N N . GLY B 1 124 ? 21.719 7.801 -0.986 1 85.38 124 GLY B N 1
ATOM 2874 C CA . GLY B 1 124 ? 22.625 7.488 0.101 1 85.38 124 GLY B CA 1
ATOM 2875 C C . GLY B 1 124 ? 23.656 6.438 -0.27 1 85.38 124 GLY B C 1
ATOM 2876 O O . GLY B 1 124 ? 24.812 6.52 0.153 1 85.38 124 GLY B O 1
ATOM 2877 N N . MET B 1 125 ? 23.281 5.535 -1.066 1 85.25 125 MET B N 1
ATOM 2878 C CA . MET B 1 125 ? 24.156 4.43 -1.442 1 85.25 125 MET B CA 1
ATOM 2879 C C . MET B 1 125 ? 25.109 4.848 -2.551 1 85.25 125 MET B C 1
ATOM 2881 O O . MET B 1 125 ? 26.281 4.434 -2.562 1 85.25 125 MET B O 1
ATOM 2885 N N . THR B 1 126 ? 24.594 5.695 -3.465 1 85.88 126 THR B N 1
ATOM 2886 C CA . THR B 1 126 ? 25.422 6.066 -4.613 1 85.88 126 THR B CA 1
ATOM 2887 C C . THR B 1 126 ? 26.25 7.305 -4.301 1 85.88 126 THR B C 1
ATOM 2889 O O . THR B 1 126 ? 27.297 7.527 -4.922 1 85.88 126 THR B O 1
ATOM 2892 N N . GLY B 1 127 ? 25.766 8.117 -3.426 1 84.44 127 GLY B N 1
ATOM 2893 C CA . GLY B 1 127 ? 26.469 9.336 -3.029 1 84.44 127 GLY B CA 1
ATOM 2894 C C . GLY B 1 127 ? 26.375 10.438 -4.066 1 84.44 127 GLY B C 1
ATOM 2895 O O . GLY B 1 127 ? 27.062 11.453 -3.953 1 84.44 127 GLY B O 1
ATOM 2896 N N . SER B 1 128 ? 25.641 10.188 -5.117 1 87.25 128 SER B N 1
ATOM 2897 C CA . SER B 1 128 ? 25.594 11.156 -6.207 1 87.25 128 SER B CA 1
ATOM 2898 C C . SER B 1 128 ? 24.203 11.234 -6.828 1 87.25 128 SER B C 1
ATOM 2900 O O . SER B 1 128 ? 23.578 10.203 -7.102 1 87.25 128 SER B O 1
ATOM 2902 N N . ASP B 1 129 ? 23.75 12.406 -7.07 1 86.69 129 ASP B N 1
ATOM 2903 C CA . ASP B 1 129 ? 22.5 12.625 -7.789 1 86.69 129 ASP B CA 1
ATOM 2904 C C . ASP B 1 129 ? 22.672 12.359 -9.281 1 86.69 129 ASP B C 1
ATOM 2906 O O . ASP B 1 129 ? 21.688 12.25 -10.016 1 86.69 129 ASP B O 1
ATOM 2910 N N . GLU B 1 130 ? 23.953 12.18 -9.672 1 90.62 130 GLU B N 1
ATOM 2911 C CA . GLU B 1 130 ? 24.25 12 -11.094 1 90.62 130 GLU B CA 1
ATOM 2912 C C . GLU B 1 130 ? 24.266 10.523 -11.477 1 90.62 130 GLU B C 1
ATOM 2914 O O . GLU B 1 130 ? 24.281 10.18 -12.656 1 90.62 130 GLU B O 1
ATOM 2919 N N . ASP B 1 131 ? 24.219 9.734 -10.414 1 90.62 131 ASP B N 1
ATOM 2920 C CA . ASP B 1 131 ? 24.109 8.305 -10.688 1 90.62 131 ASP B CA 1
ATOM 2921 C C . ASP B 1 131 ? 22.844 7.992 -11.469 1 90.62 131 ASP B C 1
ATOM 2923 O O . ASP B 1 131 ? 21.781 8.547 -11.188 1 90.62 131 ASP B O 1
ATOM 2927 N N . PRO B 1 132 ? 22.953 7.105 -12.508 1 89.06 132 PRO B N 1
ATOM 2928 C CA . PRO B 1 132 ? 21.797 6.828 -13.367 1 89.06 132 PRO B CA 1
ATOM 2929 C C . PRO B 1 132 ? 20.578 6.328 -12.578 1 89.06 132 PRO B C 1
ATOM 2931 O O . PRO B 1 132 ? 19.453 6.695 -12.891 1 89.06 132 PRO B O 1
ATOM 2934 N N . THR B 1 133 ? 20.828 5.531 -11.602 1 88 133 THR B N 1
ATOM 2935 C CA . THR B 1 133 ? 19.719 5.027 -10.789 1 88 133 THR B CA 1
ATOM 2936 C C . THR B 1 133 ? 19.094 6.152 -9.977 1 88 133 THR B C 1
ATOM 2938 O O . THR B 1 133 ? 17.875 6.234 -9.852 1 88 133 THR B O 1
ATOM 2941 N N . SER B 1 134 ? 19.938 7.008 -9.438 1 90.62 134 SER B N 1
ATOM 2942 C CA . SER B 1 134 ? 19.453 8.172 -8.711 1 90.62 134 SER B CA 1
ATOM 2943 C C . SER B 1 134 ? 18.594 9.062 -9.602 1 90.62 134 SER B C 1
ATOM 2945 O O . SER B 1 134 ? 17.531 9.523 -9.188 1 90.62 134 SER B O 1
ATOM 2947 N N . LYS B 1 135 ? 19 9.203 -10.789 1 93.62 135 LYS B N 1
ATOM 2948 C CA . LYS B 1 135 ? 18.25 10.031 -11.734 1 93.62 135 LYS B CA 1
ATOM 2949 C C . LYS B 1 135 ? 16.906 9.406 -12.062 1 93.62 135 LYS B C 1
ATOM 2951 O O . LYS B 1 135 ? 15.898 10.109 -12.18 1 93.62 135 LYS B O 1
ATOM 2956 N N . ALA B 1 136 ? 16.953 8.141 -12.234 1 91.38 136 ALA B N 1
ATOM 2957 C CA . ALA B 1 136 ? 15.719 7.438 -12.578 1 91.38 136 ALA B CA 1
ATOM 2958 C C . ALA B 1 136 ? 14.68 7.586 -11.469 1 91.38 136 ALA B C 1
ATOM 2960 O O . ALA B 1 136 ? 13.508 7.852 -11.742 1 91.38 136 ALA B O 1
ATOM 2961 N N . TYR B 1 137 ? 15.109 7.445 -10.266 1 92.56 137 TYR B N 1
ATOM 2962 C CA . TYR B 1 137 ? 14.164 7.547 -9.164 1 92.56 137 TYR B CA 1
AT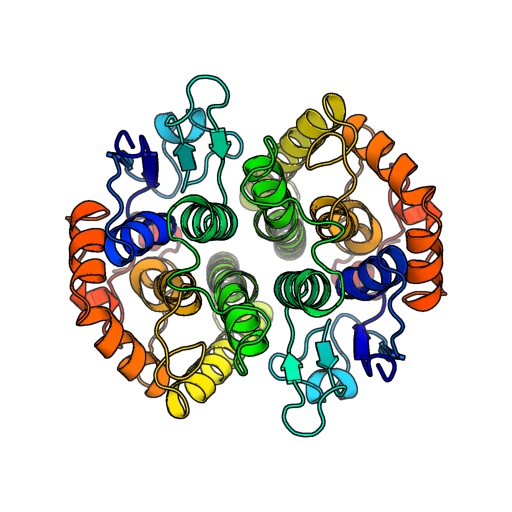OM 2963 C C . TYR B 1 137 ? 13.773 9 -8.914 1 92.56 137 TYR B C 1
ATOM 2965 O O . TYR B 1 137 ? 12.648 9.281 -8.484 1 92.56 137 TYR B O 1
ATOM 2973 N N . SER B 1 138 ? 14.695 9.938 -9.133 1 94.62 138 SER B N 1
ATOM 2974 C CA . SER B 1 138 ? 14.32 11.344 -9.078 1 94.62 138 SER B CA 1
ATOM 2975 C C . SER B 1 138 ? 13.219 11.664 -10.078 1 94.62 138 SER B C 1
ATOM 2977 O O . SER B 1 138 ? 12.273 12.383 -9.758 1 94.62 138 SER B O 1
ATOM 2979 N N . ALA B 1 139 ? 13.328 11.102 -11.227 1 95 139 ALA B N 1
ATOM 2980 C CA . ALA B 1 139 ? 12.312 11.305 -12.258 1 95 139 ALA B CA 1
ATOM 2981 C C . ALA B 1 139 ? 10.977 10.695 -11.844 1 95 139 ALA B C 1
ATOM 2983 O O . ALA B 1 139 ? 9.922 11.281 -12.094 1 95 139 ALA B O 1
ATOM 2984 N N . ARG B 1 140 ? 11.031 9.547 -11.258 1 94.56 140 ARG B N 1
ATOM 2985 C CA . ARG B 1 140 ? 9.812 8.891 -10.789 1 94.56 140 ARG B CA 1
ATOM 2986 C C . ARG B 1 140 ? 9.109 9.734 -9.742 1 94.56 140 ARG B C 1
ATOM 2988 O O . ARG B 1 140 ? 7.887 9.891 -9.781 1 94.56 140 ARG B O 1
ATOM 2995 N N . VAL B 1 141 ? 9.867 10.242 -8.805 1 96.88 141 VAL B N 1
ATOM 2996 C CA . VAL B 1 141 ? 9.312 11.078 -7.738 1 96.88 141 VAL B CA 1
ATOM 2997 C C . VAL B 1 141 ? 8.727 12.352 -8.336 1 96.88 141 VAL B C 1
ATOM 2999 O O . VAL B 1 141 ? 7.605 12.742 -8 1 96.88 141 VAL B O 1
ATOM 3002 N N . SER B 1 142 ? 9.461 12.969 -9.258 1 97.44 142 SER B N 1
ATOM 3003 C CA . SER B 1 142 ? 8.969 14.188 -9.898 1 97.44 142 SER B CA 1
ATOM 3004 C C . SER B 1 142 ? 7.676 13.922 -10.656 1 97.44 142 SER B C 1
ATOM 3006 O O . SER B 1 142 ? 6.75 14.734 -10.617 1 97.44 142 SER B O 1
ATOM 3008 N N . ASN B 1 143 ? 7.602 12.836 -11.352 1 97.44 143 ASN B N 1
ATOM 3009 C CA . ASN B 1 143 ? 6.391 12.469 -12.07 1 97.44 143 ASN B CA 1
ATOM 3010 C C . ASN B 1 143 ? 5.203 12.32 -11.117 1 97.44 143 ASN B C 1
ATOM 3012 O O . ASN B 1 143 ? 4.105 12.797 -11.414 1 97.44 143 ASN B O 1
ATOM 3016 N N . GLY B 1 144 ? 5.426 11.633 -10.023 1 98.19 144 GLY B N 1
ATOM 3017 C CA . GLY B 1 144 ? 4.379 11.469 -9.031 1 98.19 144 GLY B CA 1
ATOM 3018 C C . GLY B 1 144 ? 3.926 12.781 -8.414 1 98.19 144 GLY B C 1
ATOM 3019 O O . GLY B 1 144 ? 2.729 13.008 -8.234 1 98.19 144 GLY B O 1
ATOM 3020 N N . LEU B 1 145 ? 4.859 13.648 -8.062 1 98.62 145 LEU B N 1
ATOM 3021 C CA . LEU B 1 145 ? 4.543 14.961 -7.504 1 98.62 145 LEU B CA 1
ATOM 3022 C C . LEU B 1 145 ? 3.754 15.805 -8.5 1 98.62 145 LEU B C 1
ATOM 3024 O O . LEU B 1 145 ? 2.793 16.484 -8.133 1 98.62 145 LEU B O 1
ATOM 3028 N N . ASN B 1 146 ? 4.141 15.734 -9.727 1 98.62 146 ASN B N 1
ATOM 3029 C CA . ASN B 1 146 ? 3.418 16.469 -10.766 1 98.62 146 ASN B CA 1
ATOM 3030 C C . ASN B 1 146 ? 1.984 15.961 -10.906 1 98.62 146 ASN B C 1
ATOM 3032 O O . ASN B 1 146 ? 1.058 16.75 -11.07 1 98.62 146 ASN B O 1
ATOM 3036 N N . HIS B 1 147 ? 1.861 14.688 -10.898 1 98.62 147 HIS B N 1
ATOM 3037 C CA . HIS B 1 147 ? 0.542 14.07 -10.977 1 98.62 147 HIS B CA 1
ATOM 3038 C C . HIS B 1 147 ? -0.348 14.531 -9.828 1 98.62 147 HIS B C 1
ATOM 3040 O O . HIS B 1 147 ? -1.487 14.953 -10.047 1 98.62 147 HIS B O 1
ATOM 3046 N N . MET B 1 148 ? 0.168 14.492 -8.609 1 98.75 148 MET B N 1
ATOM 3047 C CA . MET B 1 148 ? -0.57 14.922 -7.43 1 98.75 148 MET B CA 1
ATOM 3048 C C . MET B 1 148 ? -0.862 16.422 -7.488 1 98.75 148 MET B C 1
ATOM 3050 O O . MET B 1 148 ? -1.966 16.859 -7.156 1 98.75 148 MET B O 1
ATOM 3054 N N . ASN B 1 149 ? 0.119 17.156 -7.867 1 98.88 149 ASN B N 1
ATOM 3055 C CA . ASN B 1 149 ? -0.046 18.609 -7.988 1 98.88 149 ASN B CA 1
ATOM 3056 C C . ASN B 1 149 ? -1.156 18.969 -8.969 1 98.88 149 ASN B C 1
ATOM 3058 O O . ASN B 1 149 ? -2.002 19.812 -8.68 1 98.88 149 ASN B O 1
ATOM 3062 N N . SER B 1 150 ? -1.161 18.328 -10.125 1 98.69 150 SER B N 1
ATOM 3063 C CA . SER B 1 150 ? -2.193 18.562 -11.133 1 98.69 150 SER B CA 1
ATOM 3064 C C . SER B 1 150 ? -3.582 18.266 -10.578 1 98.69 150 SER B C 1
ATOM 3066 O O . SER B 1 150 ? -4.523 19.031 -10.812 1 98.69 150 SER B O 1
ATOM 3068 N N . ARG B 1 151 ? -3.732 17.172 -9.852 1 98.69 151 ARG B N 1
ATOM 3069 C CA . ARG B 1 151 ? -4.992 16.812 -9.203 1 98.69 151 ARG B CA 1
ATOM 3070 C C . ARG B 1 151 ? -5.469 17.938 -8.289 1 98.69 151 ARG B C 1
ATOM 3072 O O . ARG B 1 151 ? -6.645 18.312 -8.312 1 98.69 151 ARG B O 1
ATOM 3079 N N . LEU B 1 152 ? -4.586 18.516 -7.547 1 98.81 152 LEU B N 1
ATOM 3080 C CA . LEU B 1 152 ? -4.938 19.469 -6.492 1 98.81 152 LEU B CA 1
ATOM 3081 C C . LEU B 1 152 ? -5.062 20.875 -7.051 1 98.81 152 LEU B C 1
ATOM 3083 O O . LEU B 1 152 ? -5.531 21.781 -6.355 1 98.81 152 LEU B O 1
ATOM 3087 N N . LEU B 1 153 ? -4.598 21.062 -8.289 1 98.56 153 LEU B N 1
ATOM 3088 C CA . LEU B 1 153 ? -4.875 22.328 -8.961 1 98.56 153 LEU B CA 1
ATOM 3089 C C . LEU B 1 153 ? -6.324 22.391 -9.438 1 98.56 153 LEU B C 1
ATOM 3091 O O . LEU B 1 153 ? -6.895 23.469 -9.57 1 98.56 153 LEU B O 1
ATOM 3095 N N . SER B 1 154 ? -6.945 21.234 -9.586 1 97.94 154 SER B N 1
ATOM 3096 C CA . SER B 1 154 ? -8.281 21.188 -10.18 1 97.94 154 SER B CA 1
ATOM 3097 C C . SER B 1 154 ? -9.312 20.703 -9.172 1 97.94 154 SER B C 1
ATOM 3099 O O . SER B 1 154 ? -10.508 20.672 -9.469 1 97.94 154 SER B O 1
ATOM 3101 N N . ASN B 1 155 ? -8.922 20.297 -8.008 1 98.62 155 ASN B N 1
ATOM 3102 C CA . ASN B 1 155 ? -9.805 19.812 -6.957 1 98.62 155 ASN B CA 1
ATOM 3103 C C . ASN B 1 155 ? -9.391 20.344 -5.586 1 98.62 155 ASN B C 1
ATOM 3105 O O . ASN B 1 155 ? -8.195 20.469 -5.297 1 98.62 155 ASN B O 1
ATOM 3109 N N . THR B 1 156 ? -10.383 20.609 -4.738 1 98.69 156 THR B N 1
ATOM 3110 C CA . THR B 1 156 ? -10.109 21.125 -3.402 1 98.69 156 THR B CA 1
ATOM 3111 C C . THR B 1 156 ? -9.367 20.094 -2.561 1 98.69 156 THR B C 1
ATOM 3113 O O . THR B 1 156 ? -8.461 20.422 -1.804 1 98.69 156 THR B O 1
ATOM 3116 N N . TRP B 1 157 ? -9.836 18.906 -2.607 1 98.94 157 TRP B N 1
ATOM 3117 C CA . TRP B 1 157 ? -9.242 17.781 -1.898 1 98.94 157 TRP B CA 1
ATOM 3118 C C . TRP B 1 157 ? -8.875 16.656 -2.867 1 98.94 157 TRP B C 1
ATOM 3120 O O . TRP B 1 157 ? -9.195 16.734 -4.055 1 98.94 157 TRP B O 1
ATOM 3130 N N . LEU B 1 158 ? -8.195 15.672 -2.43 1 98.88 158 LEU B N 1
ATOM 3131 C CA . LEU B 1 158 ? -7.707 14.609 -3.305 1 98.88 158 LEU B CA 1
ATOM 3132 C C . LEU B 1 158 ? -8.867 13.836 -3.926 1 98.88 158 LEU B C 1
ATOM 3134 O O . LEU B 1 158 ? -8.836 13.508 -5.113 1 98.88 158 LEU B O 1
ATOM 3138 N N . ALA B 1 159 ? -9.906 13.609 -3.182 1 98.69 159 ALA B N 1
ATOM 3139 C CA . ALA B 1 159 ? -11.047 12.852 -3.695 1 98.69 159 ALA B CA 1
ATOM 3140 C C . ALA B 1 159 ? -12.016 13.766 -4.441 1 98.69 159 ALA B C 1
ATOM 3142 O O . ALA B 1 159 ? -13.062 13.32 -4.918 1 98.69 159 ALA B O 1
ATOM 3143 N N . GLY B 1 160 ? -11.742 15.023 -4.57 1 98.12 160 GLY B N 1
ATOM 3144 C CA . GLY B 1 160 ? -12.633 15.977 -5.215 1 98.12 160 GLY B CA 1
ATOM 3145 C C . GLY B 1 160 ? -12.984 17.156 -4.328 1 98.12 160 GLY B C 1
ATOM 3146 O O . GLY B 1 160 ? -12.094 17.891 -3.885 1 98.12 160 GLY B O 1
ATOM 3147 N N . ASP B 1 161 ? -14.219 17.266 -4.004 1 96.56 161 ASP B N 1
ATOM 3148 C CA . ASP B 1 161 ? -14.68 18.453 -3.287 1 96.56 161 ASP B CA 1
ATOM 3149 C C . ASP B 1 161 ? -14.711 18.203 -1.78 1 96.56 161 ASP B C 1
ATOM 3151 O O . ASP B 1 161 ? -14.734 19.141 -0.989 1 96.56 161 ASP B O 1
ATOM 3155 N N . GLU B 1 162 ? -14.664 17 -1.438 1 97.31 162 GLU B N 1
ATOM 3156 C CA . GLU B 1 162 ? -14.82 16.625 -0.033 1 97.31 162 GLU B CA 1
ATOM 3157 C C . GLU B 1 162 ? -13.492 16.156 0.564 1 97.31 162 GLU B C 1
ATOM 3159 O O . GLU B 1 162 ? -12.727 15.445 -0.091 1 97.31 162 GLU B O 1
ATOM 3164 N N . PHE B 1 163 ? -13.289 16.641 1.838 1 98.81 163 PHE B N 1
ATOM 3165 C CA . PHE B 1 163 ? -12.195 16.094 2.629 1 98.81 163 PHE B CA 1
ATOM 3166 C C . PHE B 1 163 ? -12.477 14.648 3.018 1 98.81 163 PHE B C 1
ATOM 3168 O O . PHE B 1 163 ? -13.555 14.328 3.516 1 98.81 163 PHE B O 1
ATOM 3175 N N . THR B 1 164 ? -11.602 13.758 2.734 1 98.94 164 THR B N 1
ATOM 3176 C CA . THR B 1 164 ? -11.781 12.344 3.031 1 98.94 164 THR B CA 1
ATOM 3177 C C . THR B 1 164 ? -10.5 11.742 3.598 1 98.94 164 THR B C 1
ATOM 3179 O O . THR B 1 164 ? -9.5 12.445 3.764 1 98.94 164 THR B O 1
ATOM 3182 N N . ALA B 1 165 ? -10.484 10.445 3.859 1 98.88 165 ALA B N 1
ATOM 3183 C CA . ALA B 1 165 ? -9.32 9.703 4.344 1 98.88 165 ALA B CA 1
ATOM 3184 C C . ALA B 1 165 ? -8.219 9.656 3.289 1 98.88 165 ALA B C 1
ATOM 3186 O O . ALA B 1 165 ? -7.07 9.344 3.596 1 98.88 165 ALA B O 1
ATOM 3187 N N . ALA B 1 166 ? -8.531 9.938 1.994 1 98.94 166 ALA B N 1
ATOM 3188 C CA . ALA B 1 166 ? -7.473 10.086 0.998 1 98.94 166 ALA B CA 1
ATOM 3189 C C . ALA B 1 166 ? -6.496 11.188 1.398 1 98.94 166 ALA B C 1
ATOM 3191 O O . ALA B 1 166 ? -5.293 11.086 1.153 1 98.94 166 ALA B O 1
ATOM 3192 N N . ASP B 1 167 ? -6.992 12.211 2.031 1 98.94 167 ASP B N 1
ATOM 3193 C CA . ASP B 1 167 ? -6.156 13.336 2.455 1 98.94 167 ASP B CA 1
ATOM 3194 C C . ASP B 1 167 ? -5.355 12.977 3.703 1 98.94 167 ASP B C 1
ATOM 3196 O O . ASP B 1 167 ? -4.152 13.242 3.773 1 98.94 167 ASP B O 1
ATOM 3200 N N . THR B 1 168 ? -5.961 12.297 4.688 1 98.88 168 THR B N 1
ATOM 3201 C CA . THR B 1 168 ? -5.254 11.953 5.918 1 98.88 168 THR B CA 1
ATOM 3202 C C . THR B 1 168 ? -4.145 10.945 5.641 1 98.88 168 THR B C 1
ATOM 3204 O O . THR B 1 168 ? -3.086 10.992 6.273 1 98.88 168 THR B O 1
ATOM 3207 N N . MET B 1 169 ? -4.379 10.078 4.691 1 98.62 169 MET B N 1
ATOM 3208 C CA . MET B 1 169 ? -3.406 9.055 4.328 1 98.62 169 MET B CA 1
ATOM 3209 C C . MET B 1 169 ? -2.207 9.664 3.615 1 98.62 169 MET B C 1
ATOM 3211 O O . MET B 1 169 ? -1.083 9.18 3.752 1 98.62 169 MET B O 1
ATOM 3215 N N . SER B 1 170 ? -2.402 10.797 2.969 1 98.75 170 SER B N 1
ATOM 3216 C CA . SER B 1 170 ? -1.417 11.273 2.004 1 98.75 170 SER B CA 1
ATOM 3217 C C . SER B 1 170 ? -0.55 12.375 2.596 1 98.75 170 SER B C 1
ATOM 3219 O O . SER B 1 170 ? 0.564 12.617 2.125 1 98.75 170 SER B O 1
ATOM 3221 N N . ALA B 1 171 ? -0.991 13.039 3.602 1 98.69 171 ALA B N 1
ATOM 3222 C CA . ALA B 1 171 ? -0.365 14.273 4.074 1 98.69 171 ALA B CA 1
ATOM 3223 C C . ALA B 1 171 ? 1.037 14.008 4.613 1 98.69 171 ALA B C 1
ATOM 3225 O O . ALA B 1 171 ? 1.942 14.828 4.441 1 98.69 171 ALA B O 1
ATOM 3226 N N . TRP B 1 172 ? 1.199 12.852 5.258 1 97.88 172 TRP B N 1
ATOM 3227 C CA . TRP B 1 172 ? 2.479 12.492 5.863 1 97.88 172 TRP B CA 1
ATOM 3228 C C . TRP B 1 172 ? 3.615 12.641 4.859 1 97.88 172 TRP B C 1
ATOM 3230 O O . TRP B 1 172 ? 4.668 13.195 5.18 1 97.88 172 TRP B O 1
ATOM 3240 N N . ALA B 1 173 ? 3.406 12.18 3.637 1 98.31 173 ALA B N 1
ATOM 3241 C CA . ALA B 1 173 ? 4.445 12.141 2.609 1 98.31 173 ALA B CA 1
ATOM 3242 C C . ALA B 1 173 ? 4.895 13.547 2.227 1 98.31 173 ALA B C 1
ATOM 3244 O O . ALA B 1 173 ? 6.035 13.75 1.802 1 98.31 173 ALA B O 1
ATOM 3245 N N . MET B 1 174 ? 4.023 14.531 2.42 1 98.69 174 MET B N 1
ATOM 3246 C CA . MET B 1 174 ? 4.316 15.898 2 1 98.69 174 MET B CA 1
ATOM 3247 C C . MET B 1 174 ? 4.699 16.766 3.197 1 98.69 174 MET B C 1
ATOM 3249 O O . MET B 1 174 ? 4.969 17.953 3.043 1 98.69 174 MET B O 1
ATOM 3253 N N . THR B 1 175 ? 4.699 16.203 4.41 1 98.38 175 THR B N 1
ATOM 3254 C CA . THR B 1 175 ? 5.004 16.969 5.613 1 98.38 175 THR B CA 1
ATOM 3255 C C . THR B 1 175 ? 6.141 16.328 6.395 1 98.38 175 THR B C 1
ATOM 3257 O O . THR B 1 175 ? 7.309 16.484 6.043 1 98.38 175 THR B O 1
ATOM 3260 N N . THR B 1 176 ? 5.816 15.406 7.34 1 97.81 176 THR B N 1
ATOM 3261 C CA . THR B 1 176 ? 6.785 14.883 8.297 1 97.81 176 THR B CA 1
ATOM 3262 C C . THR B 1 176 ? 7.809 13.992 7.605 1 97.81 176 THR B C 1
ATOM 3264 O O . THR B 1 176 ? 8.977 13.961 7.992 1 97.81 176 THR B O 1
ATOM 3267 N N . MET B 1 177 ? 7.402 13.312 6.551 1 97.31 177 MET B N 1
ATOM 3268 C CA . MET B 1 177 ? 8.32 12.414 5.863 1 97.31 177 MET B CA 1
ATOM 3269 C C . MET B 1 177 ? 9.492 13.188 5.27 1 97.31 177 MET B C 1
ATOM 3271 O O . MET B 1 177 ? 10.562 12.617 5.023 1 97.31 177 MET B O 1
ATOM 3275 N N . ARG B 1 178 ? 9.344 14.445 4.988 1 97.06 178 ARG B N 1
ATOM 3276 C CA . ARG B 1 178 ? 10.383 15.266 4.379 1 97.06 178 ARG B CA 1
ATOM 3277 C C . ARG B 1 178 ? 11.539 15.484 5.344 1 97.06 178 ARG B C 1
ATOM 3279 O O . ARG B 1 178 ? 12.594 15.992 4.953 1 97.06 178 ARG B O 1
ATOM 3286 N N . LYS B 1 179 ? 11.398 15.055 6.594 1 95.88 179 LYS B N 1
ATOM 3287 C CA . LYS B 1 179 ? 12.531 15 7.512 1 95.88 179 LYS B CA 1
ATOM 3288 C C . LYS B 1 179 ? 13.523 13.914 7.094 1 95.88 179 LYS B C 1
ATOM 3290 O O . LYS B 1 179 ? 14.672 13.914 7.551 1 95.88 179 LYS B O 1
ATOM 3295 N N . PHE B 1 180 ? 13.086 12.992 6.242 1 93.75 180 PHE B N 1
ATOM 3296 C CA . PHE B 1 180 ? 13.922 11.883 5.812 1 93.75 180 PHE B CA 1
ATOM 3297 C C . PHE B 1 180 ? 14.18 11.945 4.312 1 93.75 180 PHE B C 1
ATOM 3299 O O . PHE B 1 180 ? 15.117 11.32 3.809 1 93.75 180 PHE B O 1
ATOM 3306 N N . VAL B 1 181 ? 13.312 12.539 3.57 1 93.56 181 VAL B N 1
ATOM 3307 C CA . VAL B 1 181 ? 13.406 12.742 2.127 1 93.56 181 VAL B CA 1
ATOM 3308 C C . VAL B 1 181 ? 13.164 14.211 1.793 1 93.56 181 VAL B C 1
ATOM 3310 O O . VAL B 1 181 ? 12.039 14.602 1.464 1 93.56 181 VAL B O 1
ATOM 3313 N N . PRO B 1 182 ? 14.211 14.953 1.782 1 92.06 182 PRO B N 1
ATOM 3314 C CA . PRO B 1 182 ? 14.016 16.391 1.536 1 92.06 182 PRO B CA 1
ATOM 3315 C C . PRO B 1 182 ? 13.5 16.672 0.129 1 92.06 182 PRO B C 1
ATOM 3317 O O . PRO B 1 182 ? 14.164 16.344 -0.857 1 92.06 182 PRO B O 1
ATOM 3320 N N . ILE B 1 183 ? 12.367 17.188 0.045 1 95.31 183 ILE B N 1
ATOM 3321 C CA . ILE B 1 183 ? 11.727 17.609 -1.197 1 95.31 183 ILE B CA 1
ATOM 3322 C C . ILE B 1 183 ? 11.297 19.062 -1.092 1 95.31 183 ILE B C 1
ATOM 3324 O O . ILE B 1 183 ? 10.609 19.453 -0.147 1 95.31 183 ILE B O 1
ATOM 3328 N N . ASP B 1 184 ? 11.766 19.891 -2.002 1 97 184 ASP B N 1
ATOM 3329 C CA . ASP B 1 184 ? 11.305 21.266 -2.123 1 97 184 ASP B CA 1
ATOM 3330 C C . ASP B 1 184 ? 9.992 21.344 -2.893 1 97 184 ASP B C 1
ATOM 3332 O O . ASP B 1 184 ? 9.922 20.938 -4.055 1 97 184 ASP B O 1
ATOM 3336 N N . LEU B 1 185 ? 8.906 21.906 -2.264 1 98.56 185 LEU B N 1
ATOM 3337 C CA . LEU B 1 185 ? 7.578 21.922 -2.873 1 98.56 185 LEU B CA 1
ATOM 3338 C C . LEU B 1 185 ? 7.285 23.281 -3.504 1 98.56 185 LEU B C 1
ATOM 3340 O O . LEU B 1 185 ? 6.148 23.562 -3.896 1 98.56 185 LEU B O 1
ATOM 3344 N N . SER B 1 186 ? 8.258 24.141 -3.695 1 98.69 186 SER B N 1
ATOM 3345 C CA . SER B 1 186 ? 8.07 25.516 -4.164 1 98.69 186 SER B CA 1
ATOM 3346 C C . SER B 1 186 ? 7.363 25.547 -5.516 1 98.69 186 SER B C 1
ATOM 3348 O O . SER B 1 186 ? 6.598 26.469 -5.801 1 98.69 186 SER B O 1
ATOM 3350 N N . ASP B 1 187 ? 7.566 24.547 -6.316 1 98.31 187 ASP B N 1
ATOM 3351 C CA . ASP B 1 187 ? 7.023 24.547 -7.672 1 98.31 187 ASP B CA 1
ATOM 3352 C C . ASP B 1 187 ? 5.695 23.797 -7.73 1 98.31 187 ASP B C 1
ATOM 3354 O O . ASP B 1 187 ? 5.141 23.578 -8.812 1 98.31 187 ASP B O 1
ATOM 3358 N N . TYR B 1 188 ? 5.164 23.391 -6.648 1 98.81 188 TYR B N 1
ATOM 3359 C CA . TYR B 1 188 ? 3.947 22.594 -6.602 1 98.81 188 TYR B CA 1
ATOM 3360 C C . TYR B 1 188 ? 2.824 23.344 -5.898 1 98.81 188 TYR B C 1
ATOM 3362 O O . TYR B 1 188 ? 2.396 22.953 -4.809 1 98.81 188 TYR B O 1
ATOM 3370 N N . GLN B 1 189 ? 2.203 24.266 -6.598 1 98.75 189 GLN B N 1
ATOM 3371 C CA . GLN B 1 189 ? 1.247 25.203 -6.016 1 98.75 189 GLN B CA 1
ATOM 3372 C C . GLN B 1 189 ? -0.021 24.484 -5.566 1 98.75 189 GLN B C 1
ATOM 3374 O O . GLN B 1 189 ? -0.639 24.875 -4.57 1 98.75 189 GLN B O 1
ATOM 3379 N N . GLY B 1 190 ? -0.433 23.484 -6.32 1 98.88 190 GLY B N 1
ATOM 3380 C CA . GLY B 1 190 ? -1.583 22.703 -5.895 1 98.88 190 GLY B CA 1
ATOM 3381 C C . GLY B 1 190 ? -1.37 22 -4.57 1 98.88 190 GLY B C 1
ATOM 3382 O O . GLY B 1 190 ? -2.242 22.016 -3.699 1 98.88 190 GLY B O 1
ATOM 3383 N N . ILE B 1 191 ? -0.235 21.422 -4.418 1 98.94 191 ILE B N 1
ATOM 3384 C CA . ILE B 1 191 ? 0.093 20.719 -3.18 1 98.94 191 ILE B CA 1
ATOM 3385 C C . ILE B 1 191 ? 0.206 21.734 -2.035 1 98.94 191 ILE B C 1
ATOM 3387 O O . ILE B 1 191 ? -0.283 21.484 -0.931 1 98.94 191 ILE B O 1
ATOM 3391 N N . LEU B 1 192 ? 0.868 22.859 -2.311 1 98.88 192 LEU B N 1
ATOM 3392 C C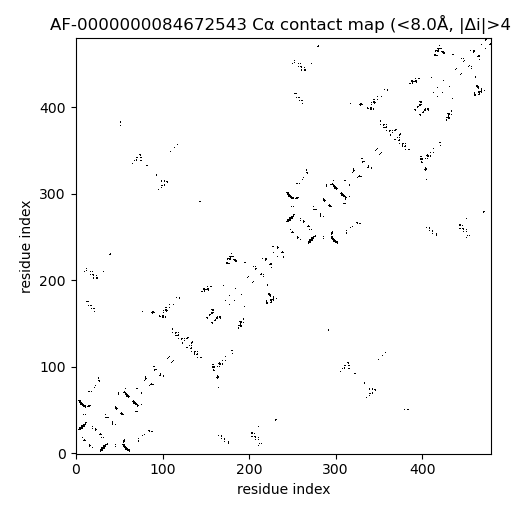A . LEU B 1 192 ? 1.052 23.859 -1.262 1 98.88 192 LEU B CA 1
ATOM 3393 C C . LEU B 1 192 ? -0.291 24.406 -0.795 1 98.88 192 LEU B C 1
ATOM 3395 O O . LEU B 1 192 ? -0.501 24.609 0.403 1 98.88 192 LEU B O 1
ATOM 3399 N N . ALA B 1 193 ? -1.199 24.656 -1.693 1 98.88 193 ALA B N 1
ATOM 3400 C CA . ALA B 1 193 ? -2.533 25.125 -1.316 1 98.88 193 ALA B CA 1
ATOM 3401 C C . ALA B 1 193 ? -3.268 24.062 -0.494 1 98.88 193 ALA B C 1
ATOM 3403 O O . ALA B 1 193 ? -3.963 24.391 0.47 1 98.88 193 ALA B O 1
ATOM 3404 N N . TRP B 1 194 ? -3.172 22.859 -0.908 1 98.94 194 TRP B N 1
ATOM 3405 C CA . TRP B 1 194 ? -3.748 21.719 -0.195 1 98.94 194 TRP B CA 1
ATOM 3406 C C . TRP B 1 194 ? -3.176 21.625 1.215 1 98.94 194 TRP B C 1
ATOM 3408 O O . TRP B 1 194 ? -3.918 21.438 2.182 1 98.94 194 TRP B O 1
ATOM 3418 N N . LEU B 1 195 ? -1.853 21.766 1.401 1 98.88 195 LEU B N 1
ATOM 3419 C CA . LEU B 1 195 ? -1.212 21.75 2.713 1 98.88 195 LEU B CA 1
ATOM 3420 C C . LEU B 1 195 ? -1.688 22.906 3.576 1 98.88 195 LEU B C 1
ATOM 3422 O O . LEU B 1 195 ? -1.851 22.766 4.789 1 98.88 195 LEU B O 1
ATOM 3426 N N . ASP B 1 196 ? -1.842 24 2.951 1 98.81 196 ASP B N 1
ATOM 3427 C CA . ASP B 1 196 ? -2.377 25.141 3.682 1 98.81 196 ASP B CA 1
ATOM 3428 C C . ASP B 1 196 ? -3.758 24.828 4.254 1 98.81 196 ASP B C 1
ATOM 3430 O O . ASP B 1 196 ? -4.039 25.141 5.414 1 98.81 196 ASP B O 1
ATOM 3434 N N . ARG B 1 197 ? -4.66 24.266 3.477 1 98.88 197 ARG B N 1
ATOM 3435 C CA . ARG B 1 197 ? -5.992 23.891 3.934 1 98.88 197 ARG B CA 1
ATOM 3436 C C . ARG B 1 197 ? -5.906 22.859 5.059 1 98.88 197 ARG B C 1
ATOM 3438 O O . ARG B 1 197 ? -6.652 22.938 6.035 1 98.88 197 ARG B O 1
ATOM 3445 N N . ILE B 1 198 ? -5.004 21.906 4.922 1 98.81 198 ILE B N 1
ATOM 3446 C CA . ILE B 1 198 ? -4.809 20.891 5.953 1 98.81 198 ILE B CA 1
ATOM 3447 C C . ILE B 1 198 ? -4.359 21.562 7.25 1 98.81 198 ILE B C 1
ATOM 3449 O O . ILE B 1 198 ? -4.883 21.25 8.328 1 98.81 198 ILE B O 1
ATOM 3453 N N . GLY B 1 199 ? -3.387 22.5 7.137 1 98.62 199 GLY B N 1
ATOM 3454 C CA . GLY B 1 199 ? -2.848 23.172 8.305 1 98.62 199 GLY B CA 1
ATOM 3455 C C . GLY B 1 199 ? -3.893 23.953 9.078 1 98.62 199 GLY B C 1
ATOM 3456 O O . GLY B 1 199 ? -3.721 24.234 10.266 1 98.62 199 GLY B O 1
ATOM 3457 N N . LYS B 1 200 ? -4.949 24.281 8.445 1 98.56 200 LYS B N 1
ATOM 3458 C CA . LYS B 1 200 ? -6 25.094 9.062 1 98.56 200 LYS B CA 1
ATOM 3459 C C . LYS B 1 200 ? -7.047 24.203 9.734 1 98.56 200 LYS B C 1
ATOM 3461 O O . LYS B 1 200 ? -7.945 24.703 10.406 1 98.56 200 LYS B O 1
ATOM 3466 N N . ARG B 1 201 ? -7 22.953 9.562 1 98.75 201 ARG B N 1
ATOM 3467 C CA . ARG B 1 201 ? -7.93 22.047 10.234 1 98.75 201 ARG B CA 1
ATOM 3468 C C . ARG B 1 201 ? -7.543 21.844 11.695 1 98.75 201 ARG B C 1
ATOM 3470 O O . ARG B 1 201 ? -6.441 21.375 11.984 1 98.75 201 ARG B O 1
ATOM 3477 N N . GLU B 1 202 ? -8.453 22.016 12.57 1 98.69 202 GLU B N 1
ATOM 3478 C CA . GLU B 1 202 ? -8.188 21.922 14.008 1 98.69 202 GLU B CA 1
ATOM 3479 C C . GLU B 1 202 ? -7.828 20.5 14.414 1 98.69 202 GLU B C 1
ATOM 3481 O O . GLU B 1 202 ? -6.961 20.297 15.266 1 98.69 202 GLU B O 1
ATOM 3486 N N . ALA B 1 203 ? -8.516 19.578 13.844 1 98.88 203 ALA B N 1
ATOM 3487 C CA . ALA B 1 203 ? -8.25 18.172 14.156 1 98.88 203 ALA B CA 1
ATOM 3488 C C . ALA B 1 203 ? -6.816 17.797 13.805 1 98.88 203 ALA B C 1
ATOM 3490 O O . ALA B 1 203 ? -6.168 17.047 14.539 1 98.88 203 ALA B O 1
ATOM 3491 N N . TYR B 1 204 ? -6.301 18.328 12.688 1 98.81 204 TYR B N 1
ATOM 3492 C CA . TYR B 1 204 ? -4.918 18.078 12.289 1 98.81 204 TYR B CA 1
ATOM 3493 C C . TYR B 1 204 ? -3.945 18.641 13.328 1 98.81 204 TYR B C 1
ATOM 3495 O O . TYR B 1 204 ? -3.043 17.938 13.781 1 98.81 204 TYR B O 1
ATOM 3503 N N . ARG B 1 205 ? -4.129 19.812 13.656 1 98.62 205 ARG B N 1
ATOM 3504 C CA . ARG B 1 205 ? -3.23 20.469 14.602 1 98.62 205 ARG B CA 1
ATOM 3505 C C . ARG B 1 205 ? -3.277 19.781 15.961 1 98.62 205 ARG B C 1
ATOM 3507 O O . ARG B 1 205 ? -2.24 19.578 16.594 1 98.62 205 ARG B O 1
ATOM 3514 N N . ARG B 1 206 ? -4.496 19.422 16.422 1 98.62 206 ARG B N 1
ATOM 3515 C CA . ARG B 1 206 ? -4.625 18.688 17.688 1 98.62 206 ARG B CA 1
ATOM 3516 C C . ARG B 1 206 ? -3.887 17.359 17.625 1 98.62 206 ARG B C 1
ATOM 3518 O O . ARG B 1 206 ? -3.156 17 18.562 1 98.62 206 ARG B O 1
ATOM 3525 N N . ALA B 1 207 ? -4.078 16.625 16.578 1 98.81 207 ALA B N 1
ATOM 3526 C CA . ALA B 1 207 ? -3.453 15.312 16.422 1 98.81 207 ALA B CA 1
ATOM 3527 C C . ALA B 1 207 ? -1.933 15.43 16.406 1 98.81 207 ALA B C 1
ATOM 3529 O O . ALA B 1 207 ? -1.241 14.648 17.062 1 98.81 207 ALA B O 1
ATOM 3530 N N . MET B 1 208 ? -1.417 16.391 15.609 1 98.44 208 MET B N 1
ATOM 3531 C CA . MET B 1 208 ? 0.03 16.562 15.531 1 98.44 208 MET B CA 1
ATOM 3532 C C . MET B 1 208 ? 0.603 16.984 16.875 1 98.44 208 MET B C 1
ATOM 3534 O O . MET B 1 208 ? 1.688 16.547 17.266 1 98.44 208 MET B O 1
ATOM 3538 N N . GLY B 1 209 ? -0.126 17.812 17.578 1 98.25 209 GLY B N 1
ATOM 3539 C CA . GLY B 1 209 ? 0.298 18.203 18.906 1 98.25 209 GLY B CA 1
ATOM 3540 C C . GLY B 1 209 ? 0.396 17.047 19.875 1 98.25 209 GLY B C 1
ATOM 3541 O O . GLY B 1 209 ? 1.274 17.016 20.734 1 98.25 209 GLY B O 1
ATOM 3542 N N . LYS B 1 210 ? -0.49 16.125 19.734 1 98.5 210 LYS B N 1
ATOM 3543 C CA . LYS B 1 210 ? -0.489 14.938 20.594 1 98.5 210 LYS B CA 1
ATOM 3544 C C . LYS B 1 210 ? 0.578 13.938 20.156 1 98.5 210 LYS B C 1
ATOM 3546 O O . LYS B 1 210 ? 1.277 13.359 20.984 1 98.5 210 LYS B O 1
ATOM 3551 N N . SER B 1 211 ? 0.742 13.727 18.875 1 98.44 211 SER B N 1
ATOM 3552 C CA . SER B 1 211 ? 1.59 12.68 18.312 1 98.44 211 SER B CA 1
ATOM 3553 C C . SER B 1 211 ? 3.064 13.062 18.391 1 98.44 211 SER B C 1
ATOM 3555 O O . SER B 1 211 ? 3.926 12.219 18.609 1 98.44 211 SER B O 1
ATOM 3557 N N . ASP B 1 212 ? 3.305 14.32 18.125 1 97.69 212 ASP B N 1
ATOM 3558 C CA . ASP B 1 212 ? 4.672 14.828 18.031 1 97.69 212 ASP B CA 1
ATOM 3559 C C . ASP B 1 212 ? 4.77 16.234 18.609 1 97.69 212 ASP B C 1
ATOM 3561 O O . ASP B 1 212 ? 5.016 17.203 17.875 1 97.69 212 ASP B O 1
ATOM 3565 N N . PRO B 1 213 ? 4.711 16.359 19.906 1 95.38 213 PRO B N 1
ATOM 3566 C CA . PRO B 1 213 ? 4.688 17.688 20.516 1 95.38 213 PRO B CA 1
ATOM 3567 C C . PRO B 1 213 ? 5.953 18.484 20.234 1 95.38 213 PRO B C 1
ATOM 3569 O O . PRO B 1 213 ? 5.934 19.719 20.281 1 95.38 213 PRO B O 1
ATOM 3572 N N . GLY B 1 214 ? 7.047 17.938 19.875 1 91.81 214 GLY B N 1
ATOM 3573 C CA . GLY B 1 214 ? 8.289 18.641 19.625 1 91.81 214 GLY B CA 1
ATOM 3574 C C . GLY B 1 214 ? 8.461 19.062 18.172 1 91.81 214 GLY B C 1
ATOM 3575 O O . GLY B 1 214 ? 9.406 19.781 17.844 1 91.81 214 GLY B O 1
ATOM 3576 N N . LEU B 1 215 ? 7.547 18.688 17.344 1 94.12 215 LEU B N 1
ATOM 3577 C CA . LEU B 1 215 ? 7.652 18.969 15.906 1 94.12 215 LEU B CA 1
ATOM 3578 C C . LEU B 1 215 ? 7 20.312 15.57 1 94.12 215 LEU B C 1
ATOM 3580 O O . LEU B 1 215 ? 5.934 20.625 16.094 1 94.12 215 LEU B O 1
ATOM 3584 N N . SER B 1 216 ? 7.676 21.094 14.773 1 95.75 216 SER B N 1
ATOM 3585 C CA . SER B 1 216 ? 7.051 22.281 14.219 1 95.75 216 SER B CA 1
ATOM 3586 C C . SER B 1 216 ? 6.07 21.938 13.109 1 95.75 216 SER B C 1
ATOM 3588 O O . SER B 1 216 ? 6.484 21.609 11.992 1 95.75 216 SER B O 1
ATOM 3590 N N . ILE B 1 217 ? 4.812 22.109 13.375 1 96.88 217 ILE B N 1
ATOM 3591 C CA . ILE B 1 217 ? 3.768 21.781 12.414 1 96.88 217 ILE B CA 1
ATOM 3592 C C . ILE B 1 217 ? 3.92 22.672 11.172 1 96.88 217 ILE B C 1
ATOM 3594 O O . ILE B 1 217 ? 3.887 22.172 10.047 1 96.88 217 ILE B O 1
ATOM 3598 N N . ASP B 1 218 ? 4.242 23.922 11.367 1 97.88 218 ASP B N 1
ATOM 3599 C CA . ASP B 1 218 ? 4.262 24.891 10.273 1 97.88 218 ASP B CA 1
ATOM 3600 C C . ASP B 1 218 ? 5.461 24.641 9.359 1 97.88 218 ASP B C 1
ATOM 3602 O O . ASP B 1 218 ? 5.375 24.859 8.148 1 97.88 218 ASP B O 1
ATOM 3606 N N . GLU B 1 219 ? 6.574 24.234 9.898 1 97.56 219 GLU B N 1
ATOM 3607 C CA . GLU B 1 219 ? 7.711 23.875 9.055 1 97.56 219 GLU B CA 1
ATOM 3608 C C . GLU B 1 219 ? 7.379 22.703 8.141 1 97.56 219 GLU B C 1
ATOM 3610 O O . GLU B 1 219 ? 7.793 22.672 6.98 1 97.56 219 GLU B O 1
ATOM 3615 N N . GLY B 1 220 ? 6.633 21.766 8.656 1 97.5 220 GLY B N 1
ATOM 3616 C CA . GLY B 1 220 ? 6.223 20.625 7.852 1 97.5 220 GLY B CA 1
ATOM 3617 C C . GLY B 1 220 ? 5.273 21 6.727 1 97.5 220 GLY B C 1
ATOM 3618 O O . GLY B 1 220 ? 5.254 20.359 5.68 1 97.5 220 GLY B O 1
ATOM 3619 N N . LEU B 1 221 ? 4.543 22.062 6.906 1 98.44 221 LEU B N 1
ATOM 3620 C CA . LEU B 1 221 ? 3.525 22.484 5.953 1 98.44 221 LEU B CA 1
ATOM 3621 C C . LEU B 1 221 ? 4.105 23.469 4.945 1 98.44 221 LEU B C 1
ATOM 3623 O O . LEU B 1 221 ? 3.438 23.844 3.979 1 98.44 221 LEU B O 1
ATOM 3627 N N . SER B 1 222 ? 5.355 23.859 5.113 1 98.31 222 SER B N 1
ATOM 3628 C CA . SER B 1 222 ? 5.961 24.906 4.293 1 98.31 222 SER B CA 1
ATOM 3629 C C . SER B 1 222 ? 6.516 24.328 2.994 1 98.31 222 SER B C 1
ATOM 3631 O O . SER B 1 222 ? 6.68 23.125 2.865 1 98.31 222 SER B O 1
ATOM 3633 N N . ALA B 1 223 ? 6.844 25.172 2.035 1 98.5 223 ALA B N 1
ATOM 3634 C CA . ALA B 1 223 ? 7.441 24.781 0.762 1 98.5 223 ALA B CA 1
ATOM 3635 C C . ALA B 1 223 ? 8.82 24.156 0.971 1 98.5 223 ALA B C 1
ATOM 3637 O O . ALA B 1 223 ? 9.133 23.125 0.367 1 98.5 223 ALA B O 1
ATOM 3638 N N . LYS B 1 224 ? 9.641 24.672 1.827 1 97.06 224 LYS B N 1
ATOM 3639 C CA . LYS B 1 224 ? 11 24.188 2.078 1 97.06 224 LYS B CA 1
ATOM 3640 C C . LYS B 1 224 ? 10.984 22.891 2.875 1 97.06 224 LYS B C 1
ATOM 3642 O O . LYS B 1 224 ? 11.883 22.062 2.732 1 97.06 224 LYS B O 1
ATOM 3647 N N . GLY B 1 225 ? 9.984 22.656 3.652 1 96.38 225 GLY B N 1
ATOM 3648 C CA . GLY B 1 225 ? 9.906 21.484 4.508 1 96.38 225 GLY B CA 1
ATOM 3649 C C . GLY B 1 225 ? 10.68 21.625 5.809 1 96.38 225 GLY B C 1
ATOM 3650 O O . GLY B 1 225 ? 11.289 22.672 6.051 1 96.38 225 GLY B O 1
ATOM 3651 N N . PRO B 1 226 ? 10.602 20.656 6.648 1 96.5 226 PRO B N 1
ATOM 3652 C CA . PRO B 1 226 ? 11.312 20.672 7.93 1 96.5 226 PRO B CA 1
ATOM 3653 C C . PRO B 1 226 ? 12.789 20.312 7.785 1 96.5 226 PRO B C 1
ATOM 3655 O O . PRO B 1 226 ? 13.203 19.766 6.762 1 96.5 226 PRO B O 1
ATOM 3658 N N . PRO B 1 227 ? 13.609 20.734 8.859 1 94.69 227 PRO B N 1
ATOM 3659 C CA . PRO B 1 227 ? 14.992 20.234 8.844 1 94.69 227 PRO B CA 1
ATOM 3660 C C . PRO B 1 227 ? 15.062 18.703 8.906 1 94.69 227 PRO B C 1
ATOM 3662 O O . PRO B 1 227 ? 14.188 18.062 9.484 1 94.69 227 PRO B O 1
ATOM 3665 N N . LEU B 1 228 ? 16.125 18.188 8.352 1 94.12 228 LEU B N 1
ATOM 3666 C CA . LEU B 1 228 ? 16.312 16.75 8.359 1 94.12 228 LEU B CA 1
ATOM 3667 C C . LEU B 1 228 ? 16.406 16.219 9.789 1 94.12 228 LEU B C 1
ATOM 3669 O O . LEU B 1 228 ? 16.922 16.891 10.68 1 94.12 228 LEU B O 1
ATOM 3673 N N . HIS B 1 229 ? 15.852 15.008 9.875 1 93.5 229 HIS B N 1
ATOM 3674 C CA . HIS B 1 229 ? 16.062 14.328 11.141 1 93.5 229 HIS B CA 1
ATOM 3675 C C . HIS B 1 229 ? 17.547 14.148 11.43 1 93.5 229 HIS B C 1
ATOM 3677 O O . HIS B 1 229 ? 18.297 13.695 10.57 1 93.5 229 HIS B O 1
ATOM 3683 N N . GLU B 1 230 ? 17.922 14.406 12.617 1 91.19 230 GLU B N 1
ATOM 3684 C CA . GLU B 1 230 ? 19.328 14.484 12.969 1 91.19 230 GLU B CA 1
ATOM 3685 C C . GLU B 1 230 ? 20.047 13.164 12.68 1 91.19 230 GLU B C 1
ATOM 3687 O O . GLU B 1 230 ? 21.109 13.148 12.047 1 91.19 230 GLU B O 1
ATOM 3692 N N . ALA B 1 231 ? 19.484 12.133 13.188 1 90 231 ALA B N 1
ATOM 3693 C CA . ALA B 1 231 ? 20.125 10.828 12.984 1 90 231 ALA B CA 1
ATOM 3694 C C . ALA B 1 231 ? 20.172 10.461 11.508 1 90 231 ALA B C 1
ATOM 3696 O O . ALA B 1 231 ? 21.125 9.82 11.055 1 90 231 ALA B O 1
ATOM 3697 N N . PHE B 1 232 ? 19.188 10.844 10.797 1 89.25 232 PHE B N 1
ATOM 3698 C CA . PHE B 1 232 ? 19.156 10.594 9.359 1 89.25 232 PHE B CA 1
ATOM 3699 C C . PHE B 1 232 ? 20.234 11.398 8.648 1 89.25 232 PHE B C 1
ATOM 3701 O O . PHE B 1 232 ? 20.984 10.852 7.816 1 89.25 232 PHE B O 1
ATOM 3708 N N . ALA B 1 233 ? 20.328 12.656 8.961 1 88.44 233 ALA B N 1
ATOM 3709 C CA . ALA B 1 233 ? 21.359 13.516 8.367 1 88.44 233 ALA B CA 1
ATOM 3710 C C . ALA B 1 233 ? 22.75 12.945 8.602 1 88.44 233 ALA B C 1
ATOM 3712 O O . ALA B 1 233 ? 23.578 12.922 7.684 1 88.44 233 ALA B O 1
ATOM 3713 N N . LYS B 1 234 ? 22.969 12.5 9.781 1 85.75 234 LYS B N 1
ATOM 3714 C CA . LYS B 1 234 ? 24.266 11.906 10.125 1 85.75 234 LYS B CA 1
ATOM 3715 C C . LYS B 1 234 ? 24.531 10.656 9.297 1 85.75 234 LYS B C 1
ATOM 3717 O O . LYS B 1 234 ? 25.625 10.477 8.766 1 85.75 234 LYS B O 1
ATOM 3722 N N . ALA B 1 235 ? 23.531 9.867 9.18 1 81.06 235 ALA B N 1
ATOM 3723 C CA . ALA B 1 235 ? 23.656 8.617 8.438 1 81.06 235 ALA B CA 1
ATOM 3724 C C . ALA B 1 235 ? 23.938 8.875 6.961 1 81.06 235 ALA B C 1
ATOM 3726 O O . ALA B 1 235 ? 24.672 8.125 6.32 1 81.06 235 ALA B O 1
ATOM 3727 N N . MET B 1 236 ? 23.391 9.953 6.418 1 80.12 236 MET B N 1
ATOM 3728 C CA . MET B 1 236 ? 23.516 10.273 4.996 1 80.12 236 MET B CA 1
ATOM 3729 C C . MET B 1 236 ? 24.734 11.141 4.742 1 80.12 236 MET B C 1
ATOM 3731 O O . MET B 1 236 ? 25.078 11.414 3.592 1 80.12 236 MET B O 1
ATOM 3735 N N . GLY B 1 237 ? 25.266 11.516 5.754 1 77.5 237 GLY B N 1
ATOM 3736 C CA . GLY B 1 237 ? 26.453 12.352 5.621 1 77.5 237 GLY B CA 1
ATOM 3737 C C . GLY B 1 237 ? 26.125 13.773 5.207 1 77.5 237 GLY B C 1
ATOM 3738 O O . GLY B 1 237 ? 26.906 14.406 4.488 1 77.5 237 GLY B O 1
ATOM 3739 N N . ILE B 1 238 ? 24.969 14.133 5.531 1 75.44 238 ILE B N 1
ATOM 3740 C CA . ILE B 1 238 ? 24.547 15.484 5.18 1 75.44 238 ILE B CA 1
ATOM 3741 C C . ILE B 1 238 ? 24.828 16.422 6.344 1 75.44 238 ILE B C 1
ATOM 3743 O O . ILE B 1 238 ? 24.438 16.141 7.484 1 75.44 238 ILE B O 1
ATOM 3747 N N . LYS B 1 239 ? 25.766 17.438 6.039 1 70.31 239 LYS B N 1
ATOM 3748 C CA . LYS B 1 239 ? 26.078 18.453 7.051 1 70.31 239 LYS B CA 1
ATOM 3749 C C . LYS B 1 239 ? 24.906 19.406 7.242 1 70.31 239 LYS B C 1
ATOM 3751 O O . LYS B 1 239 ? 24.391 19.969 6.273 1 70.31 239 LYS B O 1
ATOM 3756 N N . GLN B 1 240 ? 24 19.422 8.375 1 58.31 240 GLN B N 1
ATOM 3757 C CA . GLN B 1 240 ? 22.859 20.281 8.648 1 58.31 240 GLN B CA 1
ATOM 3758 C C . GLN B 1 240 ? 23.312 21.656 9.109 1 58.31 240 GLN B C 1
ATOM 3760 O O . GLN B 1 240 ? 24.406 21.812 9.648 1 58.31 240 GLN B O 1
#

Solvent-accessible surface area (backbone atoms only — not comparable to full-atom values): 25312 Å² total; per-residue (Å²): 128,85,76,68,42,35,38,38,38,29,38,39,95,44,75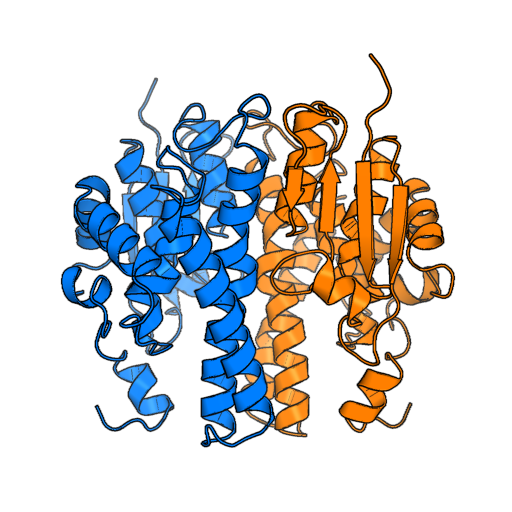,23,52,36,54,51,26,50,30,44,67,64,71,50,72,68,44,80,44,80,38,64,51,58,74,83,42,65,30,71,76,54,34,69,71,41,92,94,24,66,59,26,34,41,33,41,55,58,49,78,91,64,58,47,74,49,44,51,64,69,28,50,50,54,47,46,24,55,65,74,39,76,43,54,46,58,72,53,74,84,43,94,44,26,66,43,31,37,30,39,41,38,40,39,62,69,47,39,42,52,37,42,54,48,30,41,52,45,28,57,72,65,71,32,75,79,38,70,66,28,41,52,31,48,49,51,33,50,50,41,50,48,53,52,19,55,50,33,66,76,22,76,23,71,35,30,82,50,81,33,50,26,46,51,56,35,46,45,62,69,18,67,46,18,24,72,39,81,54,75,40,75,86,30,62,20,47,46,53,43,35,50,56,49,68,68,34,64,34,45,52,53,25,46,49,68,56,34,69,86,59,62,68,65,41,17,51,38,43,73,34,35,73,59,36,65,61,52,27,60,75,59,65,46,89,128,127,85,76,70,42,33,38,39,39,29,40,38,94,44,74,23,53,39,54,51,25,50,31,42,67,63,70,49,72,69,44,80,44,81,38,63,50,57,75,82,42,66,29,70,76,54,34,68,71,41,90,95,24,66,58,25,33,41,34,40,54,58,48,80,91,64,60,45,74,49,43,51,65,69,29,49,50,53,48,45,24,56,64,73,40,76,43,53,47,58,71,53,73,84,42,93,44,25,66,43,30,37,30,40,41,38,41,39,61,69,46,38,41,51,37,42,53,47,30,44,52,44,28,57,73,65,71,32,74,78,38,69,66,27,41,51,32,50,48,52,34,50,51,42,50,50,54,52,19,56,50,33,65,76,22,75,23,72,37,28,84,50,80,34,49,25,45,50,57,34,47,43,64,70,18,66,45,18,24,74,39,82,53,74,40,75,87,30,61,20,47,47,53,41,36,49,58,49,68,68,35,64,34,45,51,54,25,44,48,69,55,33,67,87,59,62,68,65,39,17,53,39,45,72,34,36,75,60,37,65,60,52,27,58,73,60,66,49,89,128

Organism: Exserohilum turcicum (strain 28A) (NCBI:txid671987)

InterPro domains:
  IPR004045 Glutathione S-transferase, N-terminal [PF13417] (17-86)
  IPR004045 Glutathione S-transferase, N-terminal [PS50404] (3-88)
  IPR004046 Glutathione S-transferase, C-terminal [PF00043] (138-201)
  IPR010987 Glutathione S-transferase, C-terminal-like [PS50405] (94-228)
  IPR036249 Thioredoxin-like superfamily [SSF52833] (7-85)
  IPR036282 Glutathione S-transferase, C-terminal domain superfamily [SSF47616] (97-214)
  IPR040079 Glutathione transferase family [SFLDS00019] (16-201)

Foldseek 3Di:
DPAWEKEWEAEFLDLSLLQLLLCLVLVGDYHYDYFQPPPPHADPVQLVQDPPSHDTWMWTCRPVVDIDIDHDSLVSSVCCCVVPSVNPQADDPVDPLNVQRVCLLCPQVPQQLVLLLVLLVVCLVVVDCPPPVNVVSVVSNVVSLVVQLVCLVQAVDRSHPDRHSSLSSRLSSQFSCCLQRFDQCVVRVSLLNSLVVLLPDPSSVVSCCVHHVPDDRVQRSDRRYDHHDPVNCVSSVHDD/DPAWEKEWEAEFLDLSLLQLLLCLVLVGDYHYHYFQPPPPAADPVQCVQDPPSDDTWMWTCRPVVDIDIDHDSLVSSVCCCVVPSVNPQADDPVDPLNVQRVCLLCCQVPQQLVLLLVLLVVCLVVVDCPPPVNVVSVVSNVVSLVVQLVCLVQAVDRSHPDRHSSLSSRLSSQFSCCLQRFDQCVVRVSLLNSLVVLLPDPSSVVSCCVHHVPDDRVQRSDRRYDHHDPVNCVSSVHDD

Nearest PDB structures (foldseek):
  5hfk-assembly1_B  TM=7.956E-01  e=3.173E-10  Escherichia coli K-12
  4l8e-assembly1_A-2  TM=8.046E-01  e=9.792E-10  Xenorhabdus nematophila ATCC 19061
  4zb8-assembly1_A  TM=7.886E-01  e=6.726E-10  Phanerodontia chrysosporium
  4zb6-assembly2_C  TM=7.798E-01  e=8.796E-10  Phanerodontia chrysosporium
  4zba-assembly2_C  TM=7.402E-01  e=1.214E-09  Phanerodontia chrysosporium

Secondary structure (DSSP, 8-state):
-----EEEEEESSSGGGHHHHHHHHHT---EEEEE--SSSS--HHHHTTSTT--S-EEEE-SSTTS-EEEE-HHHHHHHHHHHTSTTTTS--TTSTTHHHHHHHHHHIIIIIHHHHHHHHHHHHHH--TTSHHHHHHHHHHHHHHHHHHHHHHH-SBTTBSS--HHHHHHHHHHTGGGGTS----TT-HHHHHHHHHHHT-HHHHHHHHHH-TTS-HHHHHSSS-PPPPHHHHHHHT---/-PPP-EEEEEESSSGGGHHHHHHHHHT---EEEEE--SSSS--HHHHTTSTTS-S-EEEE-SSTTS-EEEE-HHHHHHHHHHHTSTTTTS--TTSTTHHHHHHHHHHIIIIIHHHHHHHHHHHHHH--TTSHHHHHHHHHHHHHHHHHHHHHHH-SBTTBSS--HHHHHHHHHHTGGGGTS----TT-HHHHHHHHHHHT-HHHHHHHHHH-TTS-HHHHHSSS-PPPPHHHHHHHT---

pLDDT: mean 95.56, std 6.03, range [51.5, 98.94]

Radius of gyration: 21.47 Å; Cα contacts (8 Å, |Δi|>4): 845; chains: 2; bounding box: 57×51×52 Å